Protein AF-A0A426Q4X1-F1 (afdb_monomer)

Sequence (384 aa):
MGTRQNSGVDQDSDGQPGGTPAPGRSAADHTPDTPTGQATTGQAPTGQTTTTRPRRPDPTQDKYRDLCSVLTDELLPGTAKRADLVLALEYAGPWSHDILDGDTLDPELSRRIRSFAKSHRAGIHFIRKPGRAGRRRTGSTLFIAHARAGVLERLTLDGPEDLPDLELGGPGETPGAERVTAPVMLVCTHGKRDRCCAVFGRPVAAALEHAFPLDQVWESSHTKGHRLAPSMVLLPSNHSFGRLTAPQAATVLGQATRGELPVLGNRGRGTLDAAGQVAELAVAQAVVDAGRTVGLTGLDVREPSADGDGPGAGPGGPGEGTTAPSATRASDPGEAEWRVVTETSTGRTWEVGMTRTEVGPVVSSCGGTPKTTTAWTATTVREL

pLDDT: mean 80.38, std 25.33, range [25.66, 98.75]

Structure (mmCIF, N/CA/C/O backbone):
data_AF-A0A426Q4X1-F1
#
_entry.id   AF-A0A426Q4X1-F1
#
loop_
_atom_site.group_PDB
_atom_site.id
_atom_site.type_symbol
_atom_site.label_atom_id
_atom_site.label_alt_id
_atom_site.label_comp_id
_atom_site.label_asym_id
_atom_site.label_entity_id
_atom_site.label_seq_id
_atom_site.pdbx_PDB_ins_code
_atom_site.Cartn_x
_atom_site.Cartn_y
_atom_site.Cartn_z
_atom_site.occupancy
_atom_site.B_iso_or_equiv
_atom_site.auth_seq_id
_atom_site.auth_comp_id
_atom_site.auth_asym_id
_atom_site.auth_atom_id
_atom_site.pdbx_PDB_model_num
ATOM 1 N N . MET A 1 1 ? 17.440 -37.702 -65.776 1.00 35.81 1 MET A N 1
ATOM 2 C CA . MET A 1 1 ? 18.614 -37.766 -66.678 1.00 35.81 1 MET A CA 1
ATOM 3 C C . MET A 1 1 ? 19.587 -36.683 -66.224 1.00 35.81 1 MET A C 1
ATOM 5 O O . MET A 1 1 ? 19.134 -35.556 -66.122 1.00 35.81 1 MET A O 1
ATOM 9 N N . GLY A 1 2 ? 20.848 -36.929 -65.859 1.00 34.66 2 GLY A N 1
ATOM 10 C CA . GLY A 1 2 ? 21.573 -38.190 -65.642 1.00 34.66 2 GLY A CA 1
ATOM 11 C C . GLY A 1 2 ? 22.938 -37.927 -64.964 1.00 34.66 2 GLY A C 1
ATOM 12 O O . GLY A 1 2 ? 23.465 -36.835 -65.108 1.00 34.66 2 GLY A O 1
ATOM 13 N N . THR A 1 3 ? 23.442 -38.915 -64.205 1.00 36.56 3 THR A N 1
ATOM 14 C CA . THR A 1 3 ? 24.866 -39.213 -63.856 1.00 36.56 3 THR A CA 1
ATOM 15 C C . THR A 1 3 ? 25.883 -38.057 -63.730 1.00 36.56 3 THR A C 1
ATOM 17 O O . THR A 1 3 ? 26.210 -37.405 -64.710 1.00 36.56 3 THR A O 1
ATOM 20 N N . ARG A 1 4 ? 26.433 -37.770 -62.537 1.00 41.25 4 ARG A N 1
ATOM 21 C CA . ARG A 1 4 ? 27.538 -38.494 -61.840 1.00 41.25 4 ARG A CA 1
ATOM 22 C C . ARG A 1 4 ? 28.841 -38.638 -62.645 1.00 41.25 4 ARG A C 1
ATOM 24 O O . ARG A 1 4 ? 28.845 -39.368 -63.628 1.00 41.25 4 ARG A O 1
ATOM 31 N N . GLN A 1 5 ? 29.956 -38.194 -62.056 1.00 40.91 5 GLN A N 1
ATOM 32 C CA . GLN A 1 5 ? 31.172 -39.015 -61.918 1.00 40.91 5 GLN A CA 1
ATOM 33 C C . GLN A 1 5 ? 32.007 -38.577 -60.701 1.00 40.91 5 GLN A C 1
ATOM 35 O O . GLN A 1 5 ? 31.835 -37.469 -60.199 1.00 40.91 5 GLN A O 1
ATOM 40 N N . ASN A 1 6 ? 32.807 -39.505 -60.169 1.00 37.38 6 ASN A N 1
ATOM 41 C CA . ASN A 1 6 ? 33.495 -39.425 -58.877 1.00 37.38 6 ASN A CA 1
ATOM 42 C C . ASN A 1 6 ? 34.757 -40.310 -58.919 1.00 37.38 6 ASN A C 1
ATOM 44 O O . ASN A 1 6 ? 34.686 -41.409 -59.469 1.00 37.38 6 ASN A O 1
ATOM 48 N N . SER A 1 7 ? 35.863 -39.861 -58.322 1.00 40.12 7 SER A N 1
ATOM 49 C CA . SER A 1 7 ? 37.148 -40.580 -58.193 1.00 40.12 7 SER A CA 1
ATOM 50 C C . SER A 1 7 ? 38.046 -39.807 -57.209 1.00 40.12 7 SER A C 1
ATOM 52 O O . SER A 1 7 ? 38.166 -38.598 -57.383 1.00 40.12 7 SER A O 1
ATOM 54 N N . GLY A 1 8 ? 38.704 -40.367 -56.187 1.00 31.92 8 GLY A N 1
ATOM 55 C CA . GLY A 1 8 ? 38.835 -41.763 -55.737 1.00 31.92 8 GLY A CA 1
ATOM 56 C C . GLY A 1 8 ? 40.310 -42.138 -55.477 1.00 31.92 8 GLY A C 1
ATOM 57 O O . GLY A 1 8 ? 41.138 -41.770 -56.302 1.00 31.92 8 GLY A O 1
ATOM 58 N N . VAL A 1 9 ? 40.571 -42.924 -54.410 1.00 35.66 9 VAL A N 1
ATOM 59 C 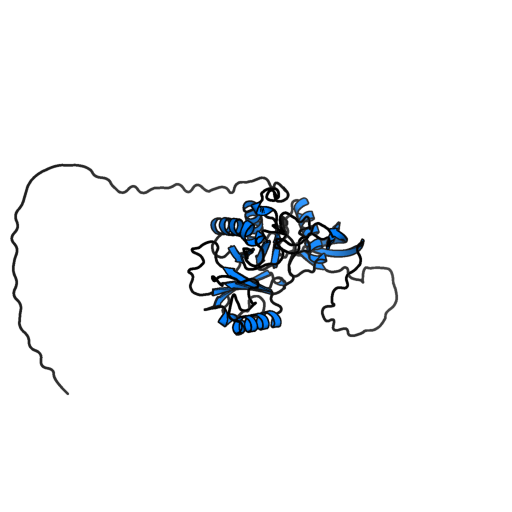CA . VAL A 1 9 ? 41.843 -43.620 -54.046 1.00 35.66 9 VAL A CA 1
ATOM 60 C C . VAL A 1 9 ? 43.005 -42.721 -53.553 1.00 35.66 9 VAL A C 1
ATOM 62 O O . VAL A 1 9 ? 43.284 -41.705 -54.180 1.00 35.66 9 VAL A O 1
ATOM 65 N N . ASP A 1 10 ? 43.778 -43.025 -52.491 1.00 31.08 10 ASP A N 1
ATOM 66 C CA . ASP A 1 10 ? 43.547 -43.780 -51.226 1.00 31.08 10 ASP A CA 1
ATOM 67 C C . ASP A 1 10 ? 44.637 -43.404 -50.170 1.00 31.08 10 ASP A C 1
ATOM 69 O O . ASP A 1 10 ? 45.619 -42.748 -50.514 1.00 31.08 10 ASP A O 1
ATOM 73 N N . GLN A 1 11 ? 44.349 -43.506 -48.861 1.00 33.88 11 GLN A N 1
ATOM 74 C CA . GLN A 1 11 ? 44.956 -44.396 -47.831 1.00 33.88 11 GLN A CA 1
ATOM 75 C C . GLN A 1 11 ? 46.486 -44.606 -47.816 1.00 33.88 11 GLN A C 1
ATOM 77 O O . GLN A 1 11 ? 47.055 -45.059 -48.800 1.00 33.88 11 GLN A O 1
ATOM 82 N N . ASP A 1 12 ? 47.096 -44.424 -46.631 1.00 30.66 12 ASP A N 1
ATOM 83 C CA . ASP A 1 12 ? 47.986 -45.427 -46.006 1.00 30.66 12 ASP A CA 1
ATOM 84 C C . ASP A 1 12 ? 48.209 -45.144 -44.497 1.00 30.66 12 ASP A C 1
ATOM 86 O O . ASP A 1 12 ? 47.887 -44.051 -44.013 1.00 30.66 12 ASP A O 1
ATOM 90 N N . SER A 1 13 ? 48.681 -46.145 -43.740 1.00 32.19 13 SER A N 1
ATOM 91 C CA . SER A 1 13 ? 48.648 -46.198 -42.262 1.00 32.19 13 SER A CA 1
ATOM 92 C C . SER A 1 13 ? 50.008 -46.485 -41.578 1.00 32.19 13 SER A C 1
ATOM 94 O O . SER A 1 13 ? 51.054 -46.473 -42.216 1.00 32.19 13 SER A O 1
ATOM 96 N N . ASP A 1 14 ? 49.952 -46.761 -40.264 1.00 32.31 14 ASP A N 1
ATOM 97 C CA . ASP A 1 14 ? 51.004 -47.304 -39.374 1.00 32.31 14 ASP A CA 1
ATOM 98 C C . ASP A 1 14 ? 52.075 -46.312 -38.844 1.00 32.31 14 ASP A C 1
ATOM 100 O O . ASP A 1 14 ? 52.486 -45.373 -39.514 1.00 32.31 14 ASP A O 1
ATOM 104 N N . GLY A 1 15 ? 52.574 -46.431 -37.602 1.00 29.31 15 GLY A N 1
ATOM 105 C CA . GLY A 1 15 ? 52.233 -47.375 -36.526 1.00 29.31 15 GLY A CA 1
ATOM 106 C C . GLY A 1 15 ? 52.947 -47.052 -35.192 1.00 29.31 15 GLY A C 1
ATOM 107 O O . GLY A 1 15 ? 53.862 -46.231 -35.146 1.00 29.31 15 GLY A O 1
ATOM 108 N N . GLN A 1 16 ? 52.530 -47.694 -34.091 1.00 35.12 16 GLN A N 1
ATOM 109 C CA . GLN A 1 16 ? 53.238 -47.674 -32.793 1.00 35.12 16 GLN A CA 1
ATOM 110 C C . GLN A 1 16 ? 54.331 -48.757 -32.715 1.00 35.12 16 GLN A C 1
ATOM 112 O O . GLN A 1 16 ? 54.282 -49.745 -33.448 1.00 35.12 16 GLN A O 1
ATOM 117 N N . PRO A 1 17 ? 55.263 -48.638 -31.751 1.00 45.31 17 PRO A N 1
ATOM 118 C CA . PRO A 1 17 ? 55.324 -49.688 -30.721 1.00 45.31 17 PRO A CA 1
ATOM 119 C C . PRO A 1 17 ? 55.507 -49.149 -29.284 1.00 45.31 17 PRO A C 1
ATOM 121 O O . PRO A 1 17 ? 55.903 -48.004 -29.078 1.00 45.31 17 PRO A O 1
ATOM 124 N N . GLY A 1 18 ? 55.219 -49.987 -28.278 1.00 31.72 18 GLY A N 1
ATOM 125 C CA . GLY A 1 18 ? 55.297 -49.642 -26.847 1.00 31.72 18 GLY A CA 1
ATOM 126 C C . GLY A 1 18 ? 56.312 -50.463 -26.031 1.00 31.72 18 GLY A C 1
ATOM 127 O O . GLY A 1 18 ? 57.001 -51.330 -26.563 1.00 31.72 18 GLY A O 1
ATOM 128 N N . GLY A 1 19 ? 56.367 -50.203 -24.717 1.00 28.25 19 GLY A N 1
ATOM 129 C CA . GLY A 1 19 ? 57.169 -50.944 -23.730 1.00 28.25 19 GLY A CA 1
ATOM 130 C C . GLY A 1 19 ? 56.853 -50.542 -22.274 1.00 28.25 19 GLY A C 1
ATOM 131 O O . GLY A 1 19 ? 56.492 -49.397 -22.009 1.00 28.25 19 GLY A O 1
ATOM 132 N N . THR A 1 20 ? 56.982 -51.486 -21.335 1.00 32.38 20 THR A N 1
ATOM 133 C CA . THR A 1 20 ? 56.592 -51.409 -19.898 1.00 32.38 20 THR A CA 1
ATOM 134 C C . THR A 1 20 ? 57.417 -52.442 -19.092 1.00 32.38 20 THR A C 1
ATOM 136 O O . THR A 1 20 ? 58.072 -53.263 -19.736 1.00 32.38 20 THR A O 1
ATOM 139 N N . PRO A 1 21 ? 57.320 -52.582 -17.743 1.00 52.25 21 PRO A N 1
ATOM 140 C CA . PRO A 1 21 ? 57.070 -51.650 -16.617 1.00 52.25 21 PRO A CA 1
ATOM 141 C C . PRO A 1 21 ? 58.266 -51.634 -15.600 1.00 52.25 21 PRO A C 1
ATOM 143 O O . PRO A 1 21 ? 59.256 -52.323 -15.813 1.00 52.25 21 PRO A O 1
ATOM 146 N N . ALA A 1 22 ? 58.301 -50.841 -14.509 1.00 32.53 22 ALA A N 1
ATOM 147 C CA . ALA A 1 22 ? 57.834 -51.165 -13.128 1.00 32.53 22 ALA A CA 1
ATOM 148 C C . ALA A 1 22 ? 58.781 -50.475 -12.083 1.00 32.53 22 ALA A C 1
ATOM 150 O O . ALA A 1 22 ? 59.855 -50.042 -12.501 1.00 32.53 22 ALA A O 1
ATOM 151 N N . PRO A 1 23 ? 58.546 -50.464 -10.742 1.00 44.22 23 PRO A N 1
ATOM 152 C CA . PRO A 1 23 ? 57.297 -50.476 -9.957 1.00 44.22 23 PRO A CA 1
ATOM 153 C C . PRO A 1 23 ? 57.209 -49.402 -8.822 1.00 44.22 23 PRO A C 1
ATOM 155 O O . PRO A 1 23 ? 58.214 -48.940 -8.291 1.00 44.22 23 PRO A O 1
ATOM 158 N N . GLY A 1 24 ? 55.992 -49.173 -8.301 1.00 26.75 24 GLY A N 1
ATOM 159 C CA . GLY A 1 24 ? 55.756 -49.128 -6.842 1.00 26.75 24 GLY A CA 1
ATOM 160 C C . GLY A 1 24 ? 55.639 -47.783 -6.096 1.00 26.75 24 GLY A C 1
ATOM 161 O O . GLY A 1 24 ? 56.641 -47.184 -5.716 1.00 26.75 24 GLY A O 1
ATOM 162 N N . ARG A 1 25 ? 54.406 -47.444 -5.678 1.00 31.73 25 ARG A N 1
ATOM 163 C CA . ARG A 1 25 ? 53.999 -47.186 -4.269 1.00 31.73 25 ARG A CA 1
ATOM 164 C C . ARG A 1 25 ? 52.461 -47.173 -4.153 1.00 31.73 25 ARG A C 1
ATOM 166 O O . ARG A 1 25 ? 51.781 -47.120 -5.169 1.00 31.73 25 ARG A O 1
ATOM 173 N N . SER A 1 26 ? 51.938 -47.357 -2.937 1.00 29.22 26 SER A N 1
ATOM 174 C CA . SER A 1 26 ? 50.580 -47.876 -2.661 1.00 29.22 26 SER A CA 1
ATOM 175 C C . SER A 1 26 ? 49.702 -46.926 -1.823 1.00 29.22 26 SER A C 1
ATOM 177 O O . SER A 1 26 ? 50.243 -46.040 -1.165 1.00 29.22 26 SER A O 1
ATOM 179 N N . ALA A 1 27 ? 48.394 -47.236 -1.783 1.00 28.44 27 ALA A N 1
ATOM 180 C CA . ALA A 1 27 ? 47.300 -46.692 -0.953 1.00 28.44 27 ALA A CA 1
ATOM 181 C C . ALA A 1 27 ? 46.859 -45.238 -1.261 1.00 28.44 27 ALA A C 1
ATOM 183 O O . ALA A 1 27 ? 47.689 -44.355 -1.423 1.00 28.44 27 ALA A O 1
ATOM 184 N N . ALA A 1 28 ? 45.564 -44.906 -1.346 1.00 31.03 28 ALA A N 1
ATOM 185 C CA . ALA A 1 28 ? 44.432 -45.442 -0.583 1.00 31.03 28 ALA A CA 1
ATOM 186 C C . ALA A 1 28 ? 43.082 -45.367 -1.336 1.00 31.03 28 ALA A C 1
ATOM 188 O O . ALA A 1 28 ? 42.855 -44.443 -2.116 1.00 31.03 28 ALA A O 1
ATOM 189 N N . ASP A 1 29 ? 42.172 -46.299 -1.033 1.00 32.19 29 ASP A N 1
ATOM 190 C CA . ASP A 1 29 ? 40.761 -46.250 -1.436 1.00 32.19 29 ASP A CA 1
ATOM 191 C C . ASP A 1 29 ? 39.982 -45.205 -0.626 1.00 32.19 29 ASP A C 1
ATOM 193 O O . ASP A 1 29 ? 39.966 -45.268 0.606 1.00 32.19 29 ASP A O 1
ATOM 197 N N . HIS A 1 30 ? 39.241 -44.325 -1.303 1.00 30.80 30 HIS A N 1
ATOM 198 C CA . HIS A 1 30 ? 38.127 -43.583 -0.705 1.00 30.80 30 HIS A CA 1
ATOM 199 C C . HIS A 1 30 ? 36.909 -43.588 -1.635 1.00 30.80 30 HIS A C 1
ATOM 201 O O . HIS A 1 30 ? 36.873 -42.937 -2.679 1.00 30.80 30 HIS A O 1
ATOM 207 N N . THR A 1 31 ? 35.899 -44.347 -1.214 1.00 34.72 31 THR A N 1
ATOM 208 C CA . THR A 1 31 ? 34.529 -44.320 -1.731 1.00 34.72 31 THR A CA 1
ATOM 209 C C . THR A 1 31 ? 33.870 -42.957 -1.485 1.00 34.72 31 THR A C 1
ATOM 211 O O . THR A 1 31 ? 34.145 -42.339 -0.457 1.00 34.72 31 THR A O 1
ATOM 214 N N . PRO A 1 32 ? 32.966 -42.489 -2.365 1.00 33.22 32 PRO A N 1
ATOM 215 C CA . PRO A 1 32 ? 32.249 -41.238 -2.148 1.00 33.22 32 PRO A CA 1
ATOM 216 C C . PRO A 1 32 ? 31.180 -41.392 -1.056 1.00 33.22 32 PRO A C 1
ATOM 218 O O . PRO A 1 32 ? 30.197 -42.115 -1.234 1.00 33.22 32 PRO A O 1
ATOM 221 N N . ASP A 1 33 ? 31.353 -40.681 0.059 1.00 29.47 33 ASP A N 1
ATOM 222 C CA . ASP A 1 33 ? 30.345 -40.599 1.117 1.00 29.47 33 ASP A CA 1
ATOM 223 C C . ASP A 1 33 ? 29.063 -39.923 0.615 1.00 29.47 33 ASP A C 1
ATOM 225 O O . ASP A 1 33 ? 29.081 -38.832 0.042 1.00 29.47 33 ASP A O 1
ATOM 229 N N . THR A 1 34 ? 27.925 -40.564 0.886 1.00 30.47 34 THR A N 1
ATOM 230 C CA . THR A 1 34 ? 26.594 -39.976 0.702 1.00 30.47 34 THR A CA 1
ATOM 231 C C . THR A 1 34 ? 26.181 -39.279 1.998 1.00 30.47 34 THR A C 1
ATOM 233 O O . THR A 1 34 ? 25.982 -39.971 2.998 1.00 30.47 34 THR A O 1
ATOM 236 N N . PRO A 1 35 ? 25.987 -37.946 2.029 1.00 33.47 35 PRO A N 1
ATOM 237 C CA . PRO A 1 35 ? 25.526 -37.272 3.234 1.00 33.47 35 PRO A CA 1
ATOM 238 C C . PRO A 1 35 ? 24.020 -37.496 3.415 1.00 33.47 35 PRO A C 1
ATOM 240 O O . PRO A 1 35 ? 23.190 -36.764 2.872 1.00 33.47 35 PRO A O 1
ATOM 243 N N . THR A 1 36 ? 23.648 -38.491 4.220 1.00 33.47 36 THR A N 1
ATOM 244 C CA . THR A 1 36 ? 22.301 -38.631 4.792 1.00 33.47 36 THR A CA 1
ATOM 245 C C . THR A 1 36 ? 22.043 -37.511 5.807 1.00 33.47 36 THR A C 1
ATOM 247 O O . THR A 1 36 ? 22.071 -37.701 7.022 1.00 33.47 36 THR A O 1
ATOM 250 N N . GLY A 1 37 ? 21.789 -36.305 5.295 1.00 28.31 37 GLY A N 1
ATOM 251 C CA . GLY A 1 37 ? 21.335 -35.164 6.083 1.00 28.31 37 GLY A CA 1
ATOM 252 C C . GLY A 1 37 ? 19.896 -35.374 6.546 1.00 28.31 37 GLY A C 1
ATOM 253 O O . GLY A 1 37 ? 18.968 -35.327 5.741 1.00 28.31 37 GLY A O 1
ATOM 254 N N . GLN A 1 38 ? 19.709 -35.620 7.842 1.00 29.61 38 GLN A N 1
ATOM 255 C CA . GLN A 1 38 ? 18.387 -35.786 8.444 1.00 29.61 38 GLN A CA 1
ATOM 256 C C . GLN A 1 38 ? 17.527 -34.534 8.227 1.00 29.61 38 GLN A C 1
ATOM 258 O O . GLN A 1 38 ? 17.957 -33.417 8.517 1.00 29.61 38 GLN A O 1
ATOM 263 N N . ALA A 1 39 ? 16.289 -34.728 7.768 1.00 28.55 39 ALA A N 1
ATOM 264 C CA . ALA A 1 39 ? 15.310 -33.656 7.655 1.00 28.55 39 ALA A CA 1
ATOM 265 C C . ALA A 1 39 ? 14.865 -33.197 9.053 1.00 28.55 39 ALA A C 1
ATOM 267 O O . ALA A 1 39 ? 13.915 -33.728 9.630 1.00 28.55 39 ALA A O 1
ATOM 268 N N . THR A 1 40 ? 15.544 -32.193 9.605 1.00 28.95 40 THR A N 1
ATOM 269 C CA . THR A 1 40 ? 15.049 -31.459 10.767 1.00 28.95 40 THR A CA 1
ATOM 270 C C . THR A 1 40 ? 13.839 -30.634 10.346 1.00 28.95 40 THR A C 1
ATOM 272 O O . THR A 1 40 ? 13.952 -29.590 9.705 1.00 28.95 40 THR A O 1
ATOM 275 N N . THR A 1 41 ? 12.649 -31.105 10.717 1.00 31.53 41 THR A N 1
ATOM 276 C CA . THR A 1 41 ? 11.409 -30.330 10.625 1.00 31.53 41 THR A CA 1
ATOM 277 C C . THR A 1 41 ? 11.531 -29.096 11.515 1.00 31.53 41 THR A C 1
ATOM 279 O O . THR A 1 41 ? 11.275 -29.159 12.719 1.00 31.53 41 THR A O 1
ATOM 282 N N . GLY A 1 42 ? 11.960 -27.979 10.928 1.00 27.22 42 GLY A N 1
ATOM 283 C CA . GLY A 1 42 ? 12.058 -26.695 11.607 1.00 27.22 42 GLY A CA 1
ATOM 284 C C . GLY A 1 42 ? 10.676 -26.227 12.043 1.00 27.22 42 GLY A C 1
ATOM 285 O O . GLY A 1 42 ? 9.924 -25.676 11.241 1.00 27.22 42 GLY A O 1
ATOM 286 N N . GLN A 1 43 ? 10.340 -26.448 13.316 1.00 29.64 43 GLN A N 1
ATOM 287 C CA . GLN A 1 43 ? 9.174 -25.830 13.935 1.00 29.64 43 GLN A CA 1
ATOM 288 C C . GLN A 1 43 ? 9.302 -24.312 13.795 1.00 29.64 43 GLN A C 1
ATOM 290 O O . GLN A 1 43 ? 10.322 -23.729 14.172 1.00 29.64 43 GLN A O 1
ATOM 295 N N . ALA A 1 44 ? 8.266 -23.673 13.250 1.00 28.52 44 ALA A N 1
ATOM 296 C CA . ALA A 1 44 ? 8.194 -22.222 13.217 1.00 28.52 44 ALA A CA 1
ATOM 297 C C . ALA A 1 44 ? 8.299 -21.692 14.660 1.00 28.52 44 ALA A C 1
ATOM 299 O O . ALA A 1 44 ? 7.588 -22.196 15.536 1.00 28.52 44 ALA A O 1
ATOM 300 N N . PRO A 1 45 ? 9.171 -20.707 14.942 1.00 32.66 45 PRO A N 1
ATOM 301 C CA . PRO A 1 45 ? 9.344 -20.213 16.297 1.00 32.66 45 PRO A CA 1
ATOM 302 C C . PRO A 1 45 ? 8.040 -19.572 16.772 1.00 32.66 45 PRO A C 1
ATOM 304 O O . PRO A 1 45 ? 7.583 -18.574 16.212 1.00 32.66 45 PRO A O 1
ATOM 307 N N . THR A 1 46 ? 7.460 -20.126 17.837 1.00 37.50 46 THR A N 1
ATOM 308 C CA . THR A 1 46 ? 6.311 -19.560 18.552 1.00 37.50 46 THR A CA 1
ATOM 309 C C . THR A 1 46 ? 6.760 -18.322 19.333 1.00 37.50 46 THR A C 1
ATOM 311 O O . THR A 1 46 ? 6.925 -18.348 20.553 1.00 37.50 46 THR A O 1
ATOM 314 N N . GLY A 1 47 ? 7.041 -17.245 18.598 1.00 30.31 47 GLY A N 1
ATOM 315 C CA . GLY A 1 47 ? 7.480 -15.957 19.120 1.00 30.31 47 GLY A CA 1
ATOM 316 C C . GLY A 1 47 ? 6.301 -15.120 19.603 1.00 30.31 47 GLY A C 1
ATOM 317 O O . GLY A 1 47 ? 5.351 -14.886 18.863 1.00 30.31 47 GLY A O 1
ATOM 318 N N . GLN A 1 48 ? 6.382 -14.660 20.849 1.00 27.95 48 GLN A N 1
ATOM 319 C CA . GLN A 1 48 ? 5.350 -13.867 21.518 1.00 27.95 48 GLN A CA 1
ATOM 320 C C . GLN A 1 48 ? 4.985 -12.603 20.723 1.00 27.95 48 GLN A C 1
ATOM 322 O O . GLN A 1 48 ? 5.859 -11.801 20.377 1.00 27.95 48 GLN A O 1
ATOM 327 N N . THR A 1 49 ? 3.684 -12.392 20.505 1.00 30.06 49 THR A N 1
ATOM 328 C CA . THR A 1 49 ? 3.106 -11.232 19.810 1.00 30.06 49 THR A CA 1
ATOM 329 C C . THR A 1 49 ? 3.249 -9.953 20.641 1.00 30.06 49 THR A C 1
ATOM 331 O O . THR A 1 49 ? 2.291 -9.430 21.203 1.00 30.06 49 THR A O 1
ATOM 334 N N . THR A 1 50 ? 4.468 -9.430 20.751 1.00 32.00 50 THR A N 1
ATOM 335 C CA . THR A 1 50 ? 4.713 -8.146 21.411 1.00 32.00 50 THR A CA 1
ATOM 336 C C . THR A 1 50 ? 4.225 -7.010 20.518 1.00 32.00 50 THR A C 1
ATOM 338 O O . THR A 1 50 ? 4.846 -6.669 19.512 1.00 32.00 50 THR A O 1
ATOM 341 N N . THR A 1 51 ? 3.124 -6.377 20.927 1.00 35.28 51 THR A N 1
ATOM 342 C CA . THR A 1 51 ? 2.477 -5.197 20.318 1.00 35.28 51 THR A CA 1
ATOM 343 C C . THR A 1 51 ? 3.313 -3.912 20.453 1.00 35.28 51 THR A C 1
ATOM 345 O O . THR A 1 51 ? 2.806 -2.810 20.663 1.00 35.28 51 THR A O 1
ATOM 348 N N . THR A 1 52 ? 4.636 -4.024 20.331 1.00 40.91 52 THR A N 1
ATOM 349 C CA . THR A 1 52 ? 5.552 -2.890 20.433 1.00 40.91 52 THR A CA 1
ATOM 350 C C . THR A 1 52 ? 5.425 -1.975 19.215 1.00 40.91 52 THR A C 1
ATOM 352 O O . THR A 1 52 ? 5.700 -2.353 18.072 1.00 40.91 52 THR A O 1
ATOM 355 N N . ARG A 1 53 ? 5.023 -0.725 19.486 1.00 48.72 53 ARG A N 1
ATOM 356 C CA . ARG A 1 53 ? 5.015 0.396 18.535 1.00 48.72 53 ARG A CA 1
ATOM 357 C C . ARG A 1 53 ? 6.336 0.408 17.740 1.00 48.72 53 ARG A C 1
ATOM 359 O O . ARG A 1 53 ? 7.394 0.325 18.368 1.00 48.72 53 ARG A O 1
ATOM 366 N N . PRO A 1 54 ? 6.318 0.524 16.396 1.00 51.91 54 PRO A N 1
ATOM 367 C CA . PRO A 1 54 ? 7.530 0.360 15.596 1.00 51.91 54 PRO A CA 1
ATOM 368 C C . PRO A 1 54 ? 8.657 1.309 16.023 1.00 51.91 54 PRO A C 1
ATOM 370 O O . PRO A 1 54 ? 8.470 2.528 16.094 1.00 51.91 54 PRO A O 1
ATOM 373 N N . ARG A 1 55 ? 9.835 0.743 16.316 1.00 52.12 55 ARG A N 1
ATOM 374 C CA . ARG A 1 55 ? 10.998 1.498 16.795 1.00 52.12 55 ARG A CA 1
ATOM 375 C C . ARG A 1 55 ? 11.548 2.370 15.668 1.00 52.12 55 ARG A C 1
ATOM 377 O O . ARG A 1 55 ? 12.137 1.860 14.715 1.00 52.12 55 ARG A O 1
ATOM 384 N N . ARG A 1 56 ? 11.392 3.691 15.792 1.00 60.56 56 ARG A N 1
ATOM 385 C CA . ARG A 1 56 ? 12.020 4.643 14.868 1.00 60.56 56 ARG A CA 1
ATOM 386 C C . ARG A 1 56 ? 13.549 4.656 15.051 1.00 60.56 56 ARG A C 1
ATOM 388 O O . ARG A 1 56 ? 14.024 4.447 16.170 1.00 60.56 56 ARG A O 1
ATOM 395 N N . PRO A 1 57 ? 14.319 4.924 13.982 1.00 62.38 57 PRO A N 1
ATOM 396 C CA . PRO A 1 57 ? 15.719 5.317 14.102 1.00 62.38 57 PRO A CA 1
ATOM 397 C C . PRO A 1 57 ? 15.846 6.576 14.960 1.00 62.38 57 PRO A C 1
ATOM 399 O O . PRO A 1 57 ? 14.964 7.433 14.937 1.00 62.38 57 PRO A O 1
ATOM 402 N N . ASP A 1 58 ? 16.963 6.696 15.670 1.00 61.84 58 ASP A N 1
ATOM 403 C CA . ASP A 1 58 ? 17.272 7.869 16.482 1.00 61.84 58 ASP A CA 1
ATOM 404 C C . ASP A 1 58 ? 17.469 9.118 15.588 1.00 61.84 58 ASP A C 1
ATOM 406 O O . ASP A 1 58 ? 18.384 9.115 14.753 1.00 61.84 58 ASP A O 1
ATOM 410 N N . PRO A 1 59 ? 16.635 10.171 15.722 1.00 58.78 59 PRO A N 1
ATOM 411 C CA . PRO A 1 59 ? 16.738 11.384 14.911 1.00 58.78 59 PRO A CA 1
ATOM 412 C C . PRO A 1 59 ? 17.977 12.231 15.234 1.00 58.78 59 PRO A C 1
ATOM 414 O O . PRO A 1 59 ? 18.307 13.119 14.451 1.00 58.78 59 PRO A O 1
ATOM 417 N N . THR A 1 60 ? 18.671 11.972 16.350 1.00 57.72 60 THR A N 1
ATOM 418 C CA . THR A 1 60 ? 19.898 12.694 16.730 1.00 57.72 60 THR A CA 1
ATOM 419 C C . THR A 1 60 ? 21.121 12.282 15.906 1.00 57.72 60 THR A C 1
ATOM 421 O O . THR A 1 60 ? 22.121 12.994 15.900 1.00 57.72 60 THR A O 1
ATOM 424 N N . GLN A 1 61 ? 21.056 11.173 15.156 1.00 68.88 61 GLN A N 1
ATOM 425 C CA . GLN A 1 61 ? 22.108 10.816 14.202 1.00 68.88 61 GLN A CA 1
ATOM 426 C C . GLN A 1 61 ? 22.029 11.729 12.970 1.00 68.88 61 GLN A C 1
ATOM 428 O O . GLN A 1 61 ? 21.060 11.647 12.214 1.00 68.88 61 GLN A O 1
ATOM 433 N N . ASP A 1 62 ? 23.076 12.518 12.703 1.00 68.44 62 ASP A N 1
ATOM 434 C CA . ASP A 1 62 ? 23.116 13.521 11.619 1.00 68.44 62 ASP A CA 1
ATOM 435 C C . ASP A 1 62 ? 22.617 13.003 10.259 1.00 68.44 62 ASP A C 1
ATOM 437 O O . ASP A 1 62 ? 21.860 13.675 9.560 1.00 68.44 62 ASP A O 1
ATOM 441 N N . LYS A 1 63 ? 22.956 11.757 9.899 1.00 74.69 63 LYS A N 1
ATOM 442 C CA . LYS A 1 63 ? 22.511 11.110 8.648 1.00 74.69 63 LYS A CA 1
ATOM 443 C C . LYS A 1 63 ? 20.986 10.970 8.493 1.00 74.69 63 LYS A C 1
ATOM 445 O O . LYS A 1 63 ? 20.521 10.729 7.376 1.00 74.69 63 LYS A O 1
ATOM 450 N N . TYR A 1 64 ? 20.219 11.081 9.579 1.00 80.31 64 TYR A N 1
ATOM 451 C CA . TYR A 1 64 ? 18.759 10.962 9.602 1.00 80.31 64 TYR A CA 1
ATOM 452 C C . TYR A 1 64 ? 18.032 12.275 9.915 1.00 80.31 64 TYR A C 1
ATOM 454 O O . TYR A 1 64 ? 16.820 12.327 9.716 1.00 80.31 64 TYR A O 1
ATOM 462 N N . ARG A 1 65 ? 18.745 13.323 10.345 1.00 77.25 65 ARG A N 1
ATOM 463 C CA . ARG A 1 65 ? 18.176 14.574 10.871 1.00 77.25 65 ARG A CA 1
ATOM 464 C C . ARG A 1 65 ? 17.128 15.224 9.958 1.00 77.25 65 ARG A C 1
ATOM 466 O O . ARG A 1 65 ? 16.079 15.625 10.443 1.00 77.25 65 ARG A O 1
ATOM 473 N N . ASP A 1 66 ? 17.362 15.245 8.643 1.00 82.69 66 ASP A N 1
ATOM 474 C CA . ASP A 1 66 ? 16.456 15.877 7.660 1.00 82.69 66 ASP A CA 1
ATOM 475 C C . ASP A 1 66 ? 15.430 14.904 7.042 1.00 82.69 66 ASP A C 1
ATOM 477 O O . ASP A 1 66 ? 14.742 15.220 6.061 1.00 82.69 66 ASP A O 1
ATOM 481 N N . LEU A 1 67 ? 15.349 13.668 7.546 1.00 88.25 67 LEU A N 1
ATOM 482 C CA . LEU A 1 67 ? 14.423 12.672 7.020 1.00 88.25 67 LEU A CA 1
ATOM 483 C C . LEU A 1 67 ? 13.027 12.901 7.598 1.00 88.25 67 LEU A C 1
ATOM 485 O O . LEU A 1 67 ? 12.764 12.622 8.763 1.00 88.25 67 LEU A O 1
ATOM 489 N N . CYS A 1 68 ? 12.091 13.320 6.745 1.00 86.94 68 CYS A N 1
ATOM 490 C CA . CYS A 1 68 ? 10.694 13.577 7.115 1.00 86.94 68 CYS A CA 1
ATOM 491 C C . CYS A 1 68 ? 10.023 12.444 7.917 1.00 86.94 68 CYS A C 1
ATOM 493 O O . CYS A 1 68 ? 9.105 12.714 8.681 1.00 86.94 68 CYS A O 1
ATOM 495 N N . SER A 1 69 ? 10.486 11.194 7.782 1.00 87.00 69 SER A N 1
ATOM 496 C CA . SER A 1 69 ? 9.953 10.036 8.505 1.00 87.00 69 SER A CA 1
ATOM 497 C C . SER A 1 69 ? 10.404 9.874 9.955 1.00 87.00 69 SER A C 1
ATOM 499 O O . SER A 1 69 ? 9.770 9.113 10.686 1.00 87.00 69 SER A O 1
ATOM 501 N N . VAL A 1 70 ? 11.466 10.561 10.390 1.00 83.75 70 VAL A N 1
ATOM 502 C CA . VAL A 1 70 ? 11.815 10.646 11.822 1.00 83.75 70 VAL A CA 1
ATOM 503 C C . VAL A 1 70 ? 11.206 11.886 12.488 1.00 83.75 70 VAL A C 1
ATOM 505 O O . VAL A 1 70 ? 11.056 11.901 13.704 1.00 83.75 70 VAL A O 1
ATOM 508 N N . LEU A 1 71 ? 10.782 12.872 11.686 1.00 80.94 71 LEU A N 1
ATOM 509 C CA . LEU A 1 71 ? 10.288 14.190 12.105 1.00 80.94 71 LEU A CA 1
ATOM 510 C C . LEU A 1 71 ? 8.751 14.326 12.154 1.00 80.94 71 LEU A C 1
ATOM 512 O O . LEU A 1 71 ? 8.251 15.447 12.227 1.00 80.94 71 LEU A O 1
ATOM 516 N N . THR A 1 72 ? 7.983 13.234 12.049 1.00 79.69 72 THR A N 1
ATOM 517 C CA . THR A 1 72 ? 6.511 13.315 12.020 1.00 79.69 72 THR A CA 1
ATOM 518 C C . THR A 1 72 ? 5.806 12.370 12.978 1.00 79.69 72 THR A C 1
ATOM 520 O O . THR A 1 72 ? 6.097 11.175 13.003 1.00 79.69 72 THR A O 1
ATOM 523 N N . ASP A 1 73 ? 4.796 12.888 13.677 1.00 81.25 73 ASP A N 1
ATOM 524 C CA . ASP A 1 73 ? 3.937 12.136 14.597 1.00 81.25 73 ASP A CA 1
ATOM 525 C C . ASP A 1 73 ? 2.508 11.916 14.089 1.00 81.25 73 ASP A C 1
ATOM 527 O O . ASP A 1 73 ? 1.645 11.460 14.830 1.00 81.25 73 ASP A O 1
ATOM 531 N N . GLU A 1 74 ? 2.294 12.109 12.783 1.00 85.50 74 GLU A N 1
ATOM 532 C CA . GLU A 1 74 ? 1.066 11.722 12.080 1.00 85.50 74 GLU A CA 1
ATOM 533 C C . GLU A 1 74 ? 0.659 10.270 12.397 1.00 85.50 74 GLU A C 1
ATOM 535 O O . GLU A 1 74 ? 1.512 9.370 12.459 1.00 85.50 74 GLU A O 1
ATOM 540 N N . LEU A 1 75 ? -0.641 10.025 12.561 1.00 88.69 75 LEU A N 1
ATOM 541 C CA . LEU A 1 75 ? -1.200 8.678 12.688 1.00 88.69 75 LEU A CA 1
ATOM 542 C C . LEU A 1 75 ? -1.068 7.904 11.361 1.00 88.69 75 LEU A C 1
ATOM 544 O O . LEU A 1 75 ? -0.888 8.490 10.296 1.00 88.69 75 LEU A O 1
ATOM 548 N N . LEU A 1 76 ? -1.095 6.569 11.421 1.00 94.38 76 LEU A N 1
ATOM 549 C CA . LEU A 1 76 ? -1.027 5.734 10.212 1.00 94.38 76 LEU A CA 1
ATOM 550 C C . LEU A 1 76 ? -2.397 5.549 9.532 1.00 94.38 76 LEU A C 1
ATOM 552 O O . LEU A 1 76 ? -2.441 5.746 8.313 1.00 94.38 76 LEU A O 1
ATOM 556 N N . PRO A 1 77 ? -3.491 5.207 10.248 1.00 96.50 77 PRO A N 1
ATOM 557 C CA . PRO A 1 77 ? -4.814 5.034 9.645 1.00 96.50 77 PRO A CA 1
ATOM 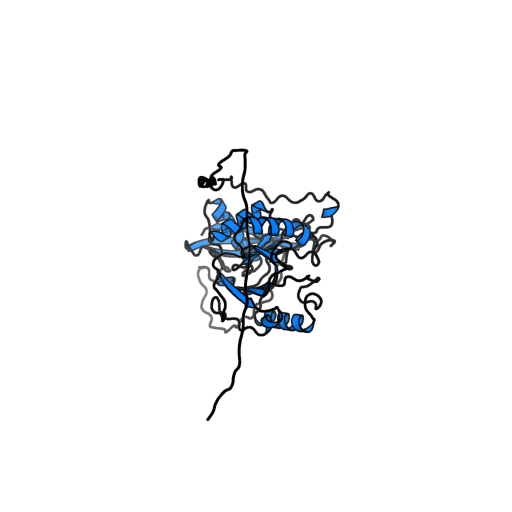558 C C . PRO A 1 77 ? -5.306 6.278 8.890 1.00 96.50 77 PRO A C 1
ATOM 560 O O . PRO A 1 77 ? -5.009 7.407 9.278 1.00 96.50 77 PRO A O 1
ATOM 563 N N . GLY A 1 78 ? -6.036 6.077 7.790 1.00 96.00 78 GLY A N 1
ATOM 564 C CA . GLY A 1 78 ? -6.568 7.161 6.953 1.00 96.00 78 GLY A CA 1
ATOM 565 C C . GLY A 1 78 ? -5.565 7.788 5.973 1.00 96.00 78 GLY A C 1
ATOM 566 O O . GLY A 1 78 ? -5.904 8.748 5.277 1.00 96.00 78 GLY A O 1
ATOM 567 N N . THR A 1 79 ? -4.328 7.278 5.893 1.00 95.81 79 THR A N 1
ATOM 568 C CA . THR A 1 79 ? -3.249 7.878 5.078 1.00 95.81 79 THR A CA 1
ATOM 569 C C . THR A 1 79 ? -2.921 7.116 3.787 1.00 95.81 79 THR A C 1
ATOM 571 O O . THR A 1 79 ? -1.985 7.503 3.065 1.00 95.81 79 THR A O 1
ATOM 574 N N . ALA A 1 80 ? -3.645 6.040 3.463 1.00 96.62 80 ALA A N 1
ATOM 575 C CA . ALA A 1 80 ? -3.418 5.268 2.242 1.00 96.62 80 ALA A CA 1
ATOM 576 C C . ALA A 1 80 ? -3.722 6.093 0.973 1.00 96.62 80 ALA A C 1
ATOM 578 O O . ALA A 1 80 ? -4.428 7.111 0.987 1.00 96.62 80 ALA A O 1
ATOM 579 N N . LYS A 1 81 ? -3.132 5.704 -0.164 1.00 95.50 81 LYS A N 1
ATOM 580 C CA . LYS A 1 81 ? -3.465 6.309 -1.463 1.00 95.50 81 LYS A CA 1
ATOM 581 C C . LYS A 1 81 ? -4.704 5.610 -2.022 1.00 95.50 81 LYS A C 1
ATOM 583 O O . LYS A 1 81 ? -4.716 4.389 -2.123 1.00 95.50 81 LYS A O 1
ATOM 588 N N . ARG A 1 82 ? -5.711 6.387 -2.432 1.00 97.06 82 ARG A N 1
ATOM 589 C CA . ARG A 1 82 ? -6.911 5.835 -3.066 1.00 97.06 82 ARG A CA 1
ATOM 590 C C . ARG A 1 82 ? -6.611 5.316 -4.475 1.00 97.06 82 ARG A C 1
ATOM 592 O O . ARG A 1 82 ? -6.033 6.063 -5.267 1.00 97.06 82 ARG A O 1
ATOM 599 N N . ALA A 1 83 ? -6.999 4.074 -4.754 1.00 96.62 83 ALA A N 1
ATOM 600 C CA . ALA A 1 83 ? -7.068 3.453 -6.079 1.00 96.62 83 ALA A CA 1
ATOM 601 C C . ALA A 1 83 ? -7.825 2.113 -5.983 1.00 96.62 83 ALA A C 1
ATOM 603 O O . ALA A 1 83 ? -7.548 1.318 -5.085 1.00 96.62 83 ALA A O 1
ATOM 604 N N . ASP A 1 84 ? -8.733 1.856 -6.928 1.00 97.12 84 ASP A N 1
ATOM 605 C CA . ASP A 1 84 ? -9.459 0.577 -7.030 1.00 97.12 84 ASP A CA 1
ATOM 606 C C . ASP A 1 84 ? -8.795 -0.404 -8.005 1.00 97.12 84 ASP A C 1
ATOM 608 O O . ASP A 1 84 ? -8.933 -1.615 -7.849 1.00 97.12 84 ASP A O 1
ATOM 612 N N . LEU A 1 85 ? -8.039 0.127 -8.970 1.00 98.56 85 LEU A N 1
ATOM 613 C CA . LEU A 1 85 ? -7.159 -0.609 -9.870 1.00 98.56 85 LEU A CA 1
ATOM 614 C C . LEU A 1 85 ? -5.721 -0.136 -9.637 1.00 98.56 85 LEU A C 1
ATOM 616 O O . LEU A 1 85 ? -5.454 1.070 -9.644 1.00 98.56 85 LEU A O 1
ATOM 620 N N . VAL A 1 86 ? -4.794 -1.068 -9.431 1.00 98.75 86 VAL A N 1
ATOM 621 C CA . VAL A 1 86 ? -3.360 -0.781 -9.310 1.00 98.75 86 VAL A CA 1
ATOM 622 C C . VAL A 1 86 ? -2.589 -1.584 -10.352 1.00 98.75 86 VAL A C 1
ATOM 624 O O . VAL A 1 86 ? -2.730 -2.799 -10.440 1.00 98.75 86 VAL A O 1
ATOM 627 N N . LEU A 1 87 ? -1.765 -0.886 -11.128 1.00 98.69 87 LEU A N 1
ATOM 628 C CA . LEU A 1 87 ? -0.850 -1.437 -12.118 1.00 98.69 87 LEU A CA 1
ATOM 629 C C . LEU A 1 87 ? 0.571 -1.317 -11.563 1.00 98.69 87 LEU A C 1
ATOM 631 O O . LEU A 1 87 ? 1.015 -0.217 -11.221 1.00 98.69 87 LEU A O 1
ATOM 635 N N . ALA A 1 88 ? 1.287 -2.433 -11.458 1.00 98.62 88 ALA A N 1
ATOM 636 C CA . ALA A 1 88 ? 2.673 -2.457 -11.002 1.00 98.62 88 ALA A CA 1
ATOM 637 C C . ALA A 1 88 ? 3.553 -3.078 -12.093 1.00 98.62 88 ALA A C 1
ATOM 639 O O . ALA A 1 88 ? 3.581 -4.294 -12.260 1.00 98.62 88 ALA A O 1
ATOM 640 N N . LEU A 1 89 ? 4.218 -2.213 -12.858 1.00 97.94 89 LEU A N 1
ATOM 641 C CA . LEU A 1 89 ? 4.979 -2.550 -14.059 1.00 97.94 89 LEU A CA 1
ATOM 642 C C . LEU A 1 89 ? 6.473 -2.654 -13.748 1.00 97.94 89 LEU A C 1
ATOM 644 O O . LEU A 1 89 ? 7.061 -1.724 -13.195 1.00 97.94 89 LEU A O 1
ATOM 648 N N . GLU A 1 90 ? 7.109 -3.759 -14.111 1.00 96.25 90 GLU A N 1
ATOM 649 C CA . GLU A 1 90 ? 8.546 -3.944 -13.949 1.00 96.25 90 GLU A CA 1
ATOM 650 C C . GLU A 1 90 ? 9.325 -2.995 -14.866 1.00 96.25 90 GLU A C 1
ATOM 652 O O . GLU A 1 90 ? 9.237 -3.052 -16.085 1.00 96.25 90 GLU A O 1
ATOM 657 N N . TYR A 1 91 ? 10.118 -2.116 -14.259 1.00 94.44 91 TYR A N 1
ATOM 658 C CA . TYR A 1 91 ? 11.084 -1.273 -14.946 1.00 94.44 91 TYR A CA 1
ATOM 659 C C . TYR A 1 91 ? 12.365 -1.218 -14.110 1.00 94.44 91 TYR A C 1
ATOM 661 O O . TYR A 1 91 ? 12.503 -0.447 -13.150 1.00 94.44 91 TYR A O 1
ATOM 669 N N . ALA A 1 92 ? 13.320 -2.073 -14.486 1.00 91.25 92 ALA A N 1
ATOM 670 C CA . ALA A 1 92 ? 14.594 -2.273 -13.794 1.00 91.25 92 ALA A CA 1
ATOM 671 C C . ALA A 1 92 ? 15.530 -1.045 -13.810 1.00 91.25 92 ALA A C 1
ATOM 673 O O . ALA A 1 92 ? 16.488 -0.990 -13.026 1.00 91.25 92 ALA A O 1
ATOM 674 N N . GLY A 1 93 ? 15.260 -0.077 -14.690 1.00 90.56 93 GLY A N 1
ATOM 675 C CA . GLY A 1 93 ? 16.065 1.120 -14.906 1.00 90.56 93 GLY A CA 1
ATOM 676 C C . GLY A 1 93 ? 16.123 2.095 -13.717 1.00 90.56 93 GLY A C 1
ATOM 677 O O . GLY A 1 93 ? 15.541 1.875 -12.643 1.00 90.56 93 GLY A O 1
ATOM 678 N N . PRO A 1 94 ? 16.879 3.196 -13.871 1.00 92.00 94 PRO A N 1
ATOM 679 C CA . PRO A 1 94 ? 16.872 4.287 -12.911 1.00 92.00 94 PRO A CA 1
ATOM 680 C C . PRO A 1 94 ? 15.534 5.031 -12.975 1.00 92.00 94 PRO A C 1
ATOM 682 O O . PRO A 1 94 ? 15.039 5.347 -14.046 1.00 92.00 94 PRO A O 1
ATOM 685 N N . TRP A 1 95 ? 14.980 5.381 -11.818 1.00 95.44 95 TRP A N 1
ATOM 686 C CA . TRP A 1 95 ? 13.826 6.281 -11.744 1.00 95.44 95 TRP A CA 1
ATOM 687 C C . TRP A 1 95 ? 14.318 7.727 -11.564 1.00 95.44 95 TRP A C 1
ATOM 689 O O . TRP A 1 95 ? 15.324 7.963 -10.882 1.00 95.44 95 TRP A O 1
ATOM 699 N N . SER A 1 96 ? 13.640 8.688 -12.184 1.00 96.56 96 SER A N 1
ATOM 700 C CA . SER A 1 96 ? 13.766 10.147 -12.017 1.00 96.56 96 SER A CA 1
ATOM 701 C C . SER A 1 96 ? 13.055 10.611 -10.734 1.00 96.56 96 SER A C 1
ATOM 703 O O . SER A 1 96 ? 13.019 9.849 -9.762 1.00 96.56 96 SER A O 1
ATOM 705 N N . HIS A 1 97 ? 12.563 11.850 -10.648 1.00 94.94 97 HIS A N 1
ATOM 706 C CA . HIS A 1 97 ? 11.852 12.329 -9.455 1.00 94.94 97 HIS A CA 1
ATOM 707 C C . HIS A 1 97 ? 10.371 11.897 -9.458 1.00 94.94 97 HIS A C 1
ATOM 709 O O . HIS A 1 97 ? 9.818 11.540 -8.411 1.00 94.94 97 HIS A O 1
ATOM 715 N N . ASP A 1 98 ? 9.733 11.855 -10.627 1.00 95.88 98 ASP A N 1
ATOM 716 C CA . ASP A 1 98 ? 8.407 11.277 -10.855 1.00 95.88 98 ASP A CA 1
ATOM 717 C C . ASP A 1 98 ? 8.507 10.259 -11.996 1.00 95.88 98 ASP A C 1
ATOM 719 O O . ASP A 1 98 ? 9.055 10.564 -13.040 1.00 95.88 98 ASP A O 1
ATOM 723 N N . ILE A 1 99 ? 7.988 9.038 -11.845 1.00 96.56 99 ILE A N 1
ATOM 724 C CA . ILE A 1 99 ? 8.243 7.968 -12.837 1.00 96.56 99 ILE A CA 1
ATOM 725 C C . ILE A 1 99 ? 7.721 8.239 -14.261 1.00 96.56 99 ILE A C 1
ATOM 727 O O . ILE A 1 99 ? 8.028 7.476 -15.169 1.00 96.56 99 ILE A O 1
ATOM 731 N N . LEU A 1 100 ? 6.939 9.303 -14.455 1.00 96.75 100 LEU A N 1
ATOM 732 C CA . LEU A 1 100 ? 6.372 9.717 -15.737 1.00 96.75 100 LEU A CA 1
ATOM 733 C C . LEU A 1 100 ? 6.626 11.220 -16.005 1.00 96.75 100 LEU A C 1
ATOM 735 O O . LEU A 1 100 ? 5.774 11.884 -16.600 1.00 96.75 100 LEU A O 1
ATOM 739 N N . ASP A 1 101 ? 7.732 11.790 -15.502 1.00 95.44 101 ASP A N 1
ATOM 740 C CA . ASP A 1 101 ? 8.150 13.184 -15.775 1.00 95.44 101 ASP A CA 1
ATOM 741 C C . ASP A 1 101 ? 8.826 13.394 -17.144 1.00 95.44 101 ASP A C 1
ATOM 743 O O . ASP A 1 101 ? 8.937 14.537 -17.580 1.00 95.44 101 ASP A O 1
ATOM 747 N N . GLY A 1 102 ? 9.215 12.322 -17.841 1.00 94.31 102 GLY A N 1
ATOM 748 C CA . GLY A 1 102 ? 9.989 12.379 -19.089 1.00 94.31 102 GLY A CA 1
ATOM 749 C C . GLY A 1 102 ? 11.489 12.088 -18.927 1.00 94.31 102 GLY A C 1
ATOM 750 O O . GLY A 1 102 ? 12.184 12.008 -19.937 1.00 94.31 102 GLY A O 1
ATOM 751 N N . ASP A 1 103 ? 11.971 11.888 -17.690 1.00 95.56 103 ASP A N 1
ATOM 752 C CA . ASP A 1 103 ? 13.370 11.534 -17.386 1.00 95.56 103 ASP A CA 1
ATOM 753 C C . ASP A 1 103 ? 13.556 10.046 -16.996 1.00 95.56 103 ASP A C 1
ATOM 755 O O . ASP A 1 103 ? 14.681 9.542 -17.003 1.00 95.56 103 ASP A O 1
ATOM 759 N N . THR A 1 104 ? 12.493 9.331 -16.586 1.00 95.38 104 THR A N 1
ATOM 760 C CA . THR A 1 104 ? 12.542 7.861 -16.354 1.00 95.38 104 THR A CA 1
ATOM 761 C C . THR A 1 104 ? 12.343 7.090 -17.657 1.00 95.38 104 THR A C 1
ATOM 763 O O . THR A 1 104 ? 13.087 6.164 -17.959 1.00 95.38 104 THR A O 1
ATOM 766 N N . LEU A 1 105 ? 11.309 7.476 -18.398 1.00 95.44 105 LEU A N 1
ATOM 767 C CA . LEU A 1 105 ? 10.990 7.059 -19.759 1.00 95.44 105 LEU A CA 1
ATOM 768 C C . LEU A 1 105 ? 10.936 8.334 -20.593 1.00 95.44 105 LEU A C 1
ATOM 770 O O . LEU A 1 105 ? 10.737 9.407 -20.022 1.00 95.44 105 LEU A O 1
ATOM 774 N N . ASP A 1 106 ? 11.041 8.235 -21.913 1.00 95.81 106 ASP A N 1
ATOM 775 C CA . ASP A 1 106 ? 10.955 9.417 -22.768 1.00 95.81 106 ASP A CA 1
ATOM 776 C C . ASP A 1 106 ? 9.618 10.188 -22.583 1.00 95.81 106 ASP A C 1
ATOM 778 O O . ASP A 1 106 ? 8.625 9.641 -22.072 1.00 95.81 106 ASP A O 1
ATOM 782 N N . PRO A 1 107 ? 9.558 11.475 -22.977 1.00 97.94 107 PRO A N 1
ATOM 783 C CA . PRO A 1 107 ? 8.368 12.301 -22.777 1.00 97.94 107 PRO A CA 1
ATOM 784 C C . PRO A 1 107 ? 7.113 11.856 -23.545 1.00 97.94 107 PRO A C 1
ATOM 786 O O . PRO A 1 107 ? 6.013 12.249 -23.152 1.00 97.94 107 PRO A O 1
ATOM 789 N N . GLU A 1 108 ? 7.235 11.081 -24.627 1.00 98.12 108 GLU A N 1
ATOM 790 C CA . GLU A 1 108 ? 6.086 10.565 -25.383 1.00 98.12 108 GLU A CA 1
ATOM 791 C C . GLU A 1 108 ? 5.476 9.370 -24.653 1.00 98.12 108 GLU A C 1
ATOM 793 O O . GLU A 1 108 ? 4.303 9.406 -24.266 1.00 98.12 108 GLU A O 1
ATOM 798 N N . LEU A 1 109 ? 6.291 8.355 -24.358 1.00 97.88 109 LEU A N 1
ATOM 799 C CA . LEU A 1 109 ? 5.857 7.162 -23.639 1.00 97.88 109 LEU A CA 1
ATOM 800 C C . LEU A 1 109 ? 5.328 7.503 -22.239 1.00 97.88 109 LEU A C 1
ATOM 802 O O . LEU A 1 109 ? 4.261 7.025 -21.842 1.00 97.88 109 LEU A O 1
ATOM 806 N N . SER A 1 110 ? 5.999 8.417 -21.528 1.00 98.12 110 SER A N 1
ATOM 807 C CA . SER A 1 110 ? 5.528 8.941 -20.239 1.00 98.12 110 SER A CA 1
ATOM 808 C C . SER A 1 110 ? 4.109 9.520 -20.328 1.00 98.12 110 SER A C 1
ATOM 810 O O . SER A 1 110 ? 3.305 9.352 -19.406 1.00 98.12 110 SER A O 1
ATOM 812 N N . ARG A 1 111 ? 3.769 10.186 -21.441 1.00 98.44 111 ARG A N 1
ATOM 813 C CA . ARG A 1 111 ? 2.443 10.776 -21.674 1.00 98.44 111 ARG A CA 1
ATOM 814 C C . ARG A 1 111 ? 1.407 9.719 -22.047 1.00 98.44 111 ARG A C 1
ATOM 816 O O . ARG A 1 111 ? 0.297 9.775 -21.516 1.00 98.44 111 ARG A O 1
ATOM 823 N N . ARG A 1 112 ? 1.768 8.747 -22.896 1.00 98.50 112 ARG A N 1
ATOM 824 C CA . ARG A 1 112 ? 0.912 7.606 -23.275 1.00 98.50 112 ARG A CA 1
ATOM 825 C C . ARG A 1 112 ? 0.507 6.788 -22.046 1.00 98.50 112 ARG A C 1
ATOM 827 O O . ARG A 1 112 ? -0.686 6.665 -21.776 1.00 98.50 112 ARG A O 1
ATOM 834 N N . ILE A 1 113 ? 1.470 6.357 -21.224 1.00 98.38 113 ILE A N 1
ATOM 835 C CA . ILE A 1 113 ? 1.209 5.615 -19.974 1.00 98.38 113 ILE A CA 1
ATOM 836 C C . ILE A 1 113 ? 0.364 6.448 -18.998 1.00 98.38 113 ILE A C 1
ATOM 838 O O . ILE A 1 113 ? -0.577 5.935 -18.391 1.00 98.38 113 ILE A O 1
ATOM 842 N N . ARG A 1 114 ? 0.644 7.753 -18.856 1.00 98.12 114 ARG A N 1
ATOM 843 C CA . ARG A 1 114 ? -0.148 8.648 -17.992 1.00 98.12 114 ARG A CA 1
ATOM 844 C C . ARG A 1 114 ? -1.595 8.796 -18.483 1.00 98.12 114 ARG A C 1
ATOM 846 O O . ARG A 1 114 ? -2.497 8.887 -17.651 1.00 98.12 114 ARG A O 1
ATOM 853 N N . SER A 1 115 ? -1.823 8.808 -19.798 1.00 98.31 115 SER A N 1
ATOM 854 C CA . SER A 1 115 ? -3.161 8.821 -20.404 1.00 98.31 115 SER A CA 1
ATOM 855 C C . SER A 1 115 ? -3.905 7.510 -20.132 1.00 98.31 115 SER A C 1
ATOM 857 O O . SER A 1 115 ? -5.009 7.534 -19.590 1.00 98.31 115 SER A O 1
ATOM 859 N N . PHE A 1 116 ? -3.254 6.375 -20.396 1.00 98.38 116 PHE A N 1
ATOM 860 C CA . PHE A 1 116 ? -3.785 5.027 -20.182 1.00 98.38 116 PHE A CA 1
ATOM 861 C C . PHE A 1 116 ? -4.149 4.745 -18.716 1.00 98.38 116 PHE A C 1
ATOM 863 O O . PHE A 1 116 ? -5.240 4.265 -18.408 1.00 98.38 116 PHE A O 1
ATOM 870 N N . ALA A 1 117 ? -3.275 5.105 -17.773 1.00 97.75 117 ALA A N 1
ATOM 871 C CA . ALA A 1 117 ? -3.583 4.978 -16.350 1.00 97.75 117 ALA A CA 1
ATOM 872 C C . ALA A 1 117 ? -4.750 5.897 -15.939 1.00 97.75 117 ALA A C 1
ATOM 874 O O . ALA A 1 117 ? -5.554 5.537 -15.081 1.00 97.75 117 ALA A O 1
ATOM 875 N N . LYS A 1 118 ? -4.886 7.078 -16.561 1.00 97.62 118 LYS A N 1
ATOM 876 C CA . LYS A 1 118 ? -5.979 8.018 -16.276 1.00 97.62 118 LYS A CA 1
ATOM 877 C C . LYS A 1 118 ? -7.329 7.532 -16.814 1.00 97.62 118 LYS A C 1
ATOM 879 O O . LYS A 1 118 ? -8.313 7.677 -16.089 1.00 97.62 118 LYS A O 1
ATOM 884 N N . SER A 1 119 ? -7.398 6.968 -18.024 1.00 97.56 119 SER A N 1
ATOM 885 C CA . SER A 1 119 ? -8.653 6.436 -18.587 1.00 97.56 119 SER A CA 1
ATOM 886 C C . SER A 1 119 ? -9.216 5.299 -17.731 1.00 97.56 119 SER A C 1
ATOM 888 O O . SER A 1 119 ? -10.404 5.304 -17.422 1.00 97.56 119 SER A O 1
ATOM 890 N N . HIS A 1 120 ? -8.348 4.415 -17.233 1.00 97.19 120 HIS A N 1
ATOM 891 C CA . HIS A 1 120 ? -8.709 3.309 -16.337 1.00 97.19 120 HIS A CA 1
ATOM 892 C C . HIS A 1 120 ? -8.776 3.688 -14.844 1.00 97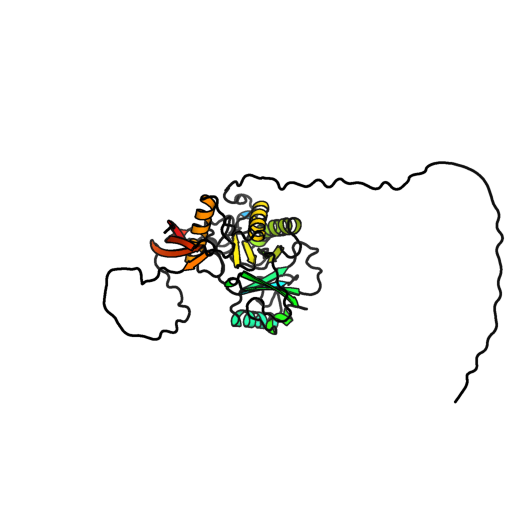.19 120 HIS A C 1
ATOM 894 O O . HIS A 1 120 ? -9.027 2.832 -13.998 1.00 97.19 120 HIS A O 1
ATOM 900 N N . ARG A 1 121 ? -8.536 4.962 -14.485 1.00 96.81 121 ARG A N 1
ATOM 901 C CA . ARG A 1 121 ? -8.439 5.455 -13.090 1.00 96.81 121 ARG A CA 1
ATOM 902 C C . ARG A 1 121 ? -7.440 4.665 -12.217 1.00 96.81 121 ARG A C 1
ATOM 904 O O . ARG A 1 121 ? -7.589 4.598 -10.996 1.00 96.81 121 ARG A O 1
ATOM 911 N N . ALA A 1 122 ? -6.414 4.092 -12.838 1.00 97.69 122 ALA A N 1
ATOM 912 C CA . ALA A 1 122 ? -5.444 3.212 -12.208 1.00 97.69 122 ALA A CA 1
ATOM 913 C C . ALA A 1 122 ? -4.357 3.973 -11.431 1.00 97.69 122 ALA A C 1
ATOM 915 O O . ALA A 1 122 ? -3.844 5.014 -11.855 1.00 97.69 122 ALA A O 1
ATOM 916 N N . GLY A 1 123 ? -3.932 3.409 -10.301 1.00 97.69 123 GLY A N 1
ATOM 917 C CA . GLY A 1 123 ? -2.660 3.759 -9.676 1.00 97.69 123 GLY A CA 1
ATOM 918 C C . GLY A 1 123 ? -1.513 3.038 -10.382 1.00 97.69 123 GLY A C 1
ATOM 919 O O . GLY A 1 123 ? -1.505 1.817 -10.401 1.00 97.69 123 GLY A O 1
ATOM 920 N N . ILE A 1 124 ? -0.541 3.770 -10.930 1.00 97.75 124 ILE A N 1
ATOM 921 C CA . ILE A 1 124 ? 0.657 3.191 -11.562 1.00 97.75 124 ILE A CA 1
ATOM 922 C C . ILE A 1 124 ? 1.860 3.208 -10.607 1.00 97.75 124 ILE A C 1
ATOM 924 O O . ILE A 1 124 ? 2.146 4.225 -9.964 1.00 97.75 124 ILE A O 1
ATOM 928 N N . HIS A 1 125 ? 2.581 2.090 -10.551 1.00 98.31 125 HIS A N 1
ATOM 929 C CA . HIS A 1 125 ? 3.878 1.937 -9.898 1.00 98.31 125 HIS A CA 1
ATOM 930 C C . HIS A 1 125 ? 4.873 1.313 -10.873 1.00 98.31 125 HIS A C 1
ATOM 932 O O . HIS A 1 125 ? 4.515 0.418 -11.635 1.00 98.31 125 HIS A O 1
ATOM 938 N N . PHE A 1 126 ? 6.131 1.751 -10.812 1.00 97.88 126 PHE A N 1
ATOM 939 C CA . PHE A 1 126 ? 7.231 1.011 -11.425 1.00 97.88 126 PHE A CA 1
ATOM 940 C C . PHE A 1 126 ? 7.886 0.168 -10.351 1.00 97.88 126 PHE A C 1
ATOM 942 O O . PHE A 1 126 ? 8.187 0.674 -9.268 1.00 97.88 126 PHE A O 1
ATOM 949 N N . ILE A 1 127 ? 8.097 -1.103 -10.649 1.00 97.31 127 ILE A N 1
ATOM 950 C CA . ILE A 1 127 ? 8.681 -2.068 -9.731 1.00 97.31 127 ILE A CA 1
ATOM 951 C C . ILE A 1 127 ? 9.987 -2.615 -10.289 1.00 97.31 127 ILE A C 1
ATOM 953 O O . ILE A 1 127 ? 10.269 -2.517 -11.479 1.00 97.31 127 ILE A O 1
ATOM 957 N N . ARG A 1 128 ? 10.824 -3.173 -9.424 1.00 94.81 128 ARG A N 1
ATOM 958 C CA . ARG A 1 128 ? 11.965 -3.995 -9.834 1.00 94.81 128 ARG A CA 1
ATOM 959 C C . ARG A 1 128 ? 12.315 -4.978 -8.738 1.00 94.81 128 ARG A C 1
ATOM 961 O O . ARG A 1 128 ? 12.012 -4.752 -7.562 1.00 94.81 128 ARG A O 1
ATOM 968 N N . LYS A 1 129 ? 13.028 -6.029 -9.107 1.00 92.81 129 LYS A N 1
ATOM 969 C CA . LYS A 1 129 ? 13.531 -6.981 -8.129 1.00 92.81 129 LYS A CA 1
ATOM 970 C C . LYS A 1 129 ? 14.543 -6.360 -7.156 1.00 92.81 129 LYS A C 1
ATOM 972 O O . LYS A 1 129 ? 15.405 -5.590 -7.598 1.00 92.81 129 LYS A O 1
ATOM 977 N N . PRO A 1 130 ? 14.466 -6.678 -5.846 1.00 91.38 130 PRO A N 1
ATOM 978 C CA . PRO A 1 130 ? 15.417 -6.185 -4.857 1.00 91.38 130 PRO A CA 1
ATOM 979 C C . PRO A 1 130 ? 16.882 -6.495 -5.190 1.00 91.38 130 PRO A C 1
ATOM 981 O O . PRO A 1 130 ? 17.235 -7.522 -5.772 1.00 91.38 130 PRO A O 1
ATOM 984 N N . GLY A 1 131 ? 17.772 -5.580 -4.802 1.00 82.19 131 GLY A N 1
ATOM 985 C CA . GLY A 1 131 ? 19.217 -5.765 -4.946 1.00 82.19 131 GLY A CA 1
ATOM 986 C C . GLY A 1 131 ? 19.766 -5.474 -6.351 1.00 82.19 131 GLY A C 1
ATOM 987 O O . GLY A 1 131 ? 19.293 -4.586 -7.066 1.00 82.19 131 GLY A O 1
ATOM 988 N N . ARG A 1 132 ? 20.880 -6.126 -6.719 1.00 72.19 132 ARG A N 1
ATOM 989 C CA . ARG A 1 132 ? 21.592 -5.893 -7.999 1.00 72.19 132 ARG A CA 1
ATOM 990 C C . ARG A 1 132 ? 21.322 -6.967 -9.055 1.00 72.19 132 ARG A C 1
ATOM 992 O O . ARG A 1 132 ? 21.232 -6.616 -10.225 1.00 72.19 132 ARG A O 1
ATOM 999 N N . ALA A 1 133 ? 21.171 -8.233 -8.655 1.00 65.38 133 ALA A N 1
ATOM 1000 C CA . ALA A 1 133 ? 20.866 -9.336 -9.572 1.00 65.38 133 ALA A CA 1
ATOM 1001 C C . ALA A 1 133 ? 19.517 -9.129 -10.283 1.00 65.38 133 ALA A C 1
ATOM 1003 O O . ALA A 1 133 ? 19.419 -9.305 -11.493 1.00 65.38 133 ALA A O 1
ATOM 1004 N N . GLY A 1 134 ? 18.527 -8.608 -9.552 1.00 64.38 134 GLY A N 1
ATOM 1005 C CA . GLY A 1 134 ? 17.194 -8.277 -10.050 1.00 64.38 134 GLY A CA 1
ATOM 1006 C C . GLY A 1 134 ? 17.103 -7.253 -11.190 1.00 64.38 134 GLY A C 1
ATOM 1007 O O . GLY A 1 134 ? 16.020 -7.023 -11.707 1.00 64.38 134 GLY A O 1
ATOM 1008 N N . ARG A 1 135 ? 18.216 -6.629 -11.601 1.00 68.31 135 ARG A N 1
ATOM 1009 C CA . ARG A 1 135 ? 18.270 -5.654 -12.708 1.00 68.31 135 ARG A CA 1
ATOM 1010 C C . ARG A 1 135 ? 18.811 -6.235 -14.020 1.00 68.31 135 ARG A C 1
ATOM 1012 O O . ARG A 1 135 ? 19.244 -5.483 -14.886 1.00 68.31 135 ARG A O 1
ATOM 1019 N N . ARG A 1 136 ? 18.844 -7.565 -14.143 1.00 66.06 136 ARG A N 1
ATOM 1020 C CA . ARG A 1 136 ? 19.367 -8.304 -15.308 1.00 66.06 136 ARG A CA 1
ATOM 1021 C C . ARG A 1 136 ? 18.356 -9.327 -15.855 1.00 66.06 136 ARG A C 1
ATOM 1023 O O . ARG A 1 136 ? 18.758 -10.401 -16.287 1.00 66.06 136 ARG A O 1
ATOM 1030 N N . ARG A 1 137 ? 17.055 -9.022 -15.780 1.00 69.44 137 ARG A N 1
ATOM 1031 C CA . ARG A 1 137 ? 15.973 -9.836 -16.366 1.00 69.44 137 ARG A CA 1
ATOM 1032 C C . ARG A 1 137 ? 15.620 -9.323 -17.767 1.00 69.44 137 ARG A C 1
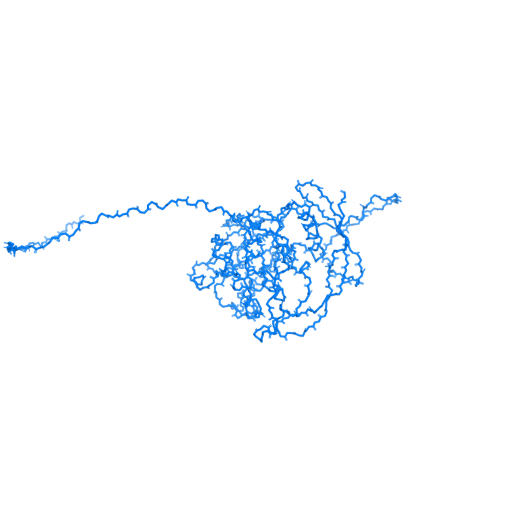ATOM 1034 O O . ARG A 1 137 ? 15.815 -8.143 -18.050 1.00 69.44 137 ARG A O 1
ATOM 1041 N N . THR A 1 138 ? 15.123 -10.216 -18.617 1.00 68.00 138 THR A N 1
ATOM 1042 C CA . THR A 1 138 ? 14.501 -9.913 -19.916 1.00 68.00 138 THR A CA 1
ATOM 1043 C C . THR A 1 138 ? 12.982 -10.002 -19.784 1.00 68.00 138 THR A C 1
ATOM 1045 O O . THR A 1 138 ? 12.498 -10.888 -19.074 1.00 68.00 138 THR A O 1
ATOM 1048 N N . GLY A 1 139 ? 12.255 -9.124 -20.477 1.00 75.25 139 GLY A N 1
ATOM 1049 C CA . GLY A 1 139 ? 10.813 -8.938 -20.298 1.00 75.25 139 GLY A CA 1
ATOM 1050 C C . GLY A 1 139 ? 10.467 -8.154 -19.026 1.00 75.25 139 GLY A C 1
ATOM 1051 O O . GLY A 1 139 ? 11.275 -8.045 -18.098 1.00 75.25 139 GLY A O 1
ATOM 1052 N N . SER A 1 140 ? 9.255 -7.607 -18.996 1.00 89.56 140 SER A N 1
ATOM 1053 C CA . SER A 1 140 ? 8.712 -6.800 -17.902 1.00 89.56 140 SER A CA 1
ATOM 1054 C C . SER A 1 140 ? 7.466 -7.462 -17.311 1.00 89.56 140 SER A C 1
ATOM 1056 O O . SER A 1 140 ? 6.458 -7.635 -17.991 1.00 89.56 140 SER A O 1
ATOM 1058 N N . THR A 1 141 ? 7.501 -7.808 -16.023 1.00 95.25 141 THR A N 1
ATOM 1059 C CA . THR A 1 141 ? 6.312 -8.267 -15.291 1.00 95.25 141 THR A CA 1
ATOM 1060 C C . THR A 1 141 ? 5.335 -7.108 -15.064 1.00 95.25 141 THR A C 1
ATOM 1062 O O . THR A 1 141 ? 5.698 -6.113 -14.442 1.00 95.25 141 THR A O 1
ATOM 1065 N N . LEU A 1 142 ? 4.078 -7.240 -15.486 1.00 98.12 142 LEU A N 1
ATOM 1066 C CA . LEU A 1 142 ? 2.978 -6.362 -15.082 1.00 98.12 142 LEU A CA 1
ATOM 1067 C C . LEU A 1 142 ? 2.078 -7.105 -14.090 1.00 98.12 142 LEU A C 1
ATOM 1069 O O . LEU A 1 142 ? 1.505 -8.134 -14.434 1.00 98.12 142 LEU A O 1
ATOM 1073 N N . PHE A 1 143 ? 1.894 -6.560 -12.887 1.00 98.75 143 PHE A N 1
ATOM 1074 C CA . PHE A 1 143 ? 0.789 -6.962 -12.013 1.00 98.75 143 PHE A CA 1
ATOM 1075 C C . PHE A 1 143 ? -0.410 -6.035 -12.194 1.00 98.75 143 PHE A C 1
ATOM 1077 O O . PHE A 1 143 ? -0.259 -4.809 -12.203 1.00 98.75 143 PHE A O 1
ATOM 1084 N N . ILE A 1 144 ? -1.596 -6.634 -12.265 1.00 98.75 144 ILE A N 1
ATOM 1085 C CA . ILE A 1 144 ? -2.887 -5.961 -12.403 1.00 98.75 144 ILE A CA 1
ATOM 1086 C C . ILE A 1 144 ? -3.717 -6.331 -11.173 1.00 98.75 144 ILE A C 1
ATOM 1088 O O . ILE A 1 144 ? -4.039 -7.496 -10.948 1.00 98.75 144 ILE A O 1
ATOM 1092 N N . ALA A 1 145 ? -3.999 -5.348 -10.321 1.00 98.56 145 ALA A N 1
ATOM 1093 C CA . ALA A 1 145 ? -4.654 -5.550 -9.034 1.00 98.56 145 ALA A CA 1
ATOM 1094 C C . ALA A 1 145 ? -6.003 -4.825 -8.980 1.00 98.56 145 ALA A C 1
ATOM 1096 O O . ALA A 1 145 ? -6.055 -3.608 -8.781 1.00 98.56 145 ALA A O 1
ATOM 1097 N N . HIS A 1 146 ? -7.095 -5.579 -9.102 1.00 98.19 146 HIS A N 1
ATOM 1098 C CA . HIS A 1 146 ? -8.458 -5.093 -8.889 1.00 98.19 146 HIS A CA 1
ATOM 1099 C C . HIS A 1 146 ? -8.784 -5.210 -7.393 1.00 98.19 146 HIS A C 1
ATOM 1101 O O . HIS A 1 146 ? -9.243 -6.244 -6.895 1.00 98.19 146 HIS A O 1
ATOM 1107 N N . ALA A 1 147 ? -8.508 -4.136 -6.654 1.00 97.19 147 ALA A N 1
ATOM 1108 C CA . ALA A 1 147 ? -8.414 -4.145 -5.198 1.00 97.19 147 ALA A CA 1
ATOM 1109 C C . ALA A 1 147 ? -9.744 -4.441 -4.489 1.00 97.19 147 ALA A C 1
ATOM 1111 O O . ALA A 1 147 ? -9.744 -5.149 -3.483 1.00 97.19 147 ALA A O 1
ATOM 1112 N N . ARG A 1 148 ? -10.881 -3.962 -5.025 1.00 94.12 148 ARG A N 1
ATOM 1113 C CA . ARG A 1 148 ? -12.219 -4.270 -4.472 1.00 94.12 148 ARG A CA 1
ATOM 1114 C C . ARG A 1 148 ? -12.582 -5.749 -4.593 1.00 94.12 148 ARG A C 1
ATOM 1116 O O . ARG A 1 148 ? -13.213 -6.285 -3.695 1.00 94.12 148 ARG A O 1
ATOM 1123 N N . ALA A 1 149 ? -12.169 -6.396 -5.681 1.00 95.31 149 ALA A N 1
ATOM 1124 C CA . ALA A 1 149 ? -12.460 -7.802 -5.949 1.00 95.31 149 ALA A CA 1
ATOM 1125 C C . ALA A 1 149 ? -11.466 -8.767 -5.273 1.00 95.31 149 ALA A C 1
ATOM 1127 O O . ALA A 1 149 ? -11.619 -9.979 -5.391 1.00 95.31 149 ALA A O 1
ATOM 1128 N N . GLY A 1 150 ? -10.410 -8.261 -4.620 1.00 95.94 150 GLY A N 1
ATOM 1129 C CA . GLY A 1 150 ? -9.319 -9.107 -4.124 1.00 95.94 150 GLY A CA 1
ATOM 1130 C C . GLY A 1 150 ? -8.609 -9.866 -5.254 1.00 95.94 150 GLY A C 1
ATOM 1131 O O . GLY A 1 150 ? -8.139 -10.986 -5.062 1.00 95.94 150 GLY A O 1
ATOM 1132 N N . VAL A 1 151 ? -8.562 -9.287 -6.458 1.00 97.88 151 VAL A N 1
ATOM 1133 C CA . VAL A 1 151 ? -8.061 -9.950 -7.665 1.00 97.88 151 VAL A CA 1
ATOM 1134 C C . VAL A 1 151 ? -6.670 -9.438 -8.019 1.00 97.88 151 VAL A C 1
ATOM 1136 O O . VAL A 1 151 ? -6.493 -8.240 -8.219 1.00 97.88 151 VAL A O 1
ATOM 1139 N N . LEU A 1 152 ? -5.707 -10.360 -8.117 1.00 98.56 152 LEU A N 1
ATOM 1140 C CA . LEU A 1 152 ? -4.381 -10.131 -8.685 1.00 98.56 152 LEU A CA 1
ATOM 1141 C C . LEU A 1 152 ? -4.193 -10.987 -9.942 1.00 98.56 152 LEU A C 1
ATOM 1143 O O . LEU A 1 152 ? -4.455 -12.194 -9.935 1.00 98.56 152 LEU A O 1
ATOM 1147 N N . GLU A 1 153 ? -3.710 -10.354 -10.998 1.00 98.44 153 GLU A N 1
ATOM 1148 C CA . GLU A 1 153 ? -3.299 -10.969 -12.256 1.00 98.44 153 GLU A CA 1
ATOM 1149 C C . GLU A 1 153 ? -1.859 -10.556 -12.586 1.00 98.44 153 GLU A C 1
ATOM 1151 O O . GLU A 1 153 ? -1.371 -9.522 -12.114 1.00 98.44 153 GLU A O 1
ATOM 1156 N N . ARG A 1 154 ? -1.169 -11.375 -13.382 1.00 98.19 154 ARG A N 1
ATOM 1157 C CA . ARG A 1 154 ? 0.202 -11.151 -13.846 1.00 98.19 154 ARG A CA 1
ATOM 1158 C C . ARG A 1 154 ? 0.282 -11.364 -15.350 1.00 98.19 154 ARG A C 1
ATOM 1160 O O . ARG A 1 154 ? -0.066 -12.433 -15.836 1.00 98.19 154 ARG A O 1
ATOM 1167 N N . LEU A 1 155 ? 0.814 -10.381 -16.058 1.00 97.06 155 LEU A N 1
ATOM 1168 C CA . LEU A 1 155 ? 1.120 -10.447 -17.482 1.00 97.06 155 LEU A CA 1
ATOM 1169 C C . LEU A 1 155 ? 2.628 -10.242 -17.686 1.00 97.06 155 LEU A C 1
ATOM 1171 O O . LEU A 1 155 ? 3.283 -9.577 -16.880 1.00 97.06 155 LEU A O 1
ATOM 1175 N N . THR A 1 156 ? 3.184 -10.813 -18.751 1.00 95.81 156 THR A N 1
ATOM 1176 C CA . THR A 1 156 ? 4.548 -10.511 -19.207 1.00 95.81 156 THR A CA 1
ATOM 1177 C C . THR A 1 156 ? 4.449 -9.621 -20.438 1.00 95.81 156 THR A C 1
ATOM 1179 O O . THR A 1 156 ? 3.745 -9.968 -21.381 1.00 95.81 156 THR A O 1
ATOM 1182 N N . LEU A 1 157 ? 5.151 -8.494 -20.408 1.00 94.88 157 LEU A N 1
ATOM 1183 C CA . LEU A 1 157 ? 5.321 -7.558 -21.519 1.00 94.88 157 LEU A CA 1
ATOM 1184 C C . LEU A 1 157 ? 6.774 -7.613 -22.009 1.00 94.88 157 LEU A C 1
ATOM 1186 O O . LEU A 1 157 ? 7.658 -8.038 -21.255 1.00 94.88 157 LEU A O 1
ATOM 1190 N N . ASP A 1 158 ? 7.047 -7.140 -23.221 1.00 92.31 158 ASP A N 1
ATOM 1191 C CA . ASP A 1 158 ? 8.423 -6.940 -23.680 1.00 92.31 158 ASP A CA 1
ATOM 1192 C C . ASP A 1 158 ? 9.008 -5.673 -23.033 1.00 92.31 158 ASP A C 1
ATOM 1194 O O . ASP A 1 158 ? 10.144 -5.692 -22.539 1.00 92.31 158 ASP A O 1
ATOM 1198 N N . GLY A 1 159 ? 8.198 -4.615 -22.894 1.00 91.75 159 GLY A N 1
ATOM 1199 C CA . GLY A 1 159 ? 8.611 -3.364 -22.258 1.00 91.75 159 GLY A CA 1
ATOM 1200 C C . GLY A 1 159 ? 7.474 -2.454 -21.763 1.00 91.75 159 GLY A C 1
ATOM 1201 O O . GLY A 1 159 ? 6.290 -2.776 -21.872 1.00 91.75 159 GLY A O 1
ATOM 1202 N N . PRO A 1 160 ? 7.811 -1.292 -21.165 1.00 94.75 160 PRO A N 1
ATOM 1203 C CA . PRO A 1 160 ? 6.833 -0.266 -20.792 1.00 94.75 160 PRO A CA 1
ATOM 1204 C C . PRO A 1 160 ? 6.042 0.315 -21.975 1.00 94.75 160 PRO A C 1
ATOM 1206 O O . PRO A 1 160 ? 4.963 0.871 -21.763 1.00 94.75 160 PRO A O 1
ATOM 1209 N N . GLU A 1 161 ? 6.568 0.201 -23.194 1.00 95.56 161 GLU A N 1
ATOM 1210 C CA . GLU A 1 161 ? 5.952 0.607 -24.458 1.00 95.56 161 GLU A CA 1
ATOM 1211 C C . GLU A 1 161 ? 4.652 -0.131 -24.798 1.00 95.56 161 GLU A C 1
ATOM 1213 O O . GLU A 1 161 ? 3.806 0.472 -25.458 1.00 95.56 161 GLU A O 1
ATOM 1218 N N . ASP A 1 162 ? 4.467 -1.356 -24.293 1.00 95.88 162 ASP A N 1
ATOM 1219 C CA . ASP A 1 162 ? 3.285 -2.191 -24.555 1.00 95.88 162 ASP A CA 1
ATOM 1220 C C . ASP A 1 162 ? 2.077 -1.781 -23.696 1.00 95.88 162 ASP A C 1
ATOM 1222 O O . ASP A 1 162 ? 0.922 -1.950 -24.087 1.00 95.88 162 ASP A O 1
ATOM 1226 N N . LEU A 1 163 ? 2.327 -1.218 -22.505 1.00 96.81 163 LEU A N 1
ATOM 1227 C CA . LEU A 1 163 ? 1.282 -0.919 -21.520 1.00 96.81 163 LEU A CA 1
ATOM 1228 C C . LEU A 1 163 ? 0.150 -0.013 -22.057 1.00 96.81 163 LEU A C 1
ATOM 1230 O O . LEU A 1 163 ? -1.000 -0.293 -21.727 1.00 96.81 163 LEU A O 1
ATOM 1234 N N . PRO A 1 164 ? 0.400 1.061 -22.837 1.00 97.50 164 PRO A N 1
ATOM 1235 C CA . PRO A 1 164 ? -0.665 1.930 -23.340 1.00 97.50 164 PRO A CA 1
ATOM 1236 C C . PRO A 1 164 ? -1.611 1.278 -24.354 1.00 97.50 164 PRO A C 1
ATOM 1238 O O . PRO A 1 164 ? -2.691 1.826 -24.574 1.00 97.50 164 PRO A O 1
ATOM 1241 N N . ASP A 1 165 ? -1.201 0.165 -24.968 1.00 95.69 165 ASP A N 1
ATOM 1242 C CA . ASP A 1 165 ? -1.927 -0.509 -26.051 1.00 95.69 165 ASP A CA 1
ATOM 1243 C C . ASP A 1 165 ? -2.595 -1.821 -25.577 1.00 95.69 165 ASP A C 1
ATOM 1245 O O . ASP A 1 165 ? -3.241 -2.516 -26.360 1.00 95.69 165 ASP A O 1
ATOM 1249 N N . LEU A 1 166 ? -2.467 -2.147 -24.283 1.00 96.38 166 LEU A N 1
ATOM 1250 C CA . LEU A 1 166 ? -3.041 -3.333 -23.650 1.00 96.38 166 LEU A CA 1
ATOM 1251 C C . LEU A 1 166 ? -4.562 -3.210 -23.442 1.00 96.38 166 LEU A C 1
ATOM 1253 O O . LEU A 1 166 ? -5.053 -2.230 -22.881 1.00 96.38 166 LEU A O 1
ATOM 1257 N N . GLU A 1 167 ? -5.304 -4.262 -23.786 1.00 95.62 167 GLU A N 1
ATOM 1258 C CA . GLU A 1 167 ? -6.699 -4.429 -23.370 1.00 95.62 167 GLU A CA 1
ATOM 1259 C C . GLU A 1 167 ? -6.755 -4.892 -21.904 1.00 95.62 167 GLU A C 1
ATOM 1261 O O . GLU A 1 167 ? -6.295 -5.984 -21.574 1.00 95.62 167 GLU A O 1
ATOM 1266 N N . LEU A 1 168 ? -7.299 -4.062 -21.007 1.00 94.75 168 LEU A N 1
ATOM 1267 C CA . LEU A 1 168 ? -7.545 -4.438 -19.610 1.00 94.75 168 LEU A CA 1
ATOM 1268 C C . LEU A 1 168 ? -8.959 -4.997 -19.455 1.00 94.75 168 LEU A C 1
ATOM 1270 O O . LEU A 1 168 ? -9.935 -4.315 -19.770 1.00 94.75 168 LEU A O 1
ATOM 1274 N N . GLY A 1 169 ? -9.056 -6.219 -18.934 1.00 93.62 169 GLY A N 1
ATOM 1275 C CA . GLY A 1 169 ? -10.330 -6.888 -18.689 1.00 93.62 169 GLY A CA 1
ATOM 1276 C C . GLY A 1 169 ? -11.009 -6.462 -17.385 1.00 93.62 169 GLY A C 1
ATOM 1277 O O . GLY A 1 169 ? -10.543 -5.590 -16.641 1.00 93.62 169 GLY A O 1
ATOM 1278 N N . GLY A 1 170 ? -12.126 -7.125 -17.082 1.00 96.31 170 GLY A N 1
ATOM 1279 C CA . GLY A 1 170 ? -12.660 -7.173 -15.726 1.00 96.31 170 GLY A CA 1
ATOM 1280 C C . GLY A 1 170 ? -11.745 -7.963 -14.773 1.00 96.31 170 GLY A C 1
ATOM 1281 O O . GLY A 1 170 ? -10.718 -8.506 -15.185 1.00 96.31 170 GLY A O 1
ATOM 1282 N N . PRO A 1 171 ? -12.086 -8.031 -13.474 1.00 97.31 171 PRO A N 1
ATOM 1283 C CA . PRO A 1 171 ? -11.250 -8.697 -12.480 1.00 97.31 171 PRO A CA 1
ATOM 1284 C C . PRO A 1 171 ? -11.071 -10.202 -12.762 1.00 97.31 171 PRO A C 1
ATOM 1286 O O . PRO A 1 171 ? -11.983 -10.987 -12.516 1.00 97.31 171 PRO A O 1
ATOM 1289 N N . GLY A 1 172 ? -9.875 -10.626 -13.182 1.00 96.12 172 GLY A N 1
ATOM 1290 C CA . GLY A 1 172 ? -9.587 -12.013 -13.569 1.00 96.12 172 GLY A CA 1
ATOM 1291 C C . GLY A 1 172 ? -9.827 -12.317 -15.050 1.00 96.12 172 GLY A C 1
ATOM 1292 O O . GLY A 1 172 ? -9.813 -13.488 -15.425 1.00 96.12 172 GLY A O 1
ATOM 1293 N N . GLU A 1 173 ? -10.082 -11.292 -15.864 1.00 97.06 173 GLU A N 1
ATOM 1294 C CA . GLU A 1 173 ? -10.502 -11.402 -17.264 1.00 97.06 173 GLU A CA 1
ATOM 1295 C C . GLU A 1 173 ? -9.534 -10.690 -18.228 1.00 97.06 173 GLU A C 1
ATOM 1297 O O . GLU A 1 173 ? -9.872 -10.495 -19.395 1.00 97.06 173 GLU A O 1
ATOM 1302 N N . THR A 1 174 ? -8.340 -10.271 -17.783 1.00 97.62 174 THR A N 1
ATOM 1303 C CA . THR A 1 174 ? -7.385 -9.601 -18.682 1.00 97.62 174 THR A CA 1
ATOM 1304 C C . THR A 1 174 ? -6.798 -10.603 -19.689 1.00 97.62 174 THR A C 1
ATOM 1306 O O . THR A 1 174 ? -6.204 -11.603 -19.271 1.00 97.62 174 THR A O 1
ATOM 1309 N N . PRO A 1 175 ? -6.903 -10.361 -21.013 1.00 97.19 175 PRO A N 1
ATOM 1310 C CA . PRO A 1 175 ? -6.403 -11.285 -22.028 1.00 97.19 175 PRO A CA 1
ATOM 1311 C C . PRO A 1 175 ? -4.925 -11.654 -21.837 1.00 97.19 175 PRO A C 1
ATOM 1313 O O . PRO A 1 175 ? -4.053 -10.794 -21.732 1.00 97.19 175 PRO A O 1
ATOM 1316 N N . GLY A 1 176 ? -4.642 -12.958 -21.791 1.00 95.81 176 GLY A N 1
ATOM 1317 C CA . GLY A 1 176 ? -3.286 -13.496 -21.631 1.00 95.81 176 GLY A CA 1
ATOM 1318 C C . GLY A 1 176 ? -2.679 -13.370 -20.226 1.00 95.81 176 GLY A C 1
ATOM 1319 O O . GLY A 1 176 ? -1.556 -13.832 -20.026 1.00 95.81 176 GLY A O 1
ATOM 1320 N N . ALA A 1 177 ? -3.382 -12.781 -19.254 1.00 97.56 177 ALA A N 1
ATOM 1321 C CA . ALA A 1 177 ? -2.882 -12.655 -17.890 1.00 97.56 177 ALA A CA 1
ATOM 1322 C C . ALA A 1 177 ? -3.128 -13.929 -17.059 1.00 97.56 177 ALA A C 1
ATOM 1324 O O . ALA A 1 177 ? -4.147 -14.607 -17.178 1.00 97.56 177 ALA A O 1
ATOM 1325 N N . GLU A 1 178 ? -2.187 -14.248 -16.173 1.00 97.81 178 GLU A N 1
ATOM 1326 C CA . GLU A 1 178 ? -2.273 -15.377 -15.250 1.00 97.81 178 GLU A CA 1
ATOM 1327 C C . GLU A 1 178 ? -2.789 -14.950 -13.874 1.00 97.81 178 GLU A C 1
ATOM 1329 O O . GLU A 1 178 ? -2.412 -13.907 -13.335 1.00 97.81 178 GLU A O 1
ATOM 1334 N N . ARG A 1 179 ? -3.587 -15.812 -13.239 1.00 97.81 179 ARG A N 1
ATOM 1335 C CA . ARG A 1 179 ? -4.068 -15.605 -11.871 1.00 97.81 179 ARG A CA 1
ATOM 1336 C C . ARG A 1 179 ? -2.929 -15.719 -10.852 1.00 97.81 179 ARG A C 1
ATOM 1338 O O . ARG A 1 179 ? -2.295 -16.766 -10.754 1.00 97.81 179 ARG A O 1
ATOM 1345 N N . VAL A 1 180 ? -2.749 -14.704 -10.003 1.00 97.44 180 VAL A N 1
ATOM 1346 C CA . VAL A 1 180 ? -1.825 -14.774 -8.856 1.00 97.44 180 VAL A CA 1
ATOM 1347 C C . VAL A 1 180 ? -2.619 -14.960 -7.564 1.00 97.44 180 VAL A C 1
ATOM 1349 O O . VAL A 1 180 ? -3.517 -14.179 -7.256 1.00 97.44 180 VAL A O 1
ATOM 1352 N N . THR A 1 181 ? -2.297 -16.008 -6.805 1.00 94.75 181 THR A N 1
ATOM 1353 C CA . THR A 1 181 ? -2.981 -16.358 -5.546 1.00 94.75 181 THR A CA 1
ATOM 1354 C C . THR A 1 181 ? -2.251 -15.867 -4.297 1.00 94.75 181 THR A C 1
ATOM 1356 O O . THR A 1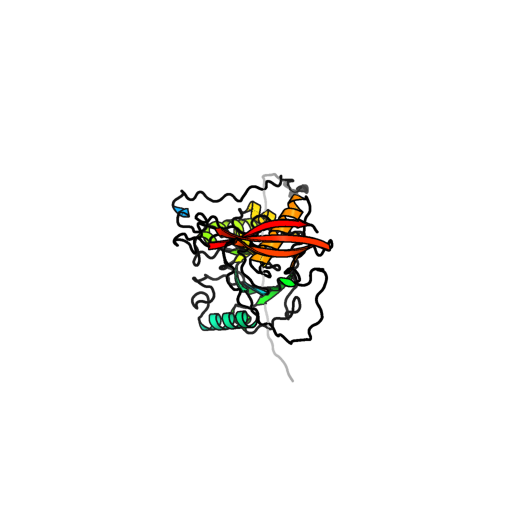 181 ? -2.893 -15.593 -3.286 1.00 94.75 181 THR A O 1
ATOM 1359 N N . ALA A 1 182 ? -0.924 -15.733 -4.353 1.00 95.19 182 ALA A N 1
ATOM 1360 C CA . ALA A 1 182 ? -0.134 -15.160 -3.269 1.00 95.19 182 ALA A CA 1
ATOM 1361 C C . ALA A 1 182 ? -0.212 -13.620 -3.282 1.00 95.19 182 ALA A C 1
ATOM 1363 O O . ALA A 1 182 ? -0.213 -13.019 -4.360 1.00 95.19 182 ALA A O 1
ATOM 1364 N N . PRO A 1 183 ? -0.236 -12.952 -2.115 1.00 97.31 183 PRO A N 1
ATOM 1365 C CA . PRO A 1 183 ? -0.149 -11.500 -2.064 1.00 97.31 183 PRO A CA 1
ATOM 1366 C C . PRO A 1 183 ? 1.242 -11.016 -2.495 1.00 97.31 183 PRO A C 1
ATOM 1368 O O . PRO A 1 183 ? 2.244 -11.704 -2.296 1.00 97.31 183 PRO A O 1
ATOM 1371 N N . VAL A 1 184 ? 1.310 -9.797 -3.034 1.00 98.56 184 VAL A N 1
ATOM 1372 C CA . VAL A 1 184 ? 2.572 -9.177 -3.470 1.00 98.56 184 VAL A CA 1
ATOM 1373 C C . VAL A 1 184 ? 2.818 -7.882 -2.697 1.00 98.56 184 VAL A C 1
ATOM 1375 O O . VAL A 1 184 ? 1.988 -6.974 -2.698 1.00 98.56 184 VAL A O 1
ATOM 1378 N N . MET A 1 185 ? 3.971 -7.788 -2.034 1.00 98.69 185 MET A N 1
ATOM 1379 C CA . MET A 1 185 ? 4.405 -6.639 -1.243 1.00 98.69 185 MET A CA 1
ATOM 1380 C C . MET A 1 185 ? 5.320 -5.717 -2.057 1.00 98.69 185 MET A C 1
ATOM 1382 O O . MET A 1 185 ? 6.465 -6.050 -2.377 1.00 98.69 185 MET A O 1
ATOM 1386 N N . LEU A 1 186 ? 4.832 -4.510 -2.330 1.00 98.69 186 LEU A N 1
ATOM 1387 C CA . LEU A 1 186 ? 5.575 -3.430 -2.968 1.00 98.69 186 LEU A CA 1
ATOM 1388 C C . LEU A 1 186 ? 6.239 -2.551 -1.903 1.00 98.69 186 LEU A C 1
ATOM 1390 O O . LEU A 1 186 ? 5.553 -1.843 -1.168 1.00 98.69 186 LEU A O 1
ATOM 1394 N N . VAL A 1 187 ? 7.571 -2.539 -1.830 1.00 98.50 187 VAL A N 1
ATOM 1395 C CA . VAL A 1 187 ? 8.338 -1.752 -0.848 1.00 98.50 187 VAL A CA 1
ATOM 1396 C C . VAL A 1 187 ? 8.929 -0.506 -1.509 1.00 98.50 187 VAL A C 1
ATOM 1398 O O . VAL A 1 187 ? 9.787 -0.600 -2.383 1.00 98.50 187 VAL A O 1
ATOM 1401 N N . CYS A 1 188 ? 8.511 0.693 -1.099 1.00 98.19 188 CYS A N 1
ATOM 1402 C CA . CYS A 1 188 ? 8.954 1.939 -1.731 1.00 98.19 188 CYS A CA 1
ATOM 1403 C C . CYS A 1 188 ? 10.440 2.238 -1.454 1.00 98.19 188 CYS A C 1
ATOM 1405 O O . CYS A 1 188 ? 10.801 2.594 -0.331 1.00 98.19 188 CYS A O 1
ATOM 1407 N N . THR A 1 189 ? 11.291 2.201 -2.488 1.00 96.81 189 THR A N 1
ATOM 1408 C CA . THR A 1 189 ? 12.744 2.485 -2.396 1.00 96.81 189 THR A CA 1
ATOM 1409 C C . THR A 1 189 ? 13.182 3.741 -3.162 1.00 96.81 189 THR A C 1
ATOM 1411 O O . THR A 1 189 ? 14.378 3.962 -3.399 1.00 96.81 189 THR A O 1
ATOM 1414 N N . HIS A 1 190 ? 12.217 4.576 -3.565 1.00 95.88 190 HIS A N 1
ATOM 1415 C CA . HIS A 1 190 ? 12.393 5.683 -4.513 1.00 95.88 190 HIS A CA 1
ATOM 1416 C C . HIS A 1 190 ? 13.145 6.901 -3.938 1.00 95.88 190 HIS A C 1
ATOM 1418 O O . HIS A 1 190 ? 12.577 7.956 -3.673 1.00 95.88 190 HIS A O 1
ATOM 1424 N N . GLY A 1 191 ? 14.462 6.755 -3.782 1.00 93.12 191 GLY A N 1
ATOM 1425 C CA . GLY A 1 191 ? 15.333 7.741 -3.129 1.00 93.12 191 GLY A CA 1
ATOM 1426 C C . GLY A 1 191 ? 15.472 9.107 -3.808 1.00 93.12 191 GLY A C 1
ATOM 1427 O O . GLY A 1 191 ? 15.810 10.060 -3.115 1.00 93.12 191 GLY A O 1
ATOM 1428 N N . LYS A 1 192 ? 15.222 9.215 -5.124 1.00 93.50 192 LYS A N 1
ATOM 1429 C CA . LYS A 1 192 ? 15.192 10.516 -5.822 1.00 93.50 192 LYS A CA 1
ATOM 1430 C C . LYS A 1 192 ? 13.948 11.338 -5.472 1.00 93.50 192 LYS A C 1
ATOM 1432 O O . LYS A 1 192 ? 14.033 12.556 -5.500 1.00 93.50 192 LYS A O 1
ATOM 1437 N N . ARG A 1 193 ? 12.826 10.683 -5.143 1.00 91.44 193 ARG A N 1
ATOM 1438 C CA . ARG A 1 193 ? 11.608 11.349 -4.668 1.00 91.44 193 ARG A CA 1
ATOM 1439 C C . ARG A 1 193 ? 11.763 11.760 -3.206 1.00 91.44 193 ARG A C 1
ATOM 1441 O O . ARG A 1 193 ? 11.653 12.933 -2.891 1.00 91.44 193 ARG A O 1
ATOM 1448 N N . ASP A 1 194 ? 12.124 10.810 -2.342 1.00 92.31 194 ASP A N 1
ATOM 1449 C CA . ASP A 1 194 ? 12.440 11.083 -0.938 1.00 92.31 194 ASP A CA 1
ATOM 1450 C C . ASP A 1 194 ? 13.522 10.136 -0.402 1.00 92.31 194 ASP A C 1
ATOM 1452 O O . ASP A 1 194 ? 13.413 8.906 -0.486 1.00 92.31 194 ASP A O 1
ATOM 1456 N N . ARG A 1 195 ? 14.551 10.711 0.236 1.00 93.19 195 ARG A N 1
ATOM 1457 C CA . ARG A 1 195 ? 15.701 9.974 0.796 1.00 93.19 195 ARG A CA 1
ATOM 1458 C C . ARG A 1 195 ? 15.273 8.870 1.768 1.00 93.19 195 ARG A C 1
ATOM 1460 O O . ARG A 1 195 ? 15.822 7.770 1.714 1.00 93.19 195 ARG A O 1
ATOM 1467 N N . CYS A 1 196 ? 14.280 9.126 2.622 1.00 92.56 196 CYS A N 1
ATOM 1468 C CA . CYS A 1 196 ? 13.806 8.170 3.628 1.00 92.56 196 CYS A CA 1
ATOM 1469 C C . CYS A 1 196 ? 13.277 6.856 3.022 1.00 92.56 196 CYS A C 1
ATOM 1471 O O . CYS A 1 196 ? 13.494 5.795 3.605 1.00 92.56 196 CYS A O 1
ATOM 1473 N N . CYS A 1 197 ? 12.668 6.884 1.830 1.00 93.62 197 CYS A N 1
ATOM 1474 C CA . CYS A 1 197 ? 12.234 5.671 1.133 1.00 93.62 197 CYS A CA 1
ATOM 1475 C C . CYS A 1 197 ? 13.422 4.770 0.775 1.00 93.62 197 CYS A C 1
ATOM 1477 O O . CYS A 1 197 ? 13.388 3.570 1.026 1.00 93.62 197 CYS A O 1
ATOM 1479 N N . ALA A 1 198 ? 14.509 5.331 0.242 1.00 93.44 198 ALA A N 1
ATOM 1480 C CA . ALA A 1 198 ? 15.707 4.542 -0.047 1.00 93.44 198 ALA A CA 1
ATOM 1481 C C . ALA A 1 198 ? 16.435 4.076 1.224 1.00 93.44 198 ALA A C 1
ATOM 1483 O O . ALA A 1 198 ? 16.923 2.948 1.247 1.00 93.44 198 ALA A O 1
ATOM 1484 N N . VAL A 1 199 ? 16.503 4.919 2.260 1.00 94.31 199 VAL A N 1
ATOM 1485 C CA . VAL A 1 199 ? 17.203 4.611 3.521 1.00 94.31 199 VAL A CA 1
ATOM 1486 C C . VAL A 1 199 ? 16.505 3.489 4.295 1.00 94.31 199 VAL A C 1
ATOM 1488 O O . VAL A 1 199 ? 17.176 2.558 4.731 1.00 94.31 199 VAL A O 1
ATOM 1491 N N . PHE A 1 200 ? 15.177 3.540 4.441 1.00 94.81 200 PHE A N 1
ATOM 1492 C CA . PHE A 1 200 ? 14.431 2.576 5.261 1.00 94.81 200 PHE A CA 1
ATOM 1493 C C . PHE A 1 200 ? 13.773 1.453 4.449 1.00 94.81 200 PHE A C 1
ATOM 1495 O O . PHE A 1 200 ? 13.646 0.339 4.948 1.00 94.81 200 PHE A O 1
ATOM 1502 N N . GLY A 1 201 ? 13.385 1.707 3.195 1.00 96.69 201 GLY A N 1
ATOM 1503 C CA . GLY A 1 201 ? 12.718 0.718 2.344 1.00 96.69 201 GLY A CA 1
ATOM 1504 C C . GLY A 1 201 ? 13.656 -0.358 1.799 1.00 96.69 201 GLY A C 1
ATOM 1505 O O . GLY A 1 201 ? 13.294 -1.530 1.800 1.00 96.69 201 GLY A O 1
ATOM 1506 N N . ARG A 1 202 ? 14.879 -0.005 1.372 1.00 95.62 202 ARG A N 1
ATOM 1507 C CA . ARG A 1 202 ? 15.814 -0.982 0.773 1.00 95.62 202 ARG A CA 1
ATOM 1508 C C . ARG A 1 202 ? 16.217 -2.117 1.726 1.00 95.62 202 ARG A C 1
ATOM 1510 O O . ARG A 1 202 ? 16.194 -3.258 1.271 1.00 95.62 202 ARG A O 1
ATOM 1517 N N . PRO A 1 203 ? 16.543 -1.871 3.015 1.00 95.31 203 PRO A N 1
ATOM 1518 C CA . PRO A 1 203 ? 16.827 -2.956 3.955 1.00 95.31 203 PRO A CA 1
ATOM 1519 C C . PRO A 1 203 ? 15.629 -3.890 4.170 1.00 95.31 203 PRO A C 1
ATOM 1521 O O . PRO A 1 203 ? 15.819 -5.099 4.253 1.00 95.31 203 PRO A O 1
ATOM 1524 N N . VAL A 1 204 ? 14.402 -3.352 4.205 1.00 97.12 204 VAL A N 1
ATOM 1525 C CA . VAL A 1 204 ? 13.178 -4.161 4.329 1.00 97.12 204 VAL A CA 1
ATOM 1526 C C . VAL A 1 204 ? 12.944 -4.996 3.070 1.00 97.12 204 VAL A C 1
ATOM 1528 O O . VAL A 1 204 ? 12.784 -6.204 3.182 1.00 97.12 204 VAL A O 1
ATOM 1531 N N . ALA A 1 205 ? 13.007 -4.394 1.877 1.00 96.94 205 ALA A N 1
ATOM 1532 C CA . ALA A 1 205 ? 12.849 -5.111 0.608 1.00 96.94 205 ALA A CA 1
ATOM 1533 C C . ALA A 1 205 ? 13.865 -6.255 0.458 1.00 96.94 205 ALA A C 1
ATOM 1535 O O . ALA A 1 205 ? 13.501 -7.367 0.092 1.00 96.94 205 ALA A O 1
ATOM 1536 N N . ALA A 1 206 ? 15.134 -5.994 0.794 1.00 95.00 206 ALA A N 1
ATOM 1537 C CA . ALA A 1 206 ? 16.186 -7.002 0.748 1.00 95.00 206 ALA A CA 1
ATOM 1538 C C . ALA A 1 206 ? 15.953 -8.139 1.756 1.00 95.00 206 ALA A C 1
ATOM 1540 O O . ALA A 1 206 ? 16.144 -9.296 1.400 1.00 95.00 206 ALA A O 1
ATOM 1541 N N . ALA A 1 207 ? 15.529 -7.837 2.987 1.00 95.81 207 ALA A N 1
ATOM 1542 C CA . ALA A 1 207 ? 15.240 -8.862 3.991 1.00 95.81 207 ALA A CA 1
ATOM 1543 C C . ALA A 1 207 ? 14.028 -9.730 3.610 1.00 95.81 207 ALA A C 1
ATOM 1545 O O . ALA A 1 207 ? 14.071 -10.945 3.785 1.00 95.81 207 ALA A O 1
ATOM 1546 N N . LEU A 1 208 ? 12.973 -9.123 3.055 1.00 96.62 208 LEU A N 1
ATOM 1547 C CA . LEU A 1 208 ? 11.772 -9.842 2.629 1.00 96.62 208 LEU A CA 1
ATOM 1548 C C . LEU A 1 208 ? 12.031 -10.756 1.417 1.00 96.62 208 LEU A C 1
ATOM 1550 O O . LEU A 1 208 ? 11.566 -11.889 1.435 1.00 96.62 208 LEU A O 1
ATOM 1554 N N . GLU A 1 209 ? 12.823 -10.334 0.419 1.00 94.12 209 GLU A N 1
ATOM 1555 C CA . GLU A 1 209 ? 13.174 -11.180 -0.749 1.00 94.12 209 GLU A CA 1
ATOM 1556 C C . GLU A 1 209 ? 13.915 -12.473 -0.350 1.00 94.12 209 GLU A C 1
ATOM 1558 O O . GLU A 1 209 ? 13.831 -13.466 -1.060 1.00 94.12 209 GLU A O 1
ATOM 1563 N N . HIS A 1 210 ? 14.626 -12.487 0.786 1.00 92.00 210 HIS A N 1
ATOM 1564 C CA . HIS A 1 210 ? 15.281 -13.701 1.303 1.00 92.00 210 HIS A CA 1
ATOM 1565 C C . HIS A 1 210 ? 14.354 -14.578 2.160 1.00 92.00 210 HIS A C 1
ATOM 1567 O O . HIS A 1 210 ? 14.672 -15.742 2.395 1.00 92.00 210 HIS A O 1
ATOM 1573 N N . ALA A 1 211 ? 13.253 -14.024 2.675 1.00 93.81 211 ALA A N 1
ATOM 1574 C CA . ALA A 1 211 ? 12.355 -14.697 3.617 1.00 93.81 211 ALA A CA 1
ATOM 1575 C C . ALA A 1 211 ? 11.076 -15.249 2.962 1.00 93.81 211 ALA A C 1
ATOM 1577 O O . ALA A 1 211 ? 10.402 -16.083 3.563 1.00 93.81 211 ALA A O 1
ATOM 1578 N N . PHE A 1 212 ? 10.738 -14.787 1.755 1.00 94.50 212 PHE A N 1
ATOM 1579 C CA . PHE A 1 212 ? 9.519 -15.151 1.032 1.00 94.50 212 PHE A CA 1
ATOM 1580 C C . PHE A 1 212 ? 9.835 -15.750 -0.346 1.00 94.50 212 PHE A C 1
ATOM 1582 O O . PHE A 1 212 ? 10.909 -15.496 -0.893 1.00 94.50 212 PHE A O 1
ATOM 1589 N N . PRO A 1 213 ? 8.914 -16.541 -0.931 1.00 91.75 213 PRO A N 1
ATOM 1590 C CA . PRO A 1 213 ? 9.064 -17.050 -2.288 1.00 91.75 213 PRO A CA 1
ATOM 1591 C C . PRO A 1 213 ? 9.278 -15.944 -3.324 1.00 91.75 213 PRO A C 1
ATOM 1593 O O . PRO A 1 213 ? 8.831 -14.804 -3.157 1.00 91.75 213 PRO A O 1
ATOM 1596 N N . LEU A 1 214 ? 9.913 -16.321 -4.435 1.00 86.25 214 LEU A N 1
ATOM 1597 C CA . LEU A 1 214 ? 10.127 -15.426 -5.564 1.00 86.25 214 LEU A CA 1
ATOM 1598 C C . LEU A 1 214 ? 8.812 -14.772 -6.014 1.00 86.25 214 LEU A C 1
ATOM 1600 O O . LEU A 1 214 ? 7.749 -15.383 -6.048 1.00 86.25 214 LEU A O 1
ATOM 1604 N N . ASP A 1 215 ? 8.943 -13.500 -6.366 1.00 87.94 215 ASP A N 1
ATOM 1605 C CA . ASP A 1 215 ? 7.924 -12.641 -6.989 1.00 87.94 215 ASP A CA 1
ATOM 1606 C C . ASP A 1 215 ? 6.804 -12.160 -6.043 1.00 87.94 215 ASP A C 1
ATOM 1608 O O . ASP A 1 215 ? 6.001 -11.322 -6.448 1.00 87.94 215 ASP A O 1
ATOM 1612 N N . GLN A 1 216 ? 6.841 -12.526 -4.751 1.00 94.88 216 GLN A N 1
ATOM 1613 C CA . GLN A 1 216 ? 6.012 -11.897 -3.704 1.00 94.88 216 GLN A CA 1
ATOM 1614 C C . GLN A 1 216 ? 6.546 -10.547 -3.200 1.00 94.88 216 GLN A C 1
ATOM 1616 O O . GLN A 1 216 ? 5.811 -9.806 -2.553 1.00 94.88 216 GLN A O 1
ATOM 1621 N N . VAL A 1 217 ? 7.809 -10.201 -3.464 1.00 97.31 217 VAL A N 1
ATOM 1622 C CA . VAL A 1 217 ? 8.449 -8.979 -2.950 1.00 97.31 217 VAL A CA 1
ATOM 1623 C C . VAL A 1 217 ? 9.091 -8.198 -4.091 1.00 97.31 217 VAL A C 1
ATOM 1625 O O . VAL A 1 217 ? 9.756 -8.759 -4.965 1.00 97.31 217 VAL A O 1
ATOM 1628 N N . TRP A 1 218 ? 8.876 -6.881 -4.081 1.00 97.62 218 TRP A N 1
ATOM 1629 C CA . TRP A 1 218 ? 9.396 -5.969 -5.095 1.00 97.62 218 TRP A CA 1
ATOM 1630 C C . TRP A 1 218 ? 9.826 -4.634 -4.485 1.00 97.62 218 TRP A C 1
ATOM 1632 O O . TRP A 1 218 ? 9.160 -4.086 -3.605 1.00 97.62 218 TRP A O 1
ATOM 1642 N N . GLU A 1 219 ? 10.917 -4.056 -4.992 1.00 97.31 219 GLU A N 1
ATOM 1643 C CA . GLU A 1 219 ? 11.148 -2.622 -4.820 1.00 97.31 219 GLU A CA 1
ATOM 1644 C C . GLU A 1 219 ? 10.159 -1.853 -5.696 1.00 97.31 219 GLU A C 1
ATOM 1646 O O . GLU A 1 219 ? 9.978 -2.195 -6.860 1.00 97.31 219 GLU A O 1
ATOM 1651 N N . SER A 1 220 ? 9.584 -0.774 -5.173 1.00 97.81 220 SER A N 1
ATOM 1652 C CA . SER A 1 220 ? 8.623 0.081 -5.873 1.00 97.81 220 SER A CA 1
ATOM 1653 C C . SER A 1 220 ? 9.091 1.532 -5.951 1.00 97.81 220 SER A C 1
ATOM 1655 O O . SER A 1 220 ? 9.756 2.057 -5.045 1.00 97.81 220 SER A O 1
ATOM 1657 N N . SER A 1 221 ? 8.657 2.203 -7.015 1.00 97.44 221 SER A N 1
ATOM 1658 C CA . SER A 1 221 ? 8.594 3.655 -7.120 1.00 97.44 221 SER A CA 1
ATOM 1659 C C . SER A 1 221 ? 7.633 4.245 -6.078 1.00 97.44 221 SER A C 1
ATOM 1661 O O . SER A 1 221 ? 7.043 3.527 -5.265 1.00 97.44 221 SER A O 1
ATOM 1663 N N . HIS A 1 222 ? 7.507 5.572 -6.046 1.00 95.25 222 HIS A N 1
ATOM 1664 C CA . HIS A 1 222 ? 6.848 6.269 -4.949 1.00 95.25 222 HIS A CA 1
ATOM 1665 C C . HIS A 1 222 ? 5.382 5.850 -4.690 1.00 95.25 222 HIS A C 1
ATOM 1667 O O . HIS A 1 222 ? 4.486 6.122 -5.488 1.00 95.25 222 HIS A O 1
ATOM 1673 N N . THR A 1 223 ? 5.116 5.268 -3.513 1.00 92.88 223 THR A N 1
ATOM 1674 C CA . THR A 1 223 ? 3.786 4.749 -3.125 1.00 92.88 223 THR A CA 1
ATOM 1675 C C . THR A 1 223 ? 2.879 5.733 -2.368 1.00 92.88 223 THR A C 1
ATOM 1677 O O . THR A 1 223 ? 1.776 5.355 -1.988 1.00 92.88 223 THR A O 1
ATOM 1680 N N . LYS A 1 224 ? 3.293 7.000 -2.172 1.00 90.88 224 LYS A N 1
ATOM 1681 C CA . LYS A 1 224 ? 2.734 7.969 -1.193 1.00 90.88 224 LYS A CA 1
ATOM 1682 C C . LYS A 1 224 ? 3.009 7.560 0.263 1.00 90.88 224 LYS A C 1
ATOM 1684 O O . LYS A 1 224 ? 2.762 6.432 0.676 1.00 90.88 224 LYS A O 1
ATOM 1689 N N . GLY A 1 225 ? 3.448 8.521 1.081 1.00 90.00 225 GLY A N 1
ATOM 1690 C CA . GLY A 1 225 ? 3.734 8.297 2.509 1.00 90.00 225 GLY A CA 1
ATOM 1691 C C . GLY A 1 225 ? 5.214 8.063 2.826 1.00 90.00 225 GLY A C 1
ATOM 1692 O O . GLY A 1 225 ? 5.540 7.311 3.733 1.00 90.00 225 GLY A O 1
ATOM 1693 N N . HIS A 1 226 ? 6.123 8.733 2.116 1.00 91.00 226 HIS A N 1
ATOM 1694 C CA . HIS A 1 226 ? 7.561 8.789 2.436 1.00 91.00 226 HIS A CA 1
ATOM 1695 C C . HIS A 1 226 ? 7.824 9.226 3.896 1.00 91.00 226 HIS A C 1
ATOM 1697 O O . HIS A 1 226 ? 8.671 8.658 4.574 1.00 91.00 226 HIS A O 1
ATOM 1703 N N . ARG A 1 227 ? 7.035 10.157 4.444 1.00 92.06 227 ARG A N 1
ATOM 1704 C CA . ARG A 1 227 ? 7.073 10.559 5.866 1.00 92.06 227 ARG A CA 1
ATOM 1705 C C . ARG A 1 227 ? 6.607 9.456 6.835 1.00 92.06 227 ARG A C 1
ATOM 1707 O O . ARG A 1 227 ? 6.777 9.558 8.039 1.00 92.06 227 ARG A O 1
ATOM 1714 N N . LEU A 1 228 ? 6.074 8.358 6.315 1.00 93.88 228 LEU A N 1
ATOM 1715 C CA . LEU A 1 228 ? 5.724 7.148 7.057 1.00 93.88 228 LEU A CA 1
ATOM 1716 C C . LEU A 1 228 ? 6.682 5.995 6.697 1.00 93.88 228 LEU A C 1
ATOM 1718 O O . LEU A 1 228 ? 6.328 4.832 6.863 1.00 93.88 228 LEU A O 1
ATOM 1722 N N . ALA A 1 229 ? 7.880 6.301 6.175 1.00 93.25 229 ALA A N 1
ATOM 1723 C CA . ALA A 1 229 ? 8.829 5.303 5.689 1.00 93.25 229 ALA A CA 1
ATOM 1724 C C . ALA A 1 229 ? 9.269 4.285 6.773 1.00 93.25 229 ALA A C 1
ATOM 1726 O O . ALA A 1 229 ? 9.415 4.663 7.938 1.00 93.25 229 ALA A O 1
ATOM 1727 N N . PRO A 1 230 ? 9.535 3.020 6.387 1.00 95.94 230 PRO A N 1
ATOM 1728 C CA . PRO A 1 230 ? 9.348 2.472 5.041 1.00 95.94 230 PRO A CA 1
ATOM 1729 C C . PRO A 1 230 ? 7.860 2.381 4.682 1.00 95.94 230 PRO A C 1
ATOM 1731 O O . PRO A 1 230 ? 7.041 1.982 5.501 1.00 95.94 230 PRO A O 1
ATOM 1734 N N . SER A 1 231 ? 7.523 2.807 3.462 1.00 97.44 231 SER A N 1
ATOM 1735 C CA . SER A 1 231 ? 6.154 2.811 2.935 1.00 97.44 231 SER A CA 1
ATOM 1736 C C . SER A 1 231 ? 5.983 1.610 2.022 1.00 97.44 231 SER A C 1
ATOM 1738 O O . SER A 1 231 ? 6.821 1.399 1.141 1.00 97.44 231 SER A O 1
ATOM 1740 N N . MET A 1 232 ? 4.916 0.843 2.212 1.00 98.50 232 MET A N 1
ATOM 1741 C CA . MET A 1 232 ? 4.643 -0.366 1.436 1.00 98.50 232 MET A CA 1
ATOM 1742 C C . MET A 1 232 ? 3.190 -0.410 0.965 1.00 98.50 232 MET A C 1
ATOM 1744 O O . MET A 1 232 ? 2.335 0.243 1.563 1.00 98.50 232 MET A O 1
ATOM 1748 N N . VAL A 1 233 ? 2.922 -1.175 -0.093 1.00 98.62 233 VAL A N 1
ATOM 1749 C CA . VAL A 1 233 ? 1.574 -1.480 -0.597 1.00 98.62 233 VAL A CA 1
ATOM 1750 C C . VAL A 1 233 ? 1.455 -2.986 -0.804 1.00 98.62 233 VAL A C 1
ATOM 1752 O O . VAL A 1 233 ? 2.353 -3.600 -1.373 1.00 98.62 233 VAL A O 1
ATOM 1755 N N . LEU A 1 234 ? 0.351 -3.566 -0.349 1.00 98.69 234 LEU A N 1
ATOM 1756 C CA . LEU A 1 234 ? 0.036 -4.984 -0.471 1.00 98.69 234 LEU A CA 1
ATOM 1757 C C . LEU A 1 234 ? -1.008 -5.192 -1.574 1.00 98.69 234 LEU A C 1
ATOM 1759 O O . LEU A 1 234 ? -2.134 -4.699 -1.477 1.00 98.69 234 LEU A O 1
ATOM 1763 N N . LEU A 1 235 ? -0.641 -5.935 -2.614 1.00 98.62 235 LEU A N 1
ATOM 1764 C CA . LEU A 1 235 ? -1.537 -6.353 -3.689 1.00 98.62 235 LEU A CA 1
ATOM 1765 C C . LEU A 1 235 ? -2.166 -7.724 -3.365 1.00 98.62 235 LEU A C 1
ATOM 1767 O O . LEU A 1 235 ? -1.508 -8.545 -2.722 1.00 98.62 235 LEU A O 1
ATOM 1771 N N . PRO A 1 236 ? -3.407 -8.000 -3.812 1.00 97.88 236 PRO A N 1
ATOM 1772 C CA . PRO A 1 236 ? -4.255 -7.119 -4.626 1.00 97.88 236 PRO A CA 1
ATOM 1773 C C . PRO A 1 236 ? -4.997 -6.027 -3.851 1.00 97.88 236 PRO A C 1
ATOM 1775 O O . PRO A 1 236 ? -5.351 -5.013 -4.436 1.00 97.88 236 PRO A O 1
ATOM 1778 N N . SER A 1 237 ? -5.223 -6.213 -2.549 1.00 97.00 237 SER A N 1
ATOM 1779 C CA . SER A 1 237 ? -6.163 -5.410 -1.739 1.00 97.00 237 SER A CA 1
ATOM 1780 C C . SER A 1 237 ? -5.854 -3.905 -1.611 1.00 97.00 237 SER A C 1
ATOM 1782 O O . SER A 1 237 ? -6.680 -3.155 -1.092 1.00 97.00 237 SER A O 1
ATOM 1784 N N . ASN A 1 238 ? -4.687 -3.444 -2.075 1.00 98.06 238 ASN A N 1
ATOM 1785 C CA . ASN A 1 238 ? -4.211 -2.061 -1.989 1.00 98.06 238 ASN A CA 1
ATOM 1786 C C . ASN A 1 238 ? -4.179 -1.522 -0.541 1.00 98.06 238 ASN A C 1
ATOM 1788 O O . ASN A 1 238 ? -4.426 -0.342 -0.282 1.00 98.06 238 ASN A O 1
ATOM 1792 N N . HIS A 1 239 ? -3.863 -2.387 0.427 1.00 98.50 239 HIS A N 1
ATOM 1793 C CA . HIS A 1 239 ? -3.541 -1.948 1.784 1.00 98.50 239 HIS A CA 1
ATOM 1794 C C . HIS A 1 239 ? -2.172 -1.277 1.804 1.00 98.50 239 HIS A C 1
ATOM 1796 O O . HIS A 1 239 ? -1.192 -1.826 1.299 1.00 98.50 239 HIS A O 1
ATOM 1802 N N . SER A 1 240 ? -2.092 -0.090 2.399 1.00 98.56 240 SER A N 1
ATOM 1803 C CA . SER A 1 240 ? -0.823 0.613 2.593 1.00 98.56 240 SER A CA 1
ATOM 1804 C C . SER A 1 240 ? -0.262 0.349 3.990 1.00 98.56 240 SER A C 1
ATOM 1806 O O . SER A 1 240 ? -0.998 0.392 4.967 1.00 98.56 240 SER A O 1
ATOM 1808 N N . PHE A 1 241 ? 1.054 0.181 4.113 1.00 98.50 241 PHE A N 1
ATOM 1809 C CA . PHE A 1 241 ? 1.745 0.029 5.400 1.00 98.50 241 PHE A CA 1
ATOM 1810 C C . PHE A 1 241 ? 2.832 1.094 5.576 1.00 98.50 241 PHE A C 1
ATOM 1812 O O . PHE A 1 241 ? 3.311 1.690 4.603 1.00 98.50 241 PHE A O 1
ATOM 1819 N N . GLY A 1 242 ? 3.193 1.373 6.828 1.00 96.69 242 GLY A N 1
ATOM 1820 C CA . GLY A 1 242 ? 4.176 2.387 7.198 1.00 96.69 242 GLY A CA 1
ATOM 1821 C C . GLY A 1 242 ? 4.962 2.031 8.459 1.00 96.69 242 GLY A C 1
ATOM 1822 O O . GLY A 1 242 ? 4.485 1.301 9.324 1.00 96.69 242 GLY A O 1
ATOM 1823 N N . ARG A 1 243 ? 6.165 2.603 8.582 1.00 94.75 243 ARG A N 1
ATOM 1824 C CA . ARG A 1 243 ? 7.038 2.575 9.773 1.00 94.75 243 ARG A CA 1
ATOM 1825 C C . ARG A 1 243 ? 7.501 1.185 10.255 1.00 94.75 243 ARG A C 1
ATOM 1827 O O . ARG A 1 243 ? 8.121 1.116 11.310 1.00 94.75 243 ARG A O 1
ATOM 1834 N N . LEU A 1 244 ? 7.252 0.098 9.520 1.00 95.69 244 LEU A N 1
ATOM 1835 C CA . LEU A 1 244 ? 7.641 -1.255 9.950 1.00 95.69 244 LEU A CA 1
ATOM 1836 C C . LEU A 1 244 ? 9.158 -1.480 9.899 1.00 95.69 244 LEU A C 1
ATOM 1838 O O . LEU A 1 244 ? 9.841 -1.049 8.972 1.00 95.69 244 LEU A O 1
ATOM 1842 N N . THR A 1 245 ? 9.675 -2.242 10.858 1.00 95.75 245 THR A N 1
ATOM 1843 C CA . THR A 1 245 ? 10.991 -2.891 10.737 1.00 95.75 245 THR A CA 1
ATOM 1844 C C . THR A 1 245 ? 10.908 -4.126 9.828 1.00 95.75 245 THR A C 1
ATOM 1846 O O . THR A 1 245 ? 9.817 -4.626 9.561 1.00 95.75 245 THR A O 1
ATOM 1849 N N . ALA A 1 246 ? 12.046 -4.661 9.368 1.00 96.19 246 ALA A N 1
ATOM 1850 C CA . ALA A 1 246 ? 12.053 -5.853 8.511 1.00 96.19 246 ALA A CA 1
ATOM 1851 C C . ALA A 1 246 ? 11.356 -7.086 9.143 1.00 96.19 246 ALA A C 1
ATOM 1853 O O . ALA A 1 246 ? 10.531 -7.683 8.453 1.00 96.19 246 ALA A O 1
ATOM 1854 N N . PRO A 1 247 ? 11.565 -7.434 10.435 1.00 97.38 247 PRO A N 1
ATOM 1855 C CA . PRO A 1 247 ? 10.815 -8.521 11.072 1.00 97.38 247 PRO A CA 1
ATOM 1856 C C . PRO A 1 247 ? 9.306 -8.253 11.138 1.00 97.38 247 PRO A C 1
ATOM 1858 O O . PRO A 1 247 ? 8.513 -9.141 10.852 1.00 97.38 247 PRO A O 1
ATOM 1861 N N . GLN A 1 248 ? 8.893 -7.017 11.441 1.00 98.06 248 GLN A N 1
ATOM 1862 C CA . GLN A 1 248 ? 7.471 -6.652 11.483 1.00 98.06 248 GLN A CA 1
ATOM 1863 C C . GLN A 1 248 ? 6.818 -6.710 10.094 1.00 98.06 248 GLN A C 1
ATOM 1865 O O . GLN A 1 248 ? 5.681 -7.156 9.970 1.00 98.06 248 GLN A O 1
ATOM 1870 N N . ALA A 1 249 ? 7.536 -6.302 9.044 1.00 98.25 249 ALA A N 1
ATOM 1871 C CA . ALA A 1 249 ? 7.073 -6.427 7.666 1.00 98.25 249 ALA A CA 1
ATOM 1872 C C . ALA A 1 249 ? 6.957 -7.899 7.229 1.00 98.25 249 ALA A C 1
ATOM 1874 O O . ALA A 1 249 ? 6.037 -8.237 6.487 1.00 98.25 249 ALA A O 1
ATOM 1875 N N . ALA A 1 250 ? 7.832 -8.780 7.731 1.00 98.25 250 ALA A N 1
ATOM 1876 C CA . ALA A 1 250 ? 7.730 -10.220 7.502 1.00 98.25 250 ALA A CA 1
ATOM 1877 C C . ALA A 1 250 ? 6.501 -10.815 8.207 1.00 98.25 250 ALA A C 1
ATOM 1879 O O . ALA A 1 250 ? 5.757 -11.569 7.586 1.00 98.25 250 ALA A O 1
ATOM 1880 N N . THR A 1 251 ? 6.213 -10.417 9.452 1.00 97.88 251 THR A N 1
ATOM 1881 C CA . THR A 1 251 ? 4.960 -10.790 10.131 1.00 97.88 251 THR A CA 1
ATOM 1882 C C . THR A 1 251 ? 3.736 -10.343 9.328 1.00 97.88 251 THR A C 1
ATOM 1884 O O . THR A 1 251 ? 2.849 -11.154 9.078 1.00 97.88 251 THR A O 1
ATOM 1887 N N . VAL A 1 252 ? 3.713 -9.088 8.866 1.00 98.38 252 VAL A N 1
ATOM 1888 C CA . VAL A 1 252 ? 2.609 -8.517 8.074 1.00 98.38 252 VAL A CA 1
ATOM 1889 C C . VAL A 1 252 ? 2.392 -9.265 6.756 1.00 98.38 252 VAL A C 1
ATOM 1891 O O . VAL A 1 252 ? 1.254 -9.611 6.440 1.00 98.38 252 VAL A O 1
ATOM 1894 N N . LEU A 1 253 ? 3.455 -9.561 6.000 1.00 98.38 253 LEU A N 1
ATOM 1895 C CA . LEU A 1 253 ? 3.323 -10.339 4.765 1.00 98.38 253 LEU A CA 1
ATOM 1896 C C . LEU A 1 253 ? 2.880 -11.779 5.064 1.00 98.38 253 LEU A C 1
ATOM 1898 O O . LEU A 1 253 ? 1.970 -12.269 4.411 1.00 98.38 253 LEU A O 1
ATOM 1902 N N . GLY A 1 254 ? 3.418 -12.419 6.107 1.00 98.00 254 GLY A N 1
ATOM 1903 C CA . GLY A 1 254 ? 3.005 -13.764 6.519 1.00 98.00 254 GLY A CA 1
ATOM 1904 C C . GLY A 1 254 ? 1.539 -13.865 6.966 1.00 98.00 254 GLY A C 1
ATOM 1905 O O . GLY A 1 254 ? 0.902 -14.884 6.706 1.00 98.00 254 GLY A O 1
ATOM 1906 N N . GLN A 1 255 ? 0.985 -12.824 7.601 1.00 97.88 255 GLN A N 1
ATOM 1907 C CA . GLN A 1 255 ? -0.456 -12.711 7.880 1.00 97.88 255 GLN A CA 1
ATOM 1908 C C . GLN A 1 255 ? -1.260 -12.630 6.574 1.00 97.88 255 GLN A C 1
ATOM 1910 O O . GLN A 1 255 ? -2.165 -13.436 6.356 1.00 97.88 255 GLN A O 1
ATOM 1915 N N . ALA A 1 256 ? -0.861 -11.743 5.658 1.00 97.69 256 ALA A N 1
ATOM 1916 C CA . ALA A 1 256 ? -1.506 -11.610 4.354 1.00 97.69 256 ALA A CA 1
ATOM 1917 C C . ALA A 1 256 ? -1.455 -12.909 3.524 1.00 97.69 256 ALA A C 1
ATOM 1919 O O . ALA A 1 256 ? -2.431 -13.238 2.855 1.00 97.69 256 ALA A O 1
ATOM 1920 N N . THR A 1 257 ? -0.363 -13.682 3.590 1.00 96.88 257 THR A N 1
ATOM 1921 C CA . THR A 1 257 ? -0.240 -14.993 2.921 1.00 96.88 257 THR A CA 1
ATOM 1922 C C . THR A 1 257 ? -1.244 -16.020 3.456 1.00 96.88 257 THR A C 1
ATOM 1924 O O . THR A 1 257 ? -1.665 -16.897 2.709 1.00 96.88 257 THR A O 1
ATOM 1927 N N . ARG A 1 258 ? -1.677 -15.901 4.720 1.00 96.44 258 ARG A N 1
ATOM 1928 C CA . ARG A 1 258 ? -2.768 -16.708 5.305 1.00 96.44 258 ARG A CA 1
ATOM 1929 C C . ARG A 1 258 ? -4.164 -16.119 5.057 1.00 96.44 258 ARG A C 1
ATOM 1931 O O . ARG A 1 258 ? -5.146 -16.659 5.553 1.00 96.44 258 ARG A O 1
ATOM 1938 N N . GLY A 1 259 ? -4.263 -15.019 4.309 1.00 96.00 259 GLY A N 1
ATOM 1939 C CA . GLY A 1 259 ? -5.516 -14.305 4.064 1.00 96.00 259 GLY A CA 1
ATOM 1940 C C . GLY A 1 259 ? -6.001 -13.456 5.243 1.00 96.00 259 GLY A C 1
ATOM 1941 O O . GLY A 1 259 ? -7.121 -12.957 5.189 1.00 96.00 259 GLY A O 1
ATOM 1942 N N . GLU A 1 260 ? -5.190 -13.264 6.286 1.00 97.31 260 GLU A N 1
ATOM 1943 C CA . GLU A 1 260 ? -5.511 -12.427 7.450 1.00 97.31 260 GLU A CA 1
ATOM 1944 C C . GLU A 1 260 ? -5.234 -10.946 7.146 1.00 97.31 260 GLU A C 1
ATOM 1946 O O . GLU A 1 260 ? -4.229 -10.619 6.511 1.00 97.31 260 GLU A O 1
ATOM 1951 N N . LEU A 1 261 ? -6.079 -10.036 7.642 1.00 97.69 261 LEU A N 1
ATOM 1952 C CA . LEU A 1 261 ? -5.839 -8.591 7.598 1.00 97.69 261 LEU A CA 1
ATOM 1953 C C . LEU A 1 261 ? -4.757 -8.190 8.622 1.00 97.69 261 LEU A C 1
ATOM 1955 O O . LEU A 1 261 ? -5.004 -8.261 9.829 1.00 97.69 261 LEU A O 1
ATOM 1959 N N . PRO A 1 262 ? -3.570 -7.714 8.200 1.00 97.38 262 PRO A N 1
ATOM 1960 C CA . PRO A 1 262 ? -2.539 -7.291 9.138 1.00 97.38 262 PRO A CA 1
ATOM 1961 C C . PRO A 1 262 ? -2.857 -5.882 9.652 1.00 97.38 262 PRO A C 1
ATOM 1963 O O . PRO A 1 262 ? -2.964 -4.942 8.864 1.00 97.38 262 PRO A O 1
ATOM 1966 N N . VAL A 1 263 ? -2.978 -5.704 10.969 1.00 97.25 263 VAL A N 1
ATOM 1967 C CA . VAL A 1 263 ? -3.261 -4.386 11.578 1.00 97.25 263 VAL A CA 1
ATOM 1968 C C . VAL A 1 263 ? -1.972 -3.598 11.866 1.00 97.25 263 VAL A C 1
ATOM 1970 O O . VAL A 1 263 ? -1.940 -2.370 11.756 1.00 97.25 263 VAL A O 1
ATOM 1973 N N . LEU A 1 264 ? -0.867 -4.290 12.176 1.00 96.38 264 LEU A N 1
ATOM 1974 C CA . LEU A 1 264 ? 0.400 -3.661 12.560 1.00 96.38 264 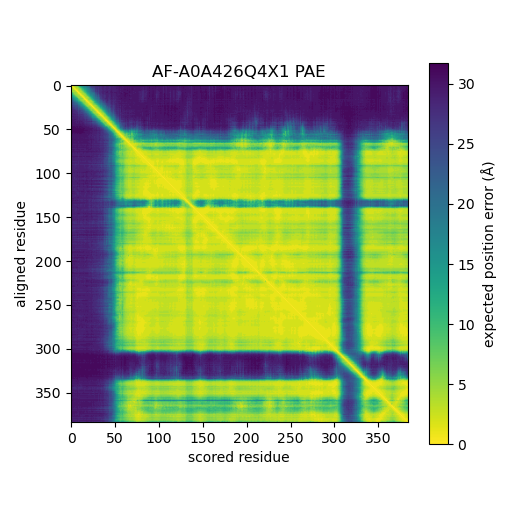LEU A CA 1
ATOM 1975 C C . LEU A 1 264 ? 0.943 -2.743 11.453 1.00 96.38 264 LEU A C 1
ATOM 1977 O O . LEU A 1 264 ? 1.304 -3.186 10.366 1.00 96.38 264 LEU A O 1
ATOM 1981 N N . GLY A 1 265 ? 1.041 -1.448 11.761 1.00 96.81 265 GLY A N 1
ATOM 1982 C CA . GLY A 1 265 ? 1.550 -0.426 10.843 1.00 96.81 265 GLY A CA 1
ATOM 1983 C C . GLY A 1 265 ? 0.686 -0.187 9.600 1.00 96.81 265 GLY A C 1
ATOM 1984 O O . GLY A 1 265 ? 1.157 0.458 8.660 1.00 96.81 265 GLY A O 1
ATOM 1985 N N . ASN A 1 266 ? -0.548 -0.697 9.579 1.00 98.38 266 ASN A N 1
ATOM 1986 C CA . ASN A 1 266 ? -1.490 -0.494 8.487 1.00 98.38 266 ASN A CA 1
ATOM 1987 C C . ASN A 1 266 ? -1.962 0.971 8.449 1.00 98.38 266 ASN A C 1
ATOM 1989 O O . ASN A 1 266 ? -2.101 1.642 9.475 1.00 98.38 266 ASN A O 1
ATOM 1993 N N . ARG A 1 267 ? -2.150 1.485 7.236 1.00 98.00 267 ARG A N 1
ATOM 1994 C CA . ARG A 1 267 ? -2.577 2.855 6.927 1.00 98.00 267 ARG A CA 1
ATOM 1995 C C . ARG A 1 267 ? -3.982 2.922 6.327 1.00 98.00 267 ARG A C 1
ATOM 1997 O O . ARG A 1 267 ? -4.512 4.022 6.186 1.00 98.00 267 ARG A O 1
ATOM 2004 N N . GLY A 1 268 ? -4.551 1.767 5.982 1.00 97.94 268 GLY A N 1
ATOM 2005 C CA . GLY A 1 268 ? -5.900 1.577 5.460 1.00 97.94 268 GLY A CA 1
ATOM 2006 C C . GLY A 1 268 ? -5.923 0.949 4.066 1.00 97.94 268 GLY A C 1
ATOM 2007 O O . GLY A 1 268 ? -4.922 0.973 3.334 1.00 97.94 268 GLY A O 1
ATOM 2008 N N . ARG A 1 269 ? -7.088 0.415 3.686 1.00 97.88 269 ARG A N 1
ATOM 2009 C CA . ARG A 1 269 ? -7.387 -0.069 2.334 1.00 97.88 269 ARG A CA 1
ATOM 2010 C C . ARG A 1 269 ? -7.587 1.082 1.347 1.00 97.88 269 ARG A C 1
ATOM 2012 O O . ARG A 1 269 ? -8.443 1.945 1.531 1.00 97.88 269 ARG A O 1
ATOM 2019 N N . GLY A 1 270 ? -6.841 1.080 0.244 1.00 97.12 270 GLY A N 1
ATOM 2020 C CA . GLY A 1 270 ? -6.906 2.122 -0.789 1.00 97.12 270 GLY A CA 1
ATOM 2021 C C . GLY A 1 270 ? -8.219 2.183 -1.588 1.00 97.12 270 GLY A C 1
ATOM 2022 O O . GLY A 1 270 ? -8.399 3.106 -2.379 1.00 97.12 270 GLY A O 1
ATOM 2023 N N . THR A 1 271 ? -9.156 1.258 -1.376 1.00 97.25 271 THR A N 1
ATOM 2024 C CA . THR A 1 271 ? -10.516 1.339 -1.943 1.00 97.25 271 THR A CA 1
ATOM 2025 C C . THR A 1 271 ? -11.456 2.226 -1.115 1.00 97.25 271 THR A C 1
ATOM 2027 O O . THR A 1 271 ? -12.519 2.628 -1.598 1.00 97.25 271 THR A O 1
ATOM 2030 N N . LEU A 1 272 ? -11.064 2.568 0.116 1.00 97.44 272 LEU A N 1
ATOM 2031 C CA . LEU A 1 272 ? -11.828 3.384 1.059 1.00 97.44 272 LEU A CA 1
ATOM 2032 C C . LEU A 1 272 ? -11.321 4.835 1.091 1.00 97.44 272 LEU A C 1
ATOM 2034 O O . LEU A 1 272 ? -10.176 5.138 0.735 1.00 97.44 272 LEU A O 1
ATOM 2038 N N . ASP A 1 273 ? -12.183 5.756 1.514 1.00 96.62 273 ASP A N 1
ATOM 2039 C CA . ASP A 1 273 ? -11.803 7.123 1.867 1.00 96.62 273 ASP A CA 1
ATOM 2040 C C . ASP A 1 273 ? -11.050 7.166 3.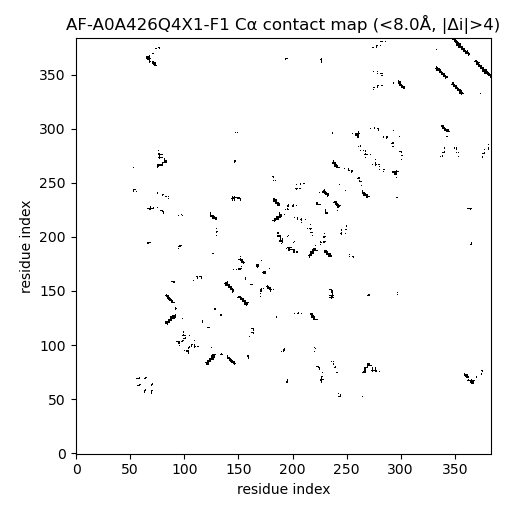213 1.00 96.62 273 ASP A C 1
ATOM 2042 O O . ASP A 1 273 ? -10.831 6.142 3.856 1.00 96.62 273 ASP A O 1
ATOM 2046 N N . ALA A 1 274 ? -10.598 8.348 3.642 1.00 95.81 274 ALA A N 1
ATOM 2047 C CA . ALA A 1 274 ? -9.791 8.453 4.861 1.00 95.81 274 ALA A CA 1
ATOM 2048 C C . ALA A 1 274 ? -10.568 8.051 6.131 1.00 95.81 274 ALA A C 1
ATOM 2050 O O . ALA A 1 274 ? -9.967 7.481 7.036 1.00 95.81 274 ALA A O 1
ATOM 2051 N N . ALA A 1 275 ? -11.878 8.314 6.189 1.00 96.62 275 ALA A N 1
ATOM 2052 C CA . ALA A 1 275 ? -12.733 7.907 7.302 1.00 96.62 275 ALA A CA 1
ATOM 2053 C C . ALA A 1 275 ? -12.983 6.390 7.286 1.00 96.62 275 ALA A C 1
ATOM 2055 O O . ALA A 1 275 ? -12.755 5.717 8.287 1.00 96.62 275 ALA A O 1
ATOM 2056 N N . GLY A 1 276 ? -13.339 5.811 6.134 1.00 97.75 276 GLY A N 1
ATOM 2057 C CA . GLY A 1 276 ? -13.524 4.367 5.990 1.00 97.75 276 GLY A CA 1
ATOM 2058 C C . GLY A 1 276 ? -12.258 3.560 6.296 1.00 97.75 276 GLY A C 1
ATOM 2059 O O . GLY A 1 276 ? -12.339 2.531 6.956 1.00 97.75 276 GLY A O 1
ATOM 2060 N N . GLN A 1 277 ? -11.079 4.060 5.907 1.00 98.00 277 GLN A N 1
ATOM 2061 C CA . GLN A 1 277 ? -9.777 3.487 6.287 1.00 98.00 277 GLN A CA 1
ATOM 2062 C C . GLN A 1 277 ? -9.539 3.481 7.806 1.00 98.00 277 GLN A C 1
ATOM 2064 O O . GLN A 1 277 ? -8.891 2.572 8.320 1.00 98.00 277 GLN A O 1
ATOM 2069 N N . VAL A 1 278 ? -10.013 4.499 8.530 1.00 98.12 278 VAL A N 1
ATOM 2070 C CA . VAL A 1 278 ? -9.924 4.543 9.998 1.00 98.12 278 VAL A CA 1
ATOM 2071 C C . VAL A 1 278 ? -10.930 3.581 10.624 1.00 98.12 278 VAL A C 1
ATOM 2073 O O . VAL A 1 278 ? -10.553 2.830 11.519 1.00 98.12 278 VAL A O 1
ATOM 2076 N N . ALA A 1 279 ? -12.166 3.543 10.120 1.00 98.38 279 ALA A N 1
ATOM 2077 C CA . ALA A 1 279 ? -13.213 2.654 10.616 1.00 98.38 279 ALA A CA 1
ATOM 2078 C C . ALA A 1 279 ? -12.873 1.164 10.436 1.00 98.38 279 ALA A C 1
ATOM 2080 O O . ALA A 1 279 ? -12.973 0.394 11.390 1.00 98.38 279 ALA A O 1
ATOM 2081 N N . GLU A 1 280 ? -12.394 0.775 9.249 1.00 98.50 280 GLU A N 1
ATOM 2082 C CA . GLU A 1 280 ? -11.893 -0.575 8.956 1.00 98.50 280 GLU A CA 1
ATOM 2083 C C . GLU A 1 280 ? -10.832 -1.012 9.972 1.00 98.50 280 GLU A C 1
ATOM 2085 O O . GLU A 1 280 ? -10.943 -2.077 10.576 1.00 98.50 280 GLU A O 1
ATOM 2090 N N . LEU A 1 281 ? -9.808 -0.179 10.188 1.00 98.38 281 LEU A N 1
ATOM 2091 C CA . LEU A 1 281 ? -8.688 -0.530 11.058 1.00 98.38 281 LEU A CA 1
ATOM 2092 C C . LEU A 1 281 ? -9.040 -0.485 12.546 1.00 98.38 281 LEU A C 1
ATOM 2094 O O . LEU A 1 281 ? -8.493 -1.279 13.308 1.00 98.38 281 LEU A O 1
ATOM 2098 N N . ALA A 1 282 ? -9.959 0.388 12.965 1.00 98.31 282 ALA A N 1
ATOM 2099 C CA . ALA A 1 282 ? -10.458 0.419 14.337 1.00 98.31 282 ALA A CA 1
ATOM 2100 C C . ALA A 1 282 ? -11.208 -0.878 14.690 1.00 98.31 282 ALA A C 1
ATOM 2102 O O . ALA A 1 282 ? -10.992 -1.452 15.758 1.00 98.31 282 ALA A O 1
ATOM 2103 N N . VAL A 1 283 ? -12.022 -1.390 13.763 1.00 98.62 283 VAL A N 1
ATOM 2104 C CA . VAL A 1 283 ? -12.740 -2.663 13.927 1.00 98.62 283 VAL A CA 1
ATOM 2105 C C . VAL A 1 283 ? -11.802 -3.858 13.805 1.00 98.62 283 VAL A C 1
ATOM 2107 O O . VAL A 1 283 ? -11.858 -4.755 14.643 1.00 98.62 283 VAL A O 1
ATOM 2110 N N . ALA A 1 284 ? -10.879 -3.855 12.840 1.00 98.25 284 ALA A N 1
ATOM 2111 C CA . ALA A 1 284 ? -9.865 -4.902 12.727 1.00 98.25 284 ALA A CA 1
ATOM 2112 C C . ALA A 1 284 ? -9.010 -5.014 14.004 1.00 98.25 284 ALA A C 1
ATOM 2114 O O . ALA A 1 284 ? -8.738 -6.123 14.460 1.00 98.25 284 ALA A O 1
ATOM 2115 N N . GLN A 1 285 ? -8.638 -3.883 14.620 1.00 97.88 285 GLN A N 1
ATOM 2116 C CA . GLN A 1 285 ? -7.943 -3.865 15.908 1.00 97.88 285 GLN A CA 1
ATOM 2117 C C . GLN A 1 285 ? -8.816 -4.453 17.027 1.00 97.88 285 GLN A C 1
ATOM 2119 O O . GLN A 1 285 ? -8.356 -5.349 17.725 1.00 97.88 285 GLN A O 1
ATOM 2124 N N . ALA A 1 286 ? -10.084 -4.043 17.150 1.00 97.81 286 ALA A N 1
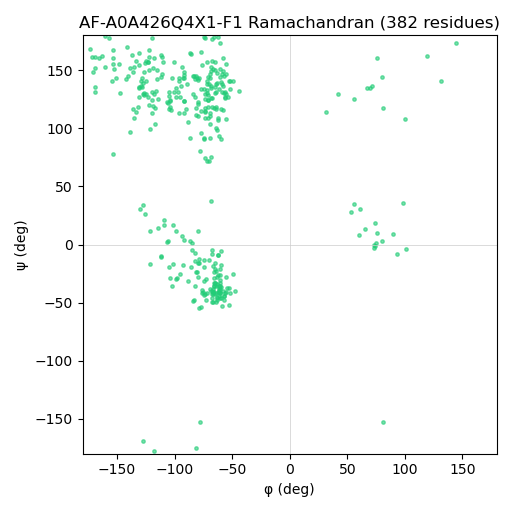ATOM 2125 C CA . ALA A 1 286 ? -10.997 -4.573 18.169 1.00 97.81 286 ALA A CA 1
ATOM 2126 C C . ALA A 1 286 ? -11.253 -6.092 18.032 1.00 97.81 286 ALA A C 1
ATOM 2128 O O . ALA A 1 286 ? -11.358 -6.803 19.032 1.00 97.81 286 ALA A O 1
ATOM 2129 N N . VAL A 1 287 ? -11.312 -6.615 16.801 1.00 96.88 287 VAL A N 1
ATOM 2130 C CA . VAL A 1 287 ? -11.418 -8.060 16.527 1.00 96.88 287 VAL A CA 1
ATOM 2131 C C . VAL A 1 287 ? -10.141 -8.799 16.955 1.00 96.88 287 VAL A C 1
ATOM 2133 O O . VAL A 1 287 ? -10.238 -9.846 17.600 1.00 96.88 287 VAL A O 1
ATOM 2136 N N . VAL A 1 288 ? -8.960 -8.237 16.670 1.00 96.00 288 VAL A N 1
ATOM 2137 C CA . VAL A 1 288 ? -7.656 -8.790 17.086 1.00 96.00 288 VAL A CA 1
ATOM 2138 C C . VAL A 1 288 ? -7.466 -8.749 18.604 1.00 96.00 288 VAL A C 1
ATOM 2140 O O . VAL A 1 288 ? -7.017 -9.737 19.183 1.00 96.00 288 VAL A O 1
ATOM 2143 N N . ASP A 1 289 ? -7.868 -7.664 19.266 1.00 96.50 289 ASP A N 1
ATOM 2144 C CA . ASP A 1 289 ? -7.814 -7.530 20.728 1.00 96.50 289 ASP A CA 1
ATOM 2145 C C . ASP A 1 289 ? -8.761 -8.523 21.426 1.00 96.50 289 ASP A C 1
ATOM 2147 O O . ASP A 1 289 ? -8.465 -9.016 22.514 1.00 96.50 289 ASP A O 1
ATOM 2151 N N . ALA A 1 290 ? -9.859 -8.901 20.761 1.00 95.94 290 ALA A N 1
ATOM 2152 C CA . ALA A 1 290 ? -10.750 -9.990 21.167 1.00 95.94 290 ALA A CA 1
ATOM 2153 C C . ALA A 1 290 ? -10.225 -11.402 20.808 1.00 95.94 290 ALA A C 1
ATOM 2155 O O . ALA A 1 290 ? -10.983 -12.372 20.879 1.00 95.94 290 ALA A O 1
ATOM 2156 N N . GLY A 1 291 ? -8.958 -11.539 20.398 1.00 96.19 291 GLY A N 1
ATOM 2157 C CA . GLY A 1 291 ? -8.307 -12.822 20.108 1.00 96.19 291 GLY A CA 1
ATOM 2158 C C . GLY A 1 291 ? -8.746 -13.496 18.803 1.00 96.19 291 GLY A C 1
ATOM 2159 O O . GLY A 1 291 ? -8.546 -14.701 18.648 1.00 96.19 291 GLY A O 1
ATOM 2160 N N . ARG A 1 292 ? -9.359 -12.754 17.873 1.00 95.38 292 ARG A N 1
ATOM 2161 C CA . ARG A 1 292 ? -9.848 -13.258 16.579 1.00 95.38 292 ARG A CA 1
ATOM 2162 C C . ARG A 1 292 ? -9.032 -12.694 15.414 1.00 95.38 292 ARG A C 1
ATOM 2164 O O . ARG A 1 292 ? -8.334 -11.695 15.546 1.00 95.38 292 ARG A O 1
ATOM 2171 N N . THR A 1 293 ? -9.143 -13.318 14.248 1.00 95.31 293 THR A N 1
ATOM 2172 C CA . THR A 1 293 ? -8.633 -12.781 12.979 1.00 95.31 293 THR A CA 1
ATOM 2173 C C . THR A 1 293 ? -9.796 -12.378 12.079 1.00 95.31 293 THR A C 1
ATOM 2175 O O . THR A 1 293 ? -10.901 -12.891 12.226 1.00 95.31 293 THR A O 1
ATOM 2178 N N . VAL A 1 294 ? -9.538 -11.468 11.138 1.00 95.50 294 VAL A N 1
ATOM 2179 C CA . VAL A 1 294 ? -10.475 -11.100 10.069 1.00 95.50 294 VAL A CA 1
ATOM 2180 C C . VAL A 1 294 ? -9.781 -11.238 8.716 1.00 95.50 294 VAL A C 1
ATOM 2182 O O . VAL A 1 294 ? -8.562 -11.071 8.618 1.00 95.50 294 VAL A O 1
ATOM 2185 N N . GLY A 1 295 ? -10.540 -11.576 7.674 1.00 95.31 295 GLY A N 1
ATOM 2186 C CA . GLY A 1 295 ? -10.007 -11.741 6.321 1.00 95.31 295 GLY A CA 1
ATOM 2187 C C . GLY A 1 295 ? -9.466 -10.433 5.729 1.00 95.31 295 GLY A C 1
ATOM 2188 O O . GLY A 1 295 ? -9.983 -9.355 6.015 1.00 95.31 295 GLY A O 1
ATOM 2189 N N . LEU A 1 296 ? -8.469 -10.527 4.845 1.00 93.00 296 LEU A N 1
ATOM 2190 C CA . LEU A 1 296 ? -7.778 -9.389 4.216 1.00 93.00 296 LEU A CA 1
ATOM 2191 C C . LEU A 1 296 ? -8.718 -8.411 3.483 1.00 93.00 296 LEU A C 1
ATOM 2193 O O . LEU A 1 296 ? -8.416 -7.227 3.382 1.00 93.00 296 LEU A O 1
ATOM 2197 N N . THR A 1 297 ? -9.856 -8.890 2.984 1.00 89.81 297 THR A N 1
ATOM 2198 C CA . THR A 1 297 ? -10.957 -8.079 2.427 1.00 89.81 297 THR A CA 1
ATOM 2199 C C . THR A 1 297 ? -12.293 -8.411 3.107 1.00 89.81 297 THR A C 1
ATOM 2201 O O . THR A 1 297 ? -13.352 -8.288 2.501 1.00 89.81 297 THR A O 1
ATOM 2204 N N . GLY A 1 298 ? -12.245 -8.888 4.356 1.00 94.00 298 GLY A N 1
ATOM 2205 C CA . GLY A 1 298 ? -13.394 -9.404 5.107 1.00 94.00 298 GLY A CA 1
ATOM 2206 C C . GLY A 1 298 ? -14.259 -8.340 5.784 1.00 94.00 298 GLY A C 1
ATOM 2207 O O . GLY A 1 298 ? -15.308 -8.677 6.319 1.00 94.00 298 GLY A O 1
ATOM 2208 N N . LEU A 1 299 ? -13.839 -7.071 5.773 1.00 96.94 299 LEU A N 1
ATOM 2209 C CA . LEU A 1 299 ? -14.609 -5.950 6.316 1.00 96.94 299 LEU A CA 1
ATOM 2210 C C . LEU A 1 299 ? -15.222 -5.120 5.184 1.00 96.94 299 LEU A C 1
ATOM 2212 O O . LEU A 1 299 ? -14.494 -4.502 4.396 1.00 96.94 299 LEU A O 1
ATOM 2216 N N . ASP A 1 300 ? -16.550 -5.074 5.128 1.00 96.94 300 ASP A N 1
ATOM 2217 C CA . ASP A 1 300 ? -17.273 -4.046 4.381 1.00 96.94 300 ASP A CA 1
ATOM 2218 C C . ASP A 1 300 ? -17.430 -2.785 5.241 1.00 96.94 300 ASP A C 1
ATOM 2220 O O . ASP A 1 300 ? -17.556 -2.880 6.462 1.00 96.94 300 ASP A O 1
ATOM 2224 N N . VAL A 1 301 ? -17.384 -1.606 4.618 1.00 97.25 301 VAL A N 1
ATOM 2225 C CA . VAL A 1 301 ? -17.454 -0.312 5.311 1.00 97.25 301 VAL A CA 1
ATOM 2226 C C . VAL A 1 301 ? -18.392 0.613 4.556 1.00 97.25 301 VAL A C 1
ATOM 2228 O O . VAL A 1 301 ? -18.105 1.015 3.427 1.00 97.25 301 VAL A O 1
ATOM 2231 N N . ARG A 1 302 ? -19.478 0.999 5.221 1.00 95.50 302 ARG A N 1
ATOM 2232 C CA . ARG A 1 302 ? -20.539 1.841 4.671 1.00 95.50 302 ARG A CA 1
ATOM 2233 C C . ARG A 1 302 ? -20.785 3.074 5.531 1.00 95.50 302 ARG A C 1
ATOM 2235 O O . ARG A 1 302 ? -20.483 3.110 6.727 1.00 95.50 302 ARG A O 1
ATOM 2242 N N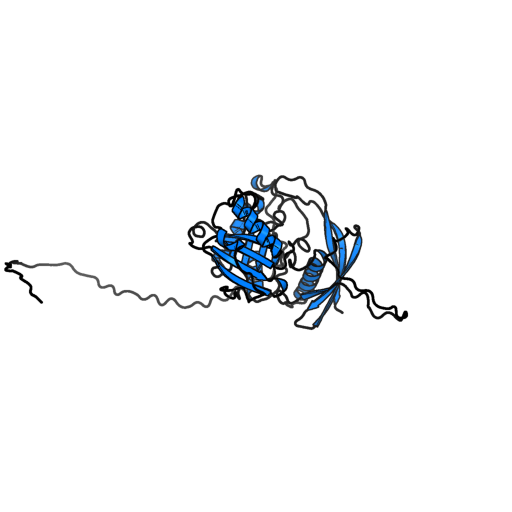 . GLU A 1 303 ? -21.365 4.092 4.914 1.00 90.00 303 GLU A N 1
ATOM 2243 C CA . GLU A 1 303 ? -21.993 5.183 5.653 1.00 90.00 303 GLU A CA 1
ATOM 2244 C C . GLU A 1 303 ? -23.229 4.646 6.412 1.00 90.00 303 GLU A C 1
ATOM 2246 O O . GLU A 1 303 ? -23.833 3.646 5.993 1.00 90.00 303 GLU A O 1
ATOM 2251 N N . PRO A 1 304 ? -23.603 5.250 7.554 1.00 78.38 304 PRO A N 1
ATOM 2252 C CA . PRO A 1 304 ? -24.896 4.993 8.171 1.00 78.38 304 PRO A CA 1
ATOM 2253 C C . PRO A 1 304 ? -26.003 5.325 7.166 1.00 78.38 304 PRO A C 1
ATOM 2255 O O . PRO A 1 304 ? -25.940 6.353 6.491 1.00 78.38 304 PRO A O 1
ATOM 2258 N N . SER A 1 305 ? -27.017 4.469 7.058 1.00 69.50 305 SER A N 1
ATOM 2259 C CA . SER A 1 305 ? -28.223 4.816 6.308 1.00 69.50 305 SER A CA 1
ATOM 2260 C C . SER A 1 305 ? -28.923 5.978 7.015 1.00 69.50 305 SER A C 1
ATOM 2262 O O . SER A 1 305 ? -29.065 5.955 8.237 1.00 69.50 305 SER A O 1
ATOM 2264 N N . ALA A 1 306 ? -29.367 6.985 6.257 1.00 56.34 306 ALA A N 1
ATOM 2265 C CA . ALA A 1 306 ? -30.221 8.047 6.799 1.00 56.34 306 ALA A CA 1
ATOM 2266 C C . ALA A 1 306 ? -31.539 7.466 7.350 1.00 56.34 306 ALA A C 1
ATOM 2268 O O . ALA A 1 306 ? -32.071 7.954 8.344 1.00 56.34 306 ALA A O 1
ATOM 2269 N N . ASP A 1 307 ? -31.993 6.367 6.744 1.00 46.06 307 ASP A N 1
ATOM 2270 C CA . ASP A 1 307 ? -33.063 5.510 7.236 1.00 46.06 307 ASP A CA 1
ATOM 2271 C C . ASP A 1 307 ? -32.533 4.607 8.365 1.00 46.06 307 ASP A C 1
ATOM 2273 O O . ASP A 1 307 ? -32.149 3.449 8.165 1.00 46.06 307 ASP A O 1
ATOM 2277 N N . GLY A 1 308 ? -32.457 5.174 9.566 1.00 40.97 308 GLY A N 1
ATOM 2278 C CA . GLY A 1 308 ? -32.609 4.415 10.804 1.00 40.97 308 GLY A CA 1
ATOM 2279 C C . GLY A 1 308 ? -34.078 4.448 11.228 1.00 40.97 308 GLY A C 1
ATOM 2280 O O . GLY A 1 308 ? -34.727 5.480 11.061 1.00 40.97 308 GLY A O 1
ATOM 2281 N N . ASP A 1 309 ? -34.599 3.348 11.781 1.00 39.00 309 ASP A N 1
ATOM 2282 C CA . ASP A 1 309 ? -35.980 3.256 12.279 1.00 39.00 309 ASP A CA 1
ATOM 2283 C C . ASP A 1 309 ? -36.260 4.287 13.392 1.00 39.00 309 ASP A C 1
ATOM 2285 O O . ASP A 1 309 ? -36.074 4.040 14.586 1.00 39.00 309 ASP A O 1
ATOM 2289 N N . GLY A 1 310 ? -36.730 5.465 12.982 1.00 32.72 310 GLY A N 1
ATOM 2290 C CA . GLY A 1 310 ? -37.331 6.494 13.822 1.00 32.72 310 GLY A CA 1
ATOM 2291 C C . GLY A 1 310 ? -38.824 6.627 13.494 1.00 32.72 310 GLY A C 1
ATOM 2292 O O . GLY A 1 310 ? -39.211 6.487 12.332 1.00 32.72 310 GLY A O 1
ATOM 2293 N N . PRO A 1 311 ? -39.702 6.892 14.478 1.00 35.53 311 PRO A N 1
ATOM 2294 C CA . PRO A 1 311 ? -41.144 6.846 14.260 1.00 35.53 311 PRO A CA 1
ATOM 2295 C C . PRO A 1 311 ? -41.671 8.053 13.459 1.00 35.53 311 PRO A C 1
ATOM 2297 O O . PRO A 1 311 ? -42.106 9.047 14.030 1.00 35.53 311 PRO A O 1
ATOM 2300 N N . GLY A 1 312 ? -41.718 7.893 12.133 1.00 30.69 312 GLY A N 1
ATOM 2301 C CA . GLY A 1 312 ? -42.755 8.433 11.246 1.00 30.69 312 GLY A CA 1
ATOM 2302 C C . GLY A 1 312 ? -42.671 9.901 10.793 1.00 30.69 312 GLY A C 1
ATOM 2303 O O . GLY A 1 312 ? -42.930 10.824 11.559 1.00 30.69 312 GLY A O 1
ATOM 2304 N N . ALA A 1 313 ? -42.529 10.098 9.476 1.00 28.84 313 ALA A N 1
ATOM 2305 C CA . ALA A 1 313 ? -43.127 11.222 8.743 1.00 28.84 313 ALA A CA 1
ATOM 2306 C C . ALA A 1 313 ? -43.414 10.825 7.276 1.00 28.84 313 ALA A C 1
ATOM 2308 O O . ALA A 1 313 ? -42.674 10.045 6.692 1.00 28.84 313 ALA A O 1
ATOM 2309 N N . GLY A 1 314 ? -44.524 11.324 6.720 1.00 28.00 314 GLY A N 1
ATOM 2310 C CA . GLY A 1 314 ? -45.187 10.859 5.488 1.00 28.00 314 GLY A CA 1
ATOM 2311 C C . GLY A 1 314 ? -44.410 10.899 4.151 1.00 28.00 314 GLY A C 1
ATOM 2312 O O . GLY A 1 314 ? -43.308 11.435 4.068 1.00 28.00 314 GLY A O 1
ATOM 2313 N N . PRO A 1 315 ? -45.004 10.343 3.074 1.00 34.34 315 PRO A N 1
ATOM 2314 C CA . PRO A 1 315 ? -44.313 10.065 1.814 1.00 34.34 315 PRO A CA 1
ATOM 2315 C C . PRO A 1 315 ? -44.138 11.297 0.909 1.00 34.34 315 PRO A C 1
ATOM 2317 O O . PRO A 1 315 ? -45.063 12.091 0.733 1.00 34.34 315 PRO A O 1
ATOM 2320 N N . GLY A 1 316 ? -42.980 11.386 0.247 1.00 27.14 316 GLY A N 1
ATOM 2321 C CA . GLY A 1 316 ? -42.683 12.326 -0.840 1.00 27.14 316 GLY A CA 1
ATOM 2322 C C . GLY A 1 316 ? -42.094 11.593 -2.052 1.00 27.14 316 GLY A C 1
ATOM 2323 O O . GLY A 1 316 ? -41.289 10.682 -1.886 1.00 27.14 316 GLY A O 1
ATOM 2324 N N . GLY A 1 317 ? -42.551 11.945 -3.259 1.00 26.55 317 GLY A N 1
ATOM 2325 C CA . GLY A 1 317 ? -42.264 11.221 -4.507 1.00 26.55 317 GLY A CA 1
ATOM 2326 C C . GLY A 1 317 ? -40.846 11.392 -5.091 1.00 26.55 317 GLY A C 1
ATOM 2327 O O . GLY A 1 317 ? -40.022 12.117 -4.536 1.00 26.55 317 GLY A O 1
ATOM 2328 N N . PRO A 1 318 ? -40.556 10.712 -6.217 1.00 33.50 318 PRO A N 1
ATOM 2329 C CA . PRO A 1 318 ? -39.192 10.417 -6.658 1.00 33.50 318 PRO A CA 1
ATOM 2330 C C . PRO A 1 318 ? -38.501 11.579 -7.385 1.00 33.50 318 PRO A C 1
ATOM 2332 O O . PRO A 1 318 ? -39.117 12.287 -8.179 1.00 33.50 318 PRO A O 1
ATOM 2335 N N . GLY A 1 319 ? -37.186 11.696 -7.182 1.00 26.33 319 GLY A N 1
ATOM 2336 C CA . GLY A 1 319 ? -36.297 12.563 -7.957 1.00 26.33 319 GLY A CA 1
ATOM 2337 C C . GLY A 1 319 ? -35.049 11.806 -8.408 1.00 26.33 319 GLY A C 1
ATOM 2338 O O . GLY A 1 319 ? -34.283 11.325 -7.576 1.00 26.33 319 GLY A O 1
ATOM 2339 N N . GLU A 1 320 ? -34.848 11.693 -9.723 1.00 33.22 320 GLU A N 1
ATOM 2340 C CA . GLU A 1 320 ? -33.629 11.134 -10.320 1.00 33.22 320 GLU A CA 1
ATOM 2341 C C . GLU A 1 320 ? -32.381 11.934 -9.913 1.00 33.22 320 GLU A C 1
ATOM 2343 O O . GLU A 1 320 ? -32.388 13.166 -9.896 1.00 33.22 320 GLU A O 1
ATOM 2348 N N . GLY A 1 321 ? -31.281 11.231 -9.632 1.00 25.66 321 GLY A N 1
ATOM 2349 C CA . GLY A 1 321 ? -30.047 11.845 -9.146 1.00 25.66 321 GLY A CA 1
ATOM 2350 C C . GLY A 1 321 ? -28.799 11.041 -9.490 1.00 25.66 321 GLY A C 1
ATOM 2351 O O . GLY A 1 321 ? -28.229 10.375 -8.630 1.00 25.66 321 GLY A O 1
ATOM 2352 N N . THR A 1 322 ? -28.336 11.136 -10.738 1.00 33.16 322 THR A N 1
ATOM 2353 C CA . THR A 1 322 ? -27.026 10.613 -11.160 1.00 33.16 322 THR A CA 1
ATOM 2354 C C . THR A 1 322 ? -25.903 11.354 -10.430 1.00 33.16 322 THR A C 1
ATOM 2356 O O . THR A 1 322 ? -25.523 12.463 -10.811 1.00 33.16 322 THR A O 1
ATOM 2359 N N . THR A 1 323 ? -25.343 10.752 -9.381 1.00 29.30 323 THR A N 1
ATOM 2360 C CA . THR A 1 323 ? -24.269 11.355 -8.585 1.00 29.30 323 THR A CA 1
ATOM 2361 C C . THR A 1 323 ? -22.886 11.038 -9.155 1.00 29.30 323 THR A C 1
ATOM 2363 O O . THR A 1 323 ? -22.325 9.954 -8.996 1.00 29.30 323 THR A O 1
ATOM 2366 N N . ALA A 1 324 ? -22.277 12.041 -9.791 1.00 27.83 324 ALA A N 1
ATOM 2367 C CA . ALA A 1 324 ? -20.826 12.081 -9.949 1.00 27.83 324 ALA A CA 1
ATOM 2368 C C . ALA A 1 324 ? -20.148 12.113 -8.557 1.00 27.83 324 ALA A C 1
ATOM 2370 O O . ALA A 1 324 ? -20.737 12.646 -7.612 1.00 27.83 324 ALA A O 1
ATOM 2371 N N . PRO A 1 325 ? -18.916 11.585 -8.396 1.00 29.77 325 PRO A N 1
ATOM 2372 C CA . PRO A 1 325 ? -18.247 11.549 -7.098 1.00 29.77 325 PRO A CA 1
ATOM 2373 C C . PRO A 1 325 ? -18.000 12.970 -6.580 1.00 29.77 325 PRO A C 1
ATOM 2375 O O . PRO A 1 325 ? -17.140 13.691 -7.090 1.00 29.77 325 PRO A O 1
ATOM 2378 N N . SER A 1 326 ? -18.769 13.359 -5.562 1.00 30.67 326 SER A N 1
ATOM 2379 C CA . SER A 1 326 ? -18.697 14.685 -4.954 1.00 30.67 326 SER A CA 1
ATOM 2380 C C . SER A 1 326 ? -17.309 14.933 -4.363 1.00 30.67 326 SER A C 1
ATOM 2382 O O . SER A 1 326 ? -16.751 14.086 -3.659 1.00 30.67 326 SER A O 1
ATOM 2384 N N . ALA A 1 327 ? -16.744 16.108 -4.642 1.00 32.41 327 ALA A N 1
ATOM 2385 C CA . ALA A 1 327 ? -15.527 16.551 -3.983 1.00 32.41 327 ALA A CA 1
ATOM 2386 C C . ALA A 1 327 ? -15.823 16.734 -2.490 1.00 32.41 327 ALA A C 1
ATOM 2388 O O . ALA A 1 327 ? -16.641 17.573 -2.115 1.00 32.41 327 ALA A O 1
ATOM 2389 N N . THR A 1 328 ? -15.166 15.936 -1.647 1.00 37.00 328 THR A N 1
ATOM 2390 C CA . THR A 1 328 ? -15.366 15.933 -0.196 1.00 37.00 328 THR A CA 1
ATOM 2391 C C . THR A 1 328 ? -15.151 17.343 0.356 1.00 37.00 328 THR A C 1
ATOM 2393 O O . THR A 1 328 ? -14.017 17.826 0.392 1.00 37.00 328 THR A O 1
ATOM 2396 N N . ARG A 1 329 ? -16.232 18.018 0.776 1.00 36.25 329 ARG A N 1
ATOM 2397 C CA . ARG A 1 329 ? -16.115 19.277 1.520 1.00 36.25 329 ARG A CA 1
ATOM 2398 C C . ARG A 1 329 ? -15.308 19.006 2.787 1.00 36.25 329 ARG A C 1
ATOM 2400 O O . ARG A 1 329 ? -15.475 17.973 3.436 1.00 36.25 329 ARG A O 1
ATOM 2407 N N . ALA A 1 330 ? -14.408 19.922 3.120 1.00 37.75 330 ALA A N 1
ATOM 2408 C CA . ALA A 1 330 ? -13.685 19.855 4.376 1.00 37.75 330 ALA A CA 1
ATOM 2409 C C . ALA A 1 330 ? -14.637 20.261 5.510 1.00 37.75 330 ALA A C 1
ATOM 2411 O O . ALA A 1 330 ? -14.781 21.441 5.794 1.00 37.75 330 ALA A O 1
ATOM 2412 N N . SER A 1 331 ? -15.301 19.270 6.103 1.00 47.91 331 SER A N 1
ATOM 2413 C CA . SER A 1 331 ? -15.916 19.343 7.431 1.00 47.91 331 SER A CA 1
ATOM 2414 C C . SER A 1 331 ? -14.916 19.826 8.491 1.00 47.91 331 SER A C 1
ATOM 2416 O O . SER A 1 331 ? -13.729 19.461 8.442 1.00 47.91 331 SER A O 1
ATOM 2418 N N . ASP A 1 332 ? -15.385 20.659 9.418 1.00 48.53 332 ASP A N 1
ATOM 2419 C CA . ASP A 1 332 ? -14.532 21.394 10.356 1.00 48.53 332 ASP A CA 1
ATOM 2420 C C . ASP A 1 332 ? -13.903 20.474 11.429 1.00 48.53 332 ASP A C 1
ATOM 2422 O O . ASP A 1 332 ? -14.410 19.381 11.714 1.00 48.53 332 ASP A O 1
ATOM 2426 N N . PRO A 1 333 ? -12.770 20.869 12.047 1.00 54.62 333 PRO A N 1
ATOM 2427 C CA . PRO A 1 333 ? -12.198 20.137 13.175 1.00 54.62 333 PRO A CA 1
ATOM 2428 C C . PRO A 1 333 ? -13.213 19.988 14.318 1.00 54.62 333 PRO A C 1
ATOM 2430 O O . PRO A 1 333 ? -13.822 20.966 14.745 1.00 54.62 333 PRO A O 1
ATOM 2433 N N . GLY A 1 334 ? -13.372 18.767 14.832 1.00 59.47 334 GLY A N 1
ATOM 2434 C CA . GLY A 1 334 ? -14.379 18.438 15.848 1.00 59.47 334 GLY A CA 1
ATOM 2435 C C . GLY A 1 334 ? -15.723 17.925 15.313 1.00 59.47 334 GLY A C 1
ATOM 2436 O O . GLY A 1 334 ? -16.515 17.431 16.112 1.00 59.47 334 GLY A O 1
ATOM 2437 N N . GLU A 1 335 ? -15.976 17.956 13.999 1.00 68.88 335 GLU A N 1
ATOM 2438 C CA . GLU A 1 335 ? -17.154 17.295 13.422 1.00 68.88 335 GLU A CA 1
ATOM 2439 C C . GLU A 1 335 ? -17.055 15.769 13.608 1.00 68.88 335 GLU A C 1
ATOM 2441 O O . GLU A 1 335 ? -16.010 15.158 13.343 1.00 68.88 335 GLU A O 1
ATOM 2446 N N . ALA A 1 336 ? -18.132 15.167 14.120 1.00 82.50 336 ALA A N 1
ATOM 2447 C CA . ALA A 1 336 ? -18.219 13.736 14.380 1.00 82.50 336 ALA A CA 1
ATOM 2448 C C . ALA A 1 336 ? -18.807 13.012 13.165 1.00 82.50 336 ALA A C 1
ATOM 2450 O O . ALA A 1 336 ? -19.921 13.307 12.737 1.00 82.50 336 ALA A O 1
ATOM 2451 N N . GLU A 1 337 ? -18.069 12.041 12.639 1.00 91.38 337 GLU A N 1
ATOM 2452 C CA . GLU A 1 337 ? -18.485 11.205 11.517 1.00 91.38 337 GLU A CA 1
ATOM 2453 C C . GLU A 1 337 ? -18.623 9.752 11.975 1.00 91.38 337 GLU A C 1
ATOM 2455 O O . GLU A 1 337 ? -17.827 9.257 12.774 1.00 91.38 337 GLU A O 1
ATOM 2460 N N . TRP A 1 338 ? -19.631 9.061 11.449 1.00 94.31 338 TRP A N 1
ATOM 2461 C CA . TRP A 1 338 ? -19.905 7.665 11.767 1.00 94.31 338 TRP A CA 1
ATOM 2462 C C . TRP A 1 338 ? -19.730 6.779 10.531 1.00 94.31 338 TRP A C 1
ATOM 2464 O O . TRP A 1 338 ? -19.940 7.204 9.389 1.00 94.31 338 TRP A O 1
ATOM 2474 N N . ARG A 1 339 ? -19.341 5.525 10.755 1.00 97.19 339 ARG A N 1
ATOM 2475 C CA . ARG A 1 339 ? -19.340 4.452 9.752 1.00 97.19 339 ARG A CA 1
ATOM 2476 C C . ARG A 1 339 ? -19.899 3.185 10.374 1.00 97.19 339 ARG A C 1
ATOM 2478 O O . ARG A 1 339 ? -19.699 2.937 11.562 1.00 97.19 339 ARG A O 1
ATOM 2485 N N . VAL A 1 340 ? -20.548 2.373 9.551 1.00 98.06 340 VAL A N 1
ATOM 2486 C CA . VAL A 1 340 ? -20.912 1.005 9.915 1.00 98.06 340 VAL A CA 1
ATOM 2487 C C . VAL A 1 340 ? -19.966 0.059 9.189 1.00 98.06 340 VAL A C 1
ATOM 2489 O O . VAL A 1 340 ? -19.734 0.199 7.988 1.00 98.06 340 VAL A O 1
ATOM 2492 N N . VAL A 1 341 ? -19.393 -0.882 9.929 1.00 98.38 341 VAL A N 1
ATOM 2493 C CA . VAL A 1 341 ? -18.442 -1.877 9.435 1.00 98.38 341 VAL A CA 1
ATOM 2494 C C . VAL A 1 341 ? -19.033 -3.257 9.675 1.00 98.38 341 VAL A C 1
ATOM 2496 O O . VAL A 1 341 ? -19.464 -3.538 10.790 1.00 98.38 341 VAL A O 1
ATOM 2499 N N . THR A 1 342 ? -19.032 -4.128 8.671 1.00 98.19 342 THR A N 1
ATOM 2500 C CA . THR A 1 342 ? -19.583 -5.487 8.785 1.00 98.19 342 THR A CA 1
ATOM 2501 C C . THR A 1 342 ? -18.531 -6.520 8.394 1.00 98.19 342 THR A C 1
ATOM 2503 O O . THR A 1 342 ? -17.914 -6.420 7.333 1.00 98.19 342 THR A O 1
ATOM 2506 N N . GLU A 1 343 ? -18.329 -7.528 9.244 1.00 97.62 343 GLU A N 1
ATOM 2507 C CA . GLU A 1 343 ? -17.495 -8.690 8.936 1.00 97.62 343 GLU A CA 1
ATOM 2508 C C . GLU A 1 343 ? -18.291 -9.664 8.058 1.00 97.62 343 GLU A C 1
ATOM 2510 O O . GLU A 1 343 ? -19.244 -10.303 8.504 1.00 97.62 343 GLU A O 1
ATOM 2515 N N . THR A 1 344 ? -17.896 -9.788 6.792 1.00 95.31 344 THR A N 1
ATOM 2516 C CA . THR A 1 344 ? -18.644 -10.526 5.761 1.00 95.31 344 THR A CA 1
ATOM 2517 C C . THR A 1 344 ? -18.732 -12.031 6.018 1.00 95.31 344 THR A C 1
ATOM 2519 O O . THR A 1 344 ? -19.662 -12.677 5.540 1.00 95.31 344 THR A O 1
ATOM 2522 N N . SER A 1 345 ? -17.799 -12.596 6.788 1.00 95.06 345 SER A N 1
ATOM 2523 C CA . SER A 1 345 ? -17.762 -14.015 7.166 1.00 95.06 345 SER A CA 1
ATOM 2524 C C . SER A 1 345 ? -18.672 -14.375 8.344 1.00 95.06 345 SER A C 1
ATOM 2526 O O . SER A 1 345 ? -19.036 -15.542 8.480 1.00 95.06 345 SER A O 1
ATOM 2528 N N . THR A 1 346 ? -19.017 -13.415 9.209 1.00 95.44 346 THR A N 1
ATOM 2529 C CA . THR A 1 346 ? -19.771 -13.668 10.454 1.00 95.44 346 THR A CA 1
ATOM 2530 C C . THR A 1 346 ? -21.089 -12.902 10.540 1.00 95.44 346 THR A C 1
ATOM 2532 O O . THR A 1 346 ? -21.927 -13.237 11.374 1.00 95.44 346 THR A O 1
ATOM 2535 N N . GLY A 1 347 ? -21.274 -11.863 9.720 1.00 96.25 347 GLY A N 1
ATOM 2536 C CA . GLY A 1 347 ? -22.392 -10.922 9.809 1.00 96.25 347 GLY A CA 1
ATOM 2537 C C . GLY A 1 347 ? -22.298 -9.942 10.987 1.00 96.25 347 GLY A C 1
ATOM 2538 O O . GLY A 1 347 ? -23.154 -9.064 11.111 1.00 96.25 347 GLY A O 1
ATOM 2539 N N . ARG A 1 348 ? -21.269 -10.051 11.844 1.00 96.81 348 ARG A N 1
ATOM 2540 C CA . ARG A 1 348 ? -21.070 -9.138 12.981 1.00 96.81 348 ARG A CA 1
ATOM 2541 C C . ARG A 1 348 ? -20.842 -7.726 12.465 1.00 96.81 348 ARG A C 1
ATOM 2543 O O . ARG A 1 348 ? -20.157 -7.524 11.461 1.00 96.81 348 ARG A O 1
ATOM 2550 N N . THR A 1 349 ? -21.446 -6.759 13.142 1.00 97.81 349 THR A N 1
ATOM 2551 C CA . THR A 1 349 ? -21.466 -5.367 12.704 1.00 97.81 349 THR A CA 1
ATOM 2552 C C . THR A 1 349 ? -21.020 -4.456 13.836 1.00 97.81 349 THR A C 1
ATOM 2554 O O . THR A 1 349 ? -21.386 -4.660 14.990 1.00 97.81 349 THR A O 1
ATOM 2557 N N . TRP A 1 350 ? -20.239 -3.438 13.494 1.00 97.94 350 TRP A N 1
ATOM 2558 C CA . TRP A 1 350 ? -19.785 -2.404 14.408 1.00 97.94 350 TRP A CA 1
ATOM 2559 C C . TRP A 1 350 ? -20.157 -1.031 13.876 1.00 97.94 350 TRP A C 1
ATOM 2561 O O . TRP A 1 350 ? -20.023 -0.738 12.689 1.00 97.94 350 TRP A O 1
ATOM 2571 N N . GLU A 1 351 ? -20.564 -0.166 14.785 1.00 97.81 351 GLU A N 1
ATOM 2572 C CA . GLU A 1 351 ? -20.663 1.264 14.581 1.00 97.81 351 GLU A CA 1
ATOM 2573 C C . GLU A 1 351 ? -19.373 1.921 15.096 1.00 97.81 351 GLU A C 1
ATOM 2575 O O . GLU A 1 351 ? -18.942 1.684 16.230 1.00 97.81 351 GLU A O 1
ATOM 2580 N N . VAL A 1 352 ? -18.736 2.731 14.250 1.00 98.00 352 VAL A N 1
ATOM 2581 C CA . VAL A 1 352 ? -17.490 3.438 14.566 1.00 98.00 352 VAL A CA 1
ATOM 2582 C C . VAL A 1 352 ? -17.734 4.937 14.520 1.00 98.00 352 VAL A C 1
ATOM 2584 O O . VAL A 1 352 ? -18.040 5.477 13.456 1.00 98.00 352 VAL A O 1
ATOM 2587 N N . GLY A 1 353 ? -17.565 5.602 15.661 1.00 96.62 353 GLY A N 1
ATOM 2588 C CA . GLY A 1 353 ? -17.546 7.057 15.758 1.00 96.62 353 GLY A CA 1
ATOM 2589 C C . GLY A 1 353 ? -16.127 7.581 15.579 1.00 96.62 353 GLY A C 1
ATOM 2590 O O . GLY A 1 353 ? -15.164 7.001 16.088 1.00 96.62 353 GLY A O 1
ATOM 2591 N N . MET A 1 354 ? -15.983 8.671 14.834 1.00 96.06 354 MET A N 1
ATOM 2592 C CA . MET A 1 354 ? -14.701 9.291 14.510 1.00 96.06 354 MET A CA 1
ATOM 2593 C C . MET A 1 354 ? -14.796 10.810 14.601 1.00 96.06 354 MET A C 1
ATOM 2595 O O . MET A 1 354 ? -15.846 11.390 14.343 1.00 96.06 354 MET A O 1
ATOM 2599 N N . THR A 1 355 ? -13.683 11.472 14.904 1.00 94.56 355 THR A N 1
ATOM 2600 C CA . THR A 1 355 ? -13.571 12.936 14.830 1.00 94.56 355 THR A CA 1
ATOM 2601 C C . THR A 1 355 ? -12.320 13.353 14.066 1.00 94.56 355 THR A C 1
ATOM 2603 O O . THR A 1 355 ? -11.330 12.613 14.000 1.00 94.56 355 THR A O 1
ATOM 2606 N N . ARG A 1 356 ? -12.349 14.555 13.479 1.00 90.88 356 ARG A N 1
ATOM 2607 C CA . ARG A 1 356 ? -11.141 15.204 12.955 1.00 90.88 356 ARG A CA 1
ATOM 2608 C C . ARG A 1 356 ? -10.369 15.882 14.073 1.00 90.88 356 ARG A C 1
ATOM 2610 O O . ARG A 1 356 ? -10.852 16.848 14.662 1.00 90.88 356 ARG A O 1
ATOM 2617 N N . THR A 1 357 ? -9.148 15.416 14.298 1.00 87.38 357 THR A N 1
ATOM 2618 C CA . THR A 1 357 ? -8.187 15.994 15.240 1.00 87.38 357 THR A CA 1
ATOM 2619 C C . THR A 1 357 ? -7.027 16.634 14.482 1.00 87.38 357 THR A C 1
ATOM 2621 O O . THR A 1 357 ? -6.636 16.170 13.407 1.00 87.38 357 THR A O 1
ATOM 2624 N N . GLU A 1 358 ? -6.472 17.722 15.021 1.00 89.62 358 GLU A N 1
ATOM 2625 C CA . GLU A 1 358 ? -5.199 18.243 14.525 1.00 89.62 358 GLU A CA 1
ATOM 2626 C C . GLU A 1 358 ? -4.065 17.295 14.942 1.00 89.62 358 GLU A C 1
ATOM 2628 O O . GLU A 1 358 ? -3.980 16.865 16.093 1.00 89.62 358 GLU A O 1
ATOM 2633 N N . VAL A 1 359 ? -3.191 16.963 13.994 1.00 86.44 359 VAL A N 1
ATOM 2634 C CA . VAL A 1 359 ? -1.999 16.144 14.199 1.00 86.44 359 VAL A CA 1
ATOM 2635 C C . VAL A 1 359 ? -0.767 16.861 13.653 1.00 86.44 359 VAL A C 1
ATOM 2637 O O . VAL A 1 359 ? -0.775 17.462 12.575 1.00 86.44 359 VAL A O 1
ATOM 2640 N N . GLY A 1 360 ? 0.325 16.781 14.403 1.00 82.12 360 GLY A N 1
ATOM 2641 C CA . GLY A 1 360 ? 1.598 17.394 14.056 1.00 82.12 360 GLY A CA 1
ATOM 2642 C C . GLY A 1 360 ? 2.710 16.950 15.012 1.00 82.12 360 GLY A C 1
ATOM 2643 O O . GLY A 1 360 ? 2.407 16.458 16.096 1.00 82.12 360 GLY A O 1
ATOM 2644 N N . PRO A 1 361 ? 3.989 17.107 14.629 1.00 87.06 361 PRO A N 1
ATOM 2645 C CA . PRO A 1 361 ? 4.455 17.622 13.341 1.00 87.06 361 PRO A CA 1
ATOM 2646 C C . PRO A 1 361 ? 4.176 16.670 12.165 1.00 87.06 361 PRO A C 1
ATOM 2648 O O . PRO A 1 361 ? 4.223 15.445 12.293 1.00 87.06 361 PRO A O 1
ATOM 2651 N N . VAL A 1 362 ? 3.920 17.235 10.985 1.00 85.19 362 VAL A N 1
ATOM 2652 C CA . VAL A 1 362 ? 3.852 16.533 9.697 1.00 85.19 362 VAL A CA 1
ATOM 2653 C C . VAL A 1 362 ? 4.758 17.232 8.697 1.00 85.19 362 VAL A C 1
ATOM 2655 O O . VAL A 1 362 ? 4.683 18.443 8.511 1.00 85.19 362 VAL A O 1
ATOM 2658 N N . VAL A 1 363 ? 5.620 16.459 8.037 1.00 85.00 363 VAL A N 1
ATOM 2659 C CA . VAL A 1 363 ? 6.604 16.972 7.080 1.00 85.00 363 VAL A CA 1
ATOM 2660 C C . VAL A 1 363 ? 6.270 16.459 5.677 1.00 85.00 363 VAL A C 1
ATOM 2662 O O . VAL A 1 363 ? 6.137 15.252 5.463 1.00 85.00 363 VAL A O 1
ATOM 2665 N N . SER A 1 364 ? 6.119 17.368 4.710 1.00 83.69 364 SER A N 1
ATOM 2666 C CA . SER A 1 364 ? 5.634 17.052 3.355 1.00 83.69 364 SER A CA 1
ATOM 2667 C C . SER A 1 364 ? 6.638 16.344 2.445 1.00 83.69 364 SER A C 1
ATOM 2669 O O . SER A 1 364 ? 6.205 15.733 1.476 1.00 83.69 364 SER A O 1
ATOM 2671 N N . SER A 1 365 ? 7.937 16.414 2.746 1.00 87.25 365 SER A N 1
ATOM 2672 C CA . SER A 1 365 ? 9.052 15.780 2.018 1.00 87.25 365 SER A CA 1
ATOM 2673 C C . SER A 1 365 ? 10.342 15.887 2.844 1.00 87.25 365 SER A C 1
ATOM 2675 O O . SER A 1 365 ? 10.422 16.701 3.763 1.00 87.25 365 SER A O 1
ATOM 2677 N N . CYS A 1 366 ? 11.368 15.077 2.569 1.00 86.12 366 CYS A N 1
ATOM 2678 C CA . CYS A 1 366 ? 12.689 15.241 3.199 1.00 86.12 366 CYS A CA 1
ATOM 2679 C C . CYS A 1 366 ? 13.210 16.688 3.061 1.00 86.12 366 CYS A C 1
ATOM 2681 O O . CYS A 1 366 ? 13.148 17.260 1.977 1.00 86.12 366 CYS A O 1
ATOM 2683 N N . GLY A 1 367 ? 13.724 17.267 4.153 1.00 84.56 367 GLY A N 1
ATOM 2684 C CA . GLY A 1 367 ? 14.161 18.672 4.214 1.00 84.56 367 GLY A CA 1
ATOM 2685 C C . GLY A 1 367 ? 13.042 19.728 4.244 1.00 84.56 367 GLY A C 1
ATOM 2686 O O . GLY A 1 367 ? 13.347 20.915 4.310 1.00 84.56 367 GLY A O 1
ATOM 2687 N N . GLY A 1 368 ? 11.764 19.337 4.199 1.00 83.88 368 GLY A N 1
ATOM 2688 C CA . GLY A 1 368 ? 10.637 20.268 4.306 1.00 83.88 368 GLY A CA 1
ATOM 2689 C C . GLY A 1 368 ? 10.374 20.750 5.738 1.00 83.88 368 GLY A C 1
ATOM 2690 O O . GLY A 1 368 ? 10.664 20.052 6.710 1.00 83.88 368 GLY A O 1
ATOM 2691 N N . THR A 1 369 ? 9.762 21.927 5.870 1.00 84.94 369 THR A N 1
ATOM 2692 C CA . THR A 1 369 ? 9.340 22.481 7.166 1.00 84.94 369 THR A CA 1
ATOM 2693 C C . THR A 1 369 ? 8.187 21.662 7.772 1.00 84.94 369 THR A C 1
ATOM 2695 O O . THR A 1 369 ? 7.241 21.325 7.050 1.00 84.94 369 THR A O 1
ATOM 2698 N N . PRO A 1 370 ? 8.211 21.354 9.083 1.00 86.56 370 PRO A N 1
ATOM 2699 C CA . PRO A 1 370 ? 7.063 20.787 9.783 1.00 86.56 370 PRO A CA 1
ATOM 2700 C C . PRO A 1 370 ? 5.838 21.708 9.762 1.00 86.56 370 PRO A C 1
ATOM 2702 O O . PRO A 1 370 ? 5.958 22.924 9.890 1.00 86.56 370 PRO A O 1
ATOM 2705 N N . LYS A 1 371 ? 4.653 21.108 9.661 1.00 87.38 371 LYS A N 1
ATOM 2706 C CA . LYS A 1 371 ? 3.346 21.764 9.802 1.00 87.38 371 LYS A CA 1
ATOM 2707 C C . LYS A 1 371 ? 2.364 20.868 10.557 1.00 87.38 371 LYS A C 1
ATOM 2709 O O . LYS A 1 371 ? 2.640 19.683 10.743 1.00 87.38 371 LYS A O 1
ATOM 2714 N N . THR A 1 372 ? 1.212 21.401 10.944 1.00 87.69 372 THR A N 1
ATOM 2715 C CA . THR A 1 372 ? 0.063 20.588 11.360 1.00 87.69 372 THR A CA 1
ATOM 2716 C C . THR A 1 372 ? -0.799 20.191 10.153 1.00 87.69 372 THR A C 1
ATOM 2718 O O . THR A 1 372 ? -0.636 20.695 9.035 1.00 87.69 372 THR A O 1
ATOM 2721 N N . THR A 1 373 ? -1.680 19.216 10.355 1.00 88.38 373 THR A N 1
ATOM 2722 C CA . THR A 1 373 ? -2.744 18.807 9.425 1.00 88.38 373 THR A CA 1
ATOM 2723 C C . THR A 1 373 ? -3.879 18.182 10.235 1.00 88.38 373 THR A C 1
ATOM 2725 O O . THR A 1 373 ? -3.678 17.843 11.396 1.00 88.38 373 THR A O 1
ATOM 2728 N N . THR A 1 374 ? -5.053 17.969 9.649 1.00 88.62 374 THR A N 1
ATOM 2729 C CA . THR A 1 374 ? -6.111 17.174 10.292 1.00 88.62 374 THR A CA 1
ATOM 2730 C C . THR A 1 374 ? -6.034 15.702 9.889 1.00 88.62 374 THR A C 1
ATOM 2732 O O . THR A 1 374 ? -5.666 15.375 8.757 1.00 88.62 374 THR A O 1
ATOM 2735 N N . ALA A 1 375 ? -6.385 14.813 10.818 1.00 90.75 375 ALA A N 1
ATOM 2736 C CA . ALA A 1 375 ? -6.554 13.382 10.585 1.00 90.75 375 ALA A CA 1
ATOM 2737 C C . ALA A 1 375 ? -7.838 12.880 11.260 1.00 90.75 375 ALA A C 1
ATOM 2739 O O . ALA A 1 375 ? -8.288 13.441 12.259 1.00 90.75 375 ALA A O 1
ATOM 2740 N N . TRP A 1 376 ? -8.426 11.818 10.712 1.00 94.06 376 TRP A N 1
ATOM 2741 C CA . TRP A 1 376 ? -9.523 11.106 11.362 1.00 94.06 376 TRP A CA 1
ATOM 2742 C C . TRP A 1 376 ? -8.974 10.215 12.478 1.00 94.06 376 TRP A C 1
ATOM 2744 O O . TRP A 1 376 ? -7.998 9.493 12.279 1.00 94.06 376 TRP A O 1
ATOM 2754 N N . THR A 1 377 ? -9.615 10.257 13.643 1.00 93.38 377 THR A N 1
ATOM 2755 C CA . THR A 1 377 ? -9.321 9.382 14.783 1.00 93.38 377 THR A CA 1
ATOM 2756 C C . THR A 1 377 ? -10.615 8.706 15.219 1.00 93.38 377 THR A C 1
ATOM 2758 O O . THR A 1 377 ? -11.609 9.396 15.437 1.00 93.38 377 THR A O 1
ATOM 2761 N N . ALA A 1 378 ? -10.616 7.377 15.350 1.00 95.06 378 ALA A N 1
ATOM 2762 C CA . ALA A 1 378 ? -11.740 6.655 15.941 1.00 95.06 378 ALA A CA 1
ATOM 2763 C C . ALA A 1 378 ? -11.843 6.984 17.436 1.00 95.06 378 ALA A C 1
ATOM 2765 O O . ALA A 1 378 ? -10.865 6.858 18.173 1.00 95.06 378 ALA A O 1
ATOM 2766 N N . THR A 1 379 ? -13.021 7.426 17.865 1.00 95.00 379 THR A N 1
ATOM 2767 C CA . THR A 1 379 ? -13.341 7.784 19.252 1.00 95.00 379 THR A CA 1
ATOM 2768 C C . THR A 1 379 ? -14.173 6.706 19.939 1.00 95.00 379 THR A C 1
ATOM 2770 O O . THR A 1 379 ? -14.053 6.527 21.149 1.00 95.00 379 THR A O 1
ATOM 2773 N N . THR A 1 380 ? -14.977 5.957 19.180 1.00 95.81 380 THR A N 1
ATOM 2774 C CA . THR A 1 380 ? -15.781 4.831 19.667 1.00 95.81 380 THR A CA 1
ATOM 2775 C C . THR A 1 380 ? -15.779 3.686 18.657 1.00 95.81 380 THR A C 1
ATOM 2777 O O . THR A 1 380 ? -15.784 3.907 17.449 1.00 95.81 380 THR A O 1
ATOM 2780 N N . VAL A 1 381 ? -15.803 2.449 19.157 1.00 96.94 381 VAL A N 1
ATOM 2781 C CA . VAL A 1 381 ? -16.092 1.236 18.379 1.00 96.94 381 VAL A CA 1
ATOM 2782 C C . VAL A 1 381 ? -17.100 0.435 19.193 1.00 96.94 381 VAL A C 1
ATOM 2784 O O . VAL A 1 381 ? -16.784 -0.007 20.297 1.00 96.94 381 VAL A O 1
ATOM 2787 N N . ARG A 1 382 ? -18.323 0.292 18.683 1.00 96.75 382 ARG A N 1
ATOM 2788 C CA . ARG A 1 382 ? -19.428 -0.400 19.353 1.00 96.75 382 ARG A CA 1
ATOM 2789 C C . ARG A 1 382 ? -19.919 -1.530 18.465 1.00 96.75 382 ARG A C 1
ATOM 2791 O O . ARG A 1 382 ? -20.353 -1.273 17.352 1.00 96.75 382 ARG A O 1
ATOM 2798 N N . GLU A 1 383 ? -19.853 -2.763 18.952 1.00 95.50 383 GLU A N 1
ATOM 2799 C CA . GLU A 1 383 ? -20.534 -3.883 18.295 1.00 95.50 383 GLU A CA 1
ATOM 2800 C C . GLU A 1 383 ? -22.053 -3.754 18.498 1.00 95.50 383 GLU A C 1
ATOM 2802 O O . GLU A 1 383 ? -22.481 -3.302 19.566 1.00 95.50 383 GLU A O 1
ATOM 2807 N N . LEU A 1 384 ? -22.831 -4.082 17.461 1.00 92.88 384 LEU A N 1
ATOM 2808 C CA . LEU A 1 384 ? -24.295 -3.956 17.414 1.00 92.88 384 LEU A CA 1
ATOM 2809 C C . LEU A 1 384 ? -25.003 -5.294 17.670 1.00 92.88 384 LEU A C 1
ATOM 2811 O O . LEU A 1 384 ? -24.516 -6.319 17.143 1.00 92.88 384 LEU A O 1
#

InterPro domains:
  IPR009737 Thioredoxin-like ferredoxin [PF06999] (77-256)
  IPR009737 Thioredoxin-like ferredoxin [cd03062] (183-270)
  IPR010350 Thioredoxin-like ferredoxin, bacteria [PIRSF035042] (68-383)
  IPR036249 Thioredoxin-like superfamily [SSF52833] (184-263)

Solvent-accessible surface area (backbone atoms only — not comparable to full-atom values): 22254 Å² total; per-residue (Å²): 139,78,84,88,88,87,85,80,88,80,91,89,84,88,82,87,90,89,88,86,88,88,84,92,87,82,87,83,93,78,80,86,83,78,84,84,73,76,86,74,81,75,73,77,79,90,70,79,89,73,88,66,74,65,81,73,73,70,51,86,45,76,96,39,55,54,28,17,38,65,59,37,62,58,74,49,46,34,58,36,59,72,32,46,31,38,39,40,35,41,50,62,69,72,71,38,68,45,74,56,73,30,74,41,39,54,60,63,61,21,47,44,44,54,48,45,32,55,77,68,56,34,40,79,40,44,22,29,45,49,79,72,75,40,60,74,71,84,60,18,51,33,36,44,18,31,18,83,76,62,27,30,32,39,35,83,38,79,44,78,82,51,62,56,76,57,75,80,48,62,85,91,53,34,77,89,44,42,84,48,86,71,50,34,42,34,23,14,35,31,39,69,62,29,52,38,12,33,68,45,10,44,63,30,33,48,51,44,54,77,72,46,67,90,82,33,48,27,28,20,36,81,70,70,47,48,39,35,26,22,22,32,38,34,39,25,43,34,34,21,36,28,40,51,50,50,70,56,48,47,53,38,52,56,33,40,64,72,43,30,51,54,66,84,45,34,10,21,41,5,71,41,56,44,61,48,10,27,44,52,50,55,50,52,45,53,41,43,76,70,77,44,86,54,44,60,82,28,66,47,74,42,70,68,64,91,80,57,101,64,94,79,80,85,94,80,86,91,76,92,75,91,77,70,88,71,80,79,74,86,76,57,82,65,50,75,48,64,34,35,37,34,34,73,89,76,69,51,38,32,44,27,36,26,32,36,42,81,38,53,39,35,24,89,41,56,74,47,72,69,38,75,47,76,45,62,42,76,78,44,79,42,78,110

Foldseek 3Di:
DDDDDDDDDDDDDDDDDDDDDDDDDDDDDDDDDDPPDDPDPDDDDPDDPPPDAFDDDDCPPPVNVLQLQVFFPDDQALFAAADQKEKEKEDLDAAAQDNLPCVVPHVVLSVLLVVQCVVVVYHYKYWFAADDVRSPDAWMWMWIARQLVLWIWIDTGRDSSCSSVADQDPRVPGPRIHTDDAKAKEWELACNNAVLSVVARRVLLVLVCVVDDPPSGIYIHDRGPSSQPRWMAIPRNRWIFGSHHNVRVNVCSVCVRVQWADLRRIHAGSNDGSQQSQLVSVVQVVCVVVVHTAGNSQKDKAFDDPDDDDDDDDDDDDDDDDDDPDDDDDDDFFDKGWMKMAGNVPRKIKIWIKTWDKTDQGAPHRNGDGDIDIHIHTPDIGID

Organism: NCBI:txid36808

Secondary structure (DSSP, 8-state):
------------------------------------------PPP----------PPPTTSGGGTT-TTTS----STT-SPP-SEEEEEE--S---SSTTSSSSS-HHHHHHHHHHHHHTTPEEEEEE-STTGGG--SSEEEEEEEGGGTEEEEEEESSTTSGGG----STT--TTPEEE-S-EEEEE--TTT-HHIIIIIHHHHHHHHHHS-TTSEEEES--S-GGGPSPEEEETTTEEE-S--HHHHHHHHHHHHTTB---TTEEEETTS-HHHHHHHHHHHHHHHHTT---BTT-EEEEPPPS----S-------------------PPTT-EEEEEEEETTT--EEEEEEEEEEEEEEESSTTPPEEEEEEEEEEEEEE-

Radius of gyration: 29.75 Å; Cα contacts (8 Å, |Δi|>4): 747; chains: 1; bounding box: 103×74×88 Å

Nearest PDB structures (foldseek):
  1m2d-assembly1_B  TM=7.940E-01  e=4.748E-03  Aquifex aeolicus

Mean predicted aligned error: 12.5 Å